Protein AF-A0AAW2BDE5-F1 (afdb_monomer)

pLDDT: mean 73.12, std 15.98, range [21.56, 92.31]

Secondary structure (DSSP, 8-state):
-HHHHHHHHHHHHHHHHHHHHHH--TTS-HHHHHTT--TTS-HHHHHHHHHHHHSHHHHHHHHHHHHHHHT-------TTS-HHHHHHHHHHHHSSPEEHHHHHHHHTB-TTS-BSSHHHHHHHHHHHHHHHTT-----EEETTEEE-TT-HHHHHH-S---SS--SHHHHHHHHHHHHHHHHHHHHHHHHHHHHHHHHHHHHHHHHHHHHHHHHHHHHTS-TTS-HHHHHHHHHHHHHHHHHHTT-----------TT---------------SS-----HHHHHHHSSTTPPEEEEEETTS-GGG-HHHHHHHHH-SS-SSEEEEEE-GGGSPTT---HHHHTTSSS--SSPPEEE-PPPHHHHHTT--HHHHHHHHHHHHHH-TTTGGGGGG-SHHHHHHHHHHHHHHHHHHHHHHHHHHHHHHHHHHHHHHHHH-PPPPSSHHHHHHHHHHHHHHHHHHHHHHHHTT--SS-HHHHHHHHHHHHHH-TGGGG-HHHHHHHHHHHHHHHHHHHHHHHHHHHHHHHHHHH---HHHHHTS-------------SS-HHHHHHHHHHHHHHHHHHHHHHHHHHHHHHHHHHHHHIIIIIIHHHHHHHHHHHHHHT--HHHHHHHT---HHHHHHHHHHHHHHHHHHHHHH-

Solvent-accessible surface area (backbone atoms only — not comparable to full-atom values): 38180 Å² total; per-residue (Å²): 112,68,67,60,55,50,49,52,52,49,52,51,53,52,49,54,51,53,48,45,72,75,44,62,57,99,86,61,57,72,68,65,43,57,74,53,65,53,99,88,58,61,66,68,65,47,47,58,51,50,52,53,61,69,34,69,70,48,44,54,50,51,52,51,52,51,54,57,53,69,68,63,82,77,81,73,64,54,71,98,49,51,72,58,61,53,31,37,51,52,12,66,76,68,75,43,64,35,43,58,47,62,50,47,47,60,32,41,21,45,99,86,66,49,54,76,40,74,74,52,38,58,50,46,53,53,27,51,55,48,55,73,70,65,68,77,85,78,49,58,82,52,75,35,29,42,40,49,84,81,32,52,41,25,73,73,77,42,69,82,77,60,99,70,87,76,60,75,66,42,53,63,48,45,48,53,46,46,50,52,44,49,52,50,50,47,50,50,50,47,52,50,48,49,51,48,51,49,49,58,47,52,53,46,52,52,49,50,52,51,49,51,53,53,48,57,60,57,72,70,58,71,101,80,71,56,70,68,59,55,52,51,52,51,51,53,50,53,53,58,55,58,57,64,77,62,74,66,78,84,79,85,82,87,83,89,62,96,90,64,80,97,73,92,82,85,86,75,85,76,90,75,95,74,82,85,84,91,75,78,65,74,65,70,51,59,63,60,68,38,96,84,55,78,41,77,33,66,45,56,58,76,50,68,67,92,74,35,65,48,54,56,55,45,42,77,69,37,77,82,22,84,49,39,37,41,33,35,30,49,64,86,70,46,60,93,94,61,76,65,58,50,48,46,75,30,73,75,54,77,54,73,42,72,40,33,47,32,60,73,82,48,74,68,39,58,77,68,63,62,52,69,69,60,45,50,52,50,38,50,50,49,31,61,69,33,90,85,45,35,92,46,38,90,65,32,35,66,69,45,51,51,54,54,53,51,57,51,50,52,54,56,49,63,71,41,48,65,60,52,52,51,54,50,52,55,52,43,55,54,47,51,54,50,44,63,72,71,49,81,84,82,56,89,47,55,71,50,42,51,48,52,53,53,51,53,50,51,56,40,51,55,48,39,46,53,52,60,69,67,66,78,67,83,69,65,78,73,38,55,60,52,46,51,54,49,28,51,71,67,31,70,80,52,67,56,20,61,48,40,48,52,50,53,51,50,44,48,50,55,29,43,56,56,22,49,55,53,30,51,54,50,48,50,50,54,53,51,50,60,73,73,48,82,69,65,70,62,70,72,68,54,82,85,76,79,88,77,88,77,85,93,85,83,86,90,73,60,76,64,56,58,53,52,53,52,49,52,53,49,51,52,51,53,51,52,53,49,52,50,54,51,50,55,49,48,56,54,51,46,52,51,48,43,49,45,30,55,49,56,47,21,52,57,47,30,53,55,50,48,53,55,53,58,73,68,53,52,60,69,56,54,49,56,38,58,45,54,56,65,68,57,54,50,50,50,53,53,46,52,53,53,45,53,54,49,52,55,61,72,74,106

Organism: NCBI:txid425828

Structure (mmCIF, N/CA/C/O backbone):
data_AF-A0AAW2BDE5-F1
#
_entry.id   AF-A0AAW2BDE5-F1
#
loop_
_atom_site.group_PDB
_atom_site.id
_atom_site.type_symbol
_atom_site.label_atom_id
_atom_site.label_alt_id
_atom_site.label_comp_id
_atom_site.label_asym_id
_atom_site.label_entity_id
_atom_site.label_seq_id
_atom_site.pdbx_PDB_ins_code
_atom_site.Cartn_x
_atom_site.Cartn_y
_atom_site.Cartn_z
_atom_site.occupancy
_atom_site.B_iso_or_equiv
_atom_site.auth_seq_id
_atom_site.auth_comp_id
_atom_site.auth_asym_id
_atom_site.auth_atom_id
_atom_site.pdbx_PDB_model_num
ATOM 1 N N . MET A 1 1 ? 15.256 19.118 36.899 1.00 51.25 1 MET A N 1
ATOM 2 C CA . MET A 1 1 ? 15.755 17.820 36.378 1.00 51.25 1 MET A CA 1
ATOM 3 C C . MET A 1 1 ? 16.751 17.936 35.217 1.00 51.25 1 MET A C 1
ATOM 5 O O . MET A 1 1 ? 17.675 17.134 35.182 1.00 51.25 1 MET A O 1
ATOM 9 N N . SER A 1 2 ? 16.643 18.925 34.313 1.00 55.34 2 SER A N 1
ATOM 10 C CA . SER A 1 2 ? 17.568 19.084 33.165 1.00 55.34 2 SER A CA 1
ATOM 11 C C . SER A 1 2 ? 19.059 19.159 33.553 1.00 55.34 2 SER A C 1
ATOM 13 O O . SER A 1 2 ? 19.878 18.429 32.999 1.00 55.34 2 SER A O 1
ATOM 15 N N . TRP A 1 3 ? 19.412 19.940 34.582 1.00 79.00 3 TRP A N 1
ATOM 16 C CA . TRP A 1 3 ? 20.798 20.042 35.070 1.00 79.00 3 TRP A CA 1
ATOM 17 C C . TRP A 1 3 ? 21.368 18.703 35.573 1.00 79.00 3 TRP A C 1
ATOM 19 O O . TRP A 1 3 ? 22.510 18.367 35.268 1.00 79.00 3 TRP A O 1
ATOM 29 N N . ALA A 1 4 ? 20.562 17.896 36.272 1.00 72.25 4 ALA A N 1
ATOM 30 C CA . ALA A 1 4 ? 20.986 16.593 36.786 1.00 72.25 4 ALA A CA 1
ATOM 31 C C . ALA A 1 4 ? 21.228 15.579 35.654 1.00 72.25 4 ALA A C 1
ATOM 33 O O . ALA A 1 4 ? 22.229 14.865 35.670 1.00 72.25 4 ALA A O 1
ATOM 34 N N . LEU A 1 5 ? 20.363 15.557 34.632 1.00 70.94 5 LEU A N 1
ATOM 35 C CA . LEU A 1 5 ? 20.549 14.722 33.439 1.00 70.94 5 LEU A CA 1
ATOM 36 C C . LEU A 1 5 ? 21.764 15.166 32.612 1.00 70.94 5 LEU A C 1
ATOM 38 O O . LEU A 1 5 ? 22.515 14.322 32.121 1.00 70.94 5 LEU A O 1
ATOM 42 N N . HIS A 1 6 ? 22.001 16.477 32.504 1.00 76.12 6 HIS A N 1
ATOM 43 C CA . HIS A 1 6 ? 23.189 17.024 31.850 1.00 76.12 6 HIS A CA 1
ATOM 44 C C . HIS A 1 6 ? 24.476 16.607 32.579 1.00 76.12 6 HIS A C 1
ATOM 46 O O . HIS A 1 6 ? 25.401 16.084 31.951 1.00 76.12 6 HIS A O 1
ATOM 52 N N . LEU A 1 7 ? 24.509 16.757 33.908 1.00 76.12 7 LEU A N 1
ATOM 53 C CA . LEU A 1 7 ? 25.636 16.359 34.752 1.00 76.12 7 LEU A CA 1
ATOM 54 C C . LEU A 1 7 ? 25.891 14.846 34.682 1.00 76.12 7 LEU A C 1
ATOM 56 O O . LEU A 1 7 ? 27.031 14.420 34.502 1.00 76.12 7 LEU A O 1
ATOM 60 N N . LEU A 1 8 ? 24.841 14.021 34.741 1.00 76.12 8 LEU A N 1
ATOM 61 C CA . LEU A 1 8 ? 24.943 12.568 34.563 1.00 76.12 8 LEU A CA 1
ATOM 62 C C . LEU A 1 8 ? 25.497 12.199 33.180 1.00 76.12 8 LEU A C 1
ATOM 64 O O . LEU A 1 8 ? 26.363 11.329 33.069 1.00 76.12 8 LEU A O 1
ATOM 68 N N . GLY A 1 9 ? 25.052 12.884 32.124 1.00 76.00 9 GLY A N 1
ATOM 69 C CA . GLY A 1 9 ? 25.576 12.705 30.770 1.00 76.00 9 GLY A CA 1
ATOM 70 C C . GLY A 1 9 ? 27.055 13.085 30.647 1.00 76.00 9 GLY A C 1
ATOM 71 O O . GLY A 1 9 ? 27.829 12.404 29.968 1.00 76.00 9 GLY A O 1
ATOM 72 N N . GLU A 1 10 ? 27.485 14.151 31.317 1.00 76.75 10 GLU A N 1
ATOM 73 C CA . GLU A 1 10 ? 28.882 14.584 31.368 1.00 76.75 10 GLU A CA 1
ATOM 74 C C . GLU A 1 10 ? 29.766 13.603 32.152 1.00 76.75 10 GLU A C 1
ATOM 76 O O . GLU A 1 10 ? 30.785 13.137 31.633 1.00 76.75 10 GLU A O 1
ATOM 81 N N . LEU A 1 11 ? 29.329 13.180 33.341 1.00 78.62 11 LEU A N 1
ATOM 82 C CA . LEU A 1 11 ? 30.002 12.159 34.147 1.00 78.62 11 LEU A CA 1
ATOM 83 C C . LEU A 1 11 ? 30.123 10.831 33.388 1.00 78.62 11 LEU A C 1
ATOM 85 O O . LEU A 1 11 ? 31.198 10.224 33.373 1.00 78.62 11 LEU A O 1
ATOM 89 N N . ARG A 1 12 ? 29.067 10.408 32.678 1.00 79.06 12 ARG A N 1
ATOM 90 C CA . ARG A 1 12 ? 29.077 9.206 31.828 1.00 79.06 12 ARG A CA 1
ATOM 91 C C . ARG A 1 12 ? 30.095 9.319 30.689 1.00 79.06 12 ARG A C 1
ATOM 93 O O . ARG A 1 12 ? 30.864 8.381 30.466 1.00 79.06 12 ARG A O 1
ATOM 100 N N . ARG A 1 13 ? 30.144 10.452 29.976 1.00 77.12 13 ARG A N 1
ATOM 101 C CA . ARG A 1 13 ? 31.123 10.699 28.894 1.00 77.12 13 ARG A CA 1
ATOM 102 C C . ARG A 1 13 ? 32.562 10.711 29.415 1.00 77.12 13 ARG A C 1
ATOM 104 O O . ARG A 1 13 ? 33.436 10.064 28.828 1.00 77.12 13 ARG A O 1
ATOM 111 N N . ASN A 1 14 ? 32.796 11.369 30.547 1.00 80.19 14 ASN A N 1
ATOM 112 C CA . ASN A 1 14 ? 34.102 11.420 31.201 1.00 80.19 14 ASN A CA 1
ATOM 113 C C . ASN A 1 14 ? 34.553 10.027 31.662 1.00 80.19 14 ASN A C 1
ATOM 115 O O . ASN A 1 14 ? 35.704 9.642 31.439 1.00 80.19 14 ASN A O 1
ATOM 119 N N . ARG A 1 15 ? 33.637 9.229 32.226 1.00 79.56 15 ARG A N 1
ATOM 120 C CA . ARG A 1 15 ? 33.886 7.839 32.636 1.00 79.56 15 ARG A CA 1
ATOM 121 C C . ARG A 1 15 ? 34.268 6.953 31.445 1.00 79.56 15 ARG A C 1
ATOM 123 O O . ARG A 1 15 ? 35.306 6.297 31.504 1.00 79.56 15 ARG A O 1
ATOM 130 N N . ARG A 1 16 ? 33.513 6.990 30.337 1.00 79.56 16 ARG A N 1
ATOM 131 C CA . ARG A 1 16 ? 33.830 6.227 29.106 1.00 79.56 16 ARG A CA 1
ATOM 132 C C . ARG A 1 16 ? 35.179 6.627 28.504 1.00 79.56 16 ARG A C 1
ATOM 134 O O . ARG A 1 16 ? 35.931 5.763 28.063 1.00 79.56 16 ARG A O 1
ATOM 141 N N . THR A 1 17 ? 35.515 7.917 28.527 1.00 78.50 17 THR A N 1
ATOM 142 C CA . THR A 1 17 ? 36.806 8.421 28.027 1.00 78.50 17 THR A CA 1
ATOM 143 C C . THR A 1 17 ? 37.977 7.930 28.882 1.00 78.50 17 THR A C 1
ATOM 145 O O . THR A 1 17 ? 38.980 7.469 28.338 1.00 78.50 17 THR A O 1
ATOM 148 N N . LYS A 1 18 ? 37.843 7.958 30.217 1.00 80.56 18 LYS A N 1
ATOM 149 C CA 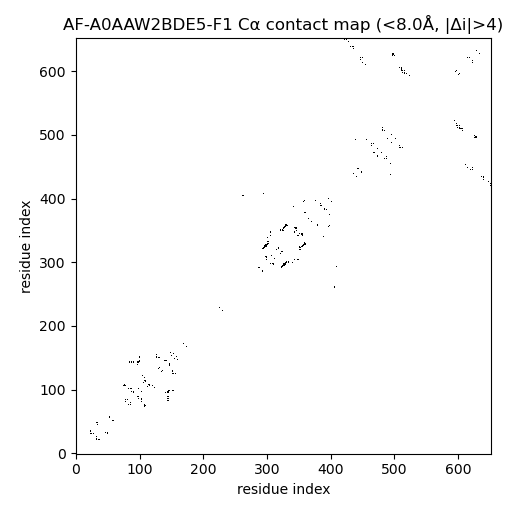. LYS A 1 18 ? 38.850 7.414 31.146 1.00 80.56 18 LYS A CA 1
ATOM 150 C C . LYS A 1 18 ? 39.036 5.903 30.967 1.00 80.56 18 LYS A C 1
ATOM 152 O O . LYS A 1 18 ? 40.175 5.448 30.953 1.00 80.56 18 LYS A O 1
ATOM 157 N N . LEU A 1 19 ? 37.943 5.154 30.791 1.00 82.12 19 LEU A N 1
ATOM 158 C CA . LEU A 1 19 ? 37.975 3.713 30.505 1.00 82.12 19 LEU A CA 1
ATOM 159 C C . LEU A 1 19 ? 38.695 3.422 29.189 1.00 82.12 19 LEU A C 1
ATOM 161 O O . LEU A 1 19 ? 39.639 2.640 29.171 1.00 82.12 19 LEU A O 1
ATOM 165 N N . LYS A 1 20 ? 38.331 4.124 28.110 1.00 80.62 20 LYS A N 1
ATOM 166 C CA . LYS A 1 20 ? 38.997 3.971 26.815 1.00 80.62 20 LYS A CA 1
ATOM 167 C C . LYS A 1 20 ? 40.493 4.273 26.913 1.00 80.62 20 LYS A C 1
ATOM 169 O O . LYS A 1 20 ? 41.294 3.502 26.415 1.00 80.62 20 LYS A O 1
ATOM 174 N N . LYS A 1 21 ? 40.892 5.344 27.605 1.00 82.06 21 LYS A N 1
ATOM 175 C CA . LYS A 1 21 ? 42.313 5.699 27.766 1.00 82.06 21 LYS A CA 1
ATOM 176 C C . LYS A 1 21 ? 43.125 4.634 28.520 1.00 82.06 21 LYS A C 1
ATOM 178 O O . LYS A 1 21 ? 44.309 4.494 28.243 1.00 82.06 21 LYS A O 1
ATOM 183 N N . LYS A 1 22 ? 42.516 3.929 29.480 1.00 81.69 22 LYS A N 1
ATOM 184 C CA . LYS A 1 22 ? 43.199 2.919 30.307 1.00 81.69 22 LYS A CA 1
ATOM 185 C C . LYS A 1 22 ? 43.189 1.519 29.692 1.00 81.69 22 LYS A C 1
ATOM 187 O O . LYS A 1 22 ? 44.168 0.802 29.847 1.00 81.69 22 LYS A O 1
ATOM 192 N N . CYS A 1 23 ? 42.101 1.139 29.025 1.00 81.06 23 CYS A N 1
ATOM 193 C CA . CYS A 1 23 ? 41.873 -0.247 28.613 1.00 81.06 23 CYS A CA 1
ATOM 194 C C . CYS A 1 23 ? 41.979 -0.474 27.094 1.00 81.06 23 CYS A C 1
ATOM 196 O O . CYS A 1 23 ? 42.230 -1.599 26.674 1.00 81.06 23 CYS A O 1
ATOM 198 N N . TYR A 1 24 ? 41.810 0.558 26.255 1.00 80.12 24 TYR A N 1
ATOM 199 C CA . TYR A 1 24 ? 41.867 0.405 24.797 1.00 80.12 24 TYR A CA 1
ATOM 200 C C . TYR A 1 24 ? 43.310 0.406 24.284 1.00 80.12 24 TYR A C 1
ATOM 202 O O . TYR A 1 24 ? 44.039 1.383 24.462 1.00 80.12 24 TYR A O 1
ATOM 210 N N . LEU A 1 25 ? 43.684 -0.652 23.564 1.00 74.88 25 LEU A N 1
ATOM 211 C CA . LEU A 1 25 ? 44.976 -0.790 22.897 1.00 74.88 25 LEU A CA 1
ATOM 212 C C . LEU A 1 25 ? 44.774 -0.830 21.372 1.00 74.88 25 LEU A C 1
ATOM 214 O O . LEU A 1 25 ? 44.002 -1.661 20.900 1.00 74.88 25 LEU A O 1
ATOM 218 N N . PRO A 1 26 ? 45.440 0.042 20.586 1.00 65.81 26 PRO A N 1
ATOM 219 C CA . PRO A 1 26 ? 45.195 0.162 19.144 1.00 65.81 26 PRO A CA 1
ATOM 220 C C . PRO A 1 26 ? 45.421 -1.111 18.314 1.00 65.81 26 PRO A C 1
ATOM 222 O O . PRO A 1 26 ? 44.758 -1.263 17.293 1.00 65.81 26 PRO A O 1
ATOM 225 N N . ASN A 1 27 ? 46.311 -2.006 18.759 1.00 73.94 27 ASN A N 1
ATOM 226 C CA . ASN A 1 27 ? 46.737 -3.202 18.019 1.00 73.94 27 ASN A CA 1
ATOM 227 C C . ASN A 1 27 ? 46.376 -4.522 18.731 1.00 73.94 27 ASN A C 1
ATOM 229 O O . ASN A 1 27 ? 46.898 -5.566 18.362 1.00 73.94 27 ASN A O 1
ATOM 233 N N . ALA A 1 28 ? 45.540 -4.476 19.771 1.00 76.62 28 ALA A N 1
ATOM 234 C CA . ALA A 1 28 ? 45.151 -5.660 20.538 1.00 76.62 28 ALA A CA 1
ATOM 235 C C . ALA A 1 28 ? 43.932 -6.360 19.925 1.00 76.62 28 ALA A C 1
ATOM 237 O O . ALA A 1 28 ? 43.069 -5.714 19.313 1.00 76.62 28 ALA A O 1
ATOM 238 N N . LEU A 1 29 ? 43.833 -7.673 20.141 1.00 80.31 29 LEU A N 1
ATOM 239 C CA . LEU A 1 29 ? 42.626 -8.429 19.813 1.00 80.31 29 LEU A CA 1
ATOM 240 C C . LEU A 1 29 ? 41.484 -8.029 20.756 1.00 80.31 29 LEU A C 1
ATOM 242 O O . LEU A 1 29 ? 41.695 -7.617 21.898 1.00 80.31 29 LEU A O 1
ATOM 246 N N . LYS A 1 30 ? 40.244 -8.138 20.272 1.00 81.56 30 LYS A N 1
ATOM 247 C CA . LYS A 1 30 ? 39.038 -7.759 21.027 1.00 81.56 30 LYS A CA 1
ATOM 248 C C . LYS A 1 30 ? 38.970 -8.473 22.385 1.00 81.56 30 LYS A C 1
ATOM 250 O O . LYS A 1 30 ? 38.663 -7.847 23.396 1.00 81.56 30 LYS A O 1
ATOM 255 N N . GLU A 1 31 ? 39.312 -9.756 22.396 1.00 81.31 31 GLU A N 1
ATOM 256 C CA . GLU A 1 31 ? 39.317 -10.634 23.572 1.00 81.31 31 GLU A CA 1
ATOM 257 C C . GLU A 1 31 ? 40.304 -10.156 24.651 1.00 81.31 31 GLU A C 1
ATOM 259 O O . GLU A 1 31 ? 39.966 -10.117 25.834 1.00 81.31 31 GLU A O 1
ATOM 264 N N . GLU A 1 32 ? 41.479 -9.664 24.251 1.00 80.81 32 GLU A N 1
ATOM 265 C CA . GLU A 1 32 ? 42.484 -9.113 25.171 1.00 80.81 32 GLU A CA 1
ATOM 266 C C . GLU A 1 32 ? 42.013 -7.818 25.848 1.00 80.81 32 GLU A C 1
ATOM 268 O O . GLU A 1 32 ? 42.407 -7.510 26.975 1.00 80.81 32 GLU A O 1
ATOM 273 N N . VAL A 1 33 ? 41.171 -7.035 25.166 1.00 82.25 33 VAL A N 1
ATOM 274 C CA . VAL A 1 33 ? 40.603 -5.793 25.709 1.00 82.25 33 VAL A CA 1
ATOM 275 C C . VAL A 1 33 ? 39.466 -6.093 26.688 1.00 82.25 33 VAL A C 1
ATOM 277 O O . VAL A 1 33 ? 39.346 -5.391 27.696 1.00 82.25 33 VAL A O 1
ATOM 280 N N . ILE A 1 34 ? 38.675 -7.144 26.442 1.00 82.88 34 ILE A N 1
ATOM 281 C CA . ILE A 1 34 ? 37.631 -7.621 27.366 1.00 82.88 34 ILE A CA 1
ATOM 282 C C . ILE A 1 34 ? 38.269 -8.119 28.672 1.00 82.88 34 ILE A C 1
ATOM 284 O O . ILE A 1 34 ? 37.852 -7.704 29.751 1.00 82.88 34 ILE A O 1
ATOM 288 N N . GLY A 1 35 ? 39.361 -8.886 28.584 1.00 80.62 35 GLY A N 1
ATOM 289 C CA . GLY A 1 35 ? 40.092 -9.392 29.755 1.00 80.62 35 GLY A CA 1
ATOM 290 C C . GLY A 1 35 ? 40.745 -8.316 30.641 1.00 80.62 35 GLY A C 1
ATOM 291 O O . GLY A 1 35 ? 41.146 -8.603 31.765 1.00 80.62 35 GLY A O 1
ATOM 292 N N . LYS A 1 36 ? 40.833 -7.060 30.177 1.00 82.31 36 LYS A N 1
ATOM 293 C CA . LYS A 1 36 ? 41.382 -5.912 30.932 1.00 82.31 36 LYS A CA 1
ATOM 294 C C . LYS A 1 36 ? 40.330 -5.114 31.702 1.00 82.31 36 LYS A C 1
ATOM 296 O O . LYS A 1 36 ? 40.554 -3.940 32.028 1.00 82.31 36 LYS A O 1
ATOM 301 N N . ILE A 1 37 ? 39.182 -5.723 31.980 1.00 82.00 37 ILE A N 1
ATOM 302 C CA . ILE A 1 37 ? 38.142 -5.098 32.787 1.00 82.00 37 ILE A CA 1
ATOM 303 C C . ILE A 1 37 ? 38.686 -4.689 34.165 1.00 82.00 37 ILE A C 1
ATOM 305 O O . ILE A 1 37 ? 39.438 -5.407 34.825 1.00 82.00 37 ILE A O 1
ATOM 309 N N . LEU A 1 38 ? 38.340 -3.479 34.600 1.00 78.25 38 LEU A N 1
ATOM 310 C CA . LEU A 1 38 ? 38.710 -2.987 35.925 1.00 78.25 38 LEU A CA 1
ATOM 311 C C . LEU A 1 38 ? 37.725 -3.544 36.958 1.00 78.25 38 LEU A C 1
ATOM 313 O O . LEU A 1 38 ? 36.529 -3.527 36.706 1.00 78.25 38 LEU A O 1
ATOM 317 N N . ARG A 1 39 ? 38.204 -3.931 38.151 1.00 74.19 39 ARG A N 1
ATOM 318 C CA . ARG A 1 39 ? 37.403 -4.573 39.225 1.00 74.19 39 ARG A CA 1
ATOM 319 C C . ARG A 1 39 ? 36.107 -3.851 39.639 1.00 74.19 39 ARG A C 1
ATOM 321 O O . ARG A 1 39 ? 35.269 -4.447 40.294 1.00 74.19 39 ARG A O 1
ATOM 328 N N . TRP A 1 40 ? 35.967 -2.566 39.320 1.00 78.81 40 TRP A N 1
ATOM 329 C CA . TRP A 1 40 ? 34.802 -1.735 39.652 1.00 78.81 40 TRP A CA 1
ATOM 330 C C . TRP A 1 40 ? 33.833 -1.531 38.471 1.00 78.81 40 TRP A C 1
ATOM 332 O O . TRP A 1 40 ? 32.845 -0.809 38.608 1.00 78.81 40 TRP A O 1
ATOM 342 N N . ALA A 1 41 ? 34.143 -2.071 37.289 1.00 76.19 41 ALA A N 1
ATOM 343 C CA . ALA A 1 41 ? 33.311 -1.971 36.097 1.00 76.19 41 ALA A CA 1
ATOM 344 C C . ALA A 1 41 ? 32.434 -3.220 35.953 1.00 76.19 41 ALA A C 1
ATOM 346 O O . ALA A 1 41 ? 32.911 -4.330 36.160 1.00 76.19 41 ALA A O 1
ATOM 347 N N . ASP A 1 42 ? 31.170 -3.010 35.587 1.00 81.69 42 ASP A N 1
ATOM 348 C CA . ASP A 1 42 ? 30.244 -4.090 35.256 1.00 81.69 42 ASP A CA 1
ATOM 349 C C . ASP A 1 42 ? 30.672 -4.793 33.958 1.00 81.69 42 ASP A C 1
ATOM 351 O O . ASP A 1 42 ? 31.094 -4.141 32.995 1.00 81.69 42 ASP A O 1
ATOM 355 N N . GLU A 1 43 ? 30.597 -6.122 33.958 1.00 81.00 43 GLU A N 1
ATOM 356 C CA . GLU A 1 43 ? 31.125 -6.973 32.892 1.00 81.00 43 GLU A CA 1
ATOM 357 C C . GLU A 1 43 ? 30.307 -6.886 31.602 1.00 81.00 43 GLU A C 1
ATOM 359 O O . GLU A 1 43 ? 30.884 -6.792 30.515 1.00 81.00 43 GLU A O 1
ATOM 364 N N . GLN A 1 44 ? 28.978 -6.806 31.712 1.00 80.62 44 GLN A N 1
ATOM 365 C CA . GLN A 1 44 ? 28.082 -6.715 30.560 1.00 80.62 44 GLN A CA 1
ATOM 366 C C . GLN A 1 44 ? 28.188 -5.340 29.893 1.00 80.62 44 GLN A C 1
ATOM 368 O O . GLN A 1 44 ? 28.366 -5.239 28.675 1.00 80.62 44 GLN A O 1
ATOM 373 N N . ASP A 1 45 ? 28.167 -4.273 30.694 1.00 78.62 45 ASP A N 1
ATOM 374 C CA . ASP A 1 45 ? 28.313 -2.903 30.198 1.00 78.62 45 ASP A CA 1
ATOM 375 C C . ASP A 1 45 ? 29.689 -2.665 29.557 1.00 78.62 45 ASP A C 1
ATOM 377 O O . ASP A 1 45 ? 29.812 -1.925 28.570 1.00 78.62 45 ASP A O 1
ATOM 381 N N . TYR A 1 46 ? 30.745 -3.267 30.113 1.00 83.50 46 TYR A N 1
ATOM 382 C CA . TYR A 1 46 ? 32.091 -3.168 29.559 1.00 83.50 46 TYR A CA 1
ATOM 383 C C . TYR A 1 46 ? 32.227 -3.961 28.256 1.00 83.50 46 TYR A C 1
ATOM 385 O O . TYR A 1 46 ? 32.767 -3.420 27.290 1.00 83.50 46 TYR A O 1
ATOM 393 N N . ALA A 1 47 ? 31.681 -5.178 28.178 1.00 82.75 47 ALA A N 1
ATOM 394 C CA . ALA A 1 47 ? 31.669 -5.970 26.949 1.00 82.75 47 ALA A CA 1
ATOM 395 C C . ALA A 1 47 ? 30.953 -5.230 25.804 1.00 82.75 47 ALA A C 1
ATOM 397 O O . ALA A 1 47 ? 31.543 -5.027 24.741 1.00 82.75 47 ALA A O 1
ATOM 398 N N . ALA A 1 48 ? 29.756 -4.688 26.056 1.00 83.12 48 ALA A N 1
ATOM 399 C CA . ALA A 1 48 ? 29.016 -3.887 25.077 1.00 83.12 48 ALA A CA 1
ATOM 400 C C . ALA A 1 48 ? 29.778 -2.613 24.651 1.00 83.12 48 ALA A C 1
ATOM 402 O O . ALA A 1 48 ? 29.703 -2.154 23.504 1.00 83.12 48 ALA A O 1
ATOM 403 N N . LEU A 1 49 ? 30.547 -2.015 25.567 1.00 84.31 49 LEU A N 1
ATOM 404 C CA . LEU A 1 49 ? 31.398 -0.866 25.266 1.00 84.31 49 LEU A CA 1
ATOM 405 C C . LEU A 1 49 ? 32.590 -1.238 24.372 1.00 84.31 49 LEU A C 1
ATOM 407 O O . LEU A 1 49 ? 32.935 -0.458 23.478 1.00 84.31 49 LEU A O 1
ATOM 411 N N . VAL A 1 50 ? 33.211 -2.395 24.610 1.00 85.31 50 VAL A N 1
ATOM 412 C CA . VAL A 1 50 ? 34.305 -2.921 23.786 1.00 85.31 50 VAL A CA 1
ATOM 413 C C . VAL A 1 50 ? 33.783 -3.294 22.398 1.00 85.31 50 VAL A C 1
ATOM 415 O O . VAL A 1 50 ? 34.389 -2.888 21.407 1.00 85.31 50 VAL A O 1
ATOM 418 N N . ASP A 1 51 ? 32.617 -3.934 22.295 1.00 86.19 51 ASP A N 1
ATOM 419 C CA . ASP A 1 51 ? 31.943 -4.212 21.019 1.00 86.19 51 ASP A CA 1
ATOM 420 C C . ASP A 1 51 ? 31.774 -2.945 20.180 1.00 86.19 51 ASP A C 1
ATOM 422 O O . ASP A 1 51 ? 32.167 -2.891 19.011 1.00 86.19 51 ASP A O 1
ATOM 426 N N . TYR A 1 52 ? 31.286 -1.876 20.811 1.00 84.69 52 TYR A N 1
ATOM 427 C CA . TYR A 1 52 ? 31.136 -0.580 20.165 1.00 84.69 52 TYR A CA 1
ATOM 428 C C . TYR A 1 52 ? 32.472 0.001 19.669 1.00 84.69 52 TYR A C 1
ATOM 430 O O . TYR A 1 52 ? 32.508 0.623 18.605 1.00 84.69 52 TYR A O 1
ATOM 438 N N . TRP A 1 53 ? 33.579 -0.179 20.402 1.00 84.88 53 TRP A N 1
ATOM 439 C CA . TRP A 1 53 ? 34.905 0.292 19.973 1.00 84.88 53 TRP A CA 1
ATOM 440 C C . TRP A 1 53 ? 35.461 -0.473 18.771 1.00 84.88 53 TRP A C 1
ATOM 442 O O . TRP A 1 53 ? 36.184 0.125 17.972 1.00 84.88 53 TRP A O 1
ATOM 452 N N . PHE A 1 54 ? 35.146 -1.765 18.653 1.00 83.38 54 PHE A N 1
ATOM 453 C CA . PHE A 1 54 ? 35.648 -2.626 17.581 1.00 83.38 54 PHE A CA 1
ATOM 454 C C . PHE A 1 54 ? 34.758 -2.648 16.332 1.00 83.38 54 PHE A C 1
ATOM 456 O O . PHE A 1 54 ? 35.214 -3.114 15.287 1.00 83.38 54 PHE A O 1
ATOM 463 N N . LEU A 1 55 ? 33.549 -2.086 16.409 1.00 83.50 55 LEU A N 1
ATOM 464 C CA . LEU A 1 55 ? 32.625 -1.953 15.285 1.00 83.50 55 LEU A CA 1
ATOM 465 C C . LEU A 1 55 ? 33.278 -1.198 14.098 1.00 83.50 55 LEU A C 1
ATOM 467 O O . LEU A 1 55 ? 33.851 -0.120 14.310 1.00 83.50 55 LEU A O 1
ATOM 471 N N . PRO A 1 56 ? 33.184 -1.703 12.847 1.00 79.06 56 PRO A N 1
ATOM 472 C CA . PRO A 1 56 ? 33.844 -1.093 11.686 1.00 79.06 56 PRO A CA 1
ATOM 473 C C . PRO A 1 56 ? 33.477 0.381 11.477 1.00 79.06 56 PRO A C 1
ATOM 475 O O . PRO A 1 56 ? 34.354 1.224 11.293 1.00 79.06 56 PRO A O 1
ATOM 478 N N . SER A 1 57 ? 32.191 0.715 11.608 1.00 70.25 57 SER A N 1
ATOM 479 C CA . SER A 1 57 ? 31.675 2.084 11.487 1.00 70.25 57 SER A CA 1
ATOM 480 C C . SER A 1 57 ? 32.280 3.037 12.524 1.00 70.25 57 SER A C 1
ATOM 482 O O . SER A 1 57 ? 32.659 4.165 12.193 1.00 70.25 57 SER A O 1
ATOM 484 N N . THR A 1 58 ? 32.444 2.577 13.768 1.00 76.19 58 THR A N 1
ATOM 485 C CA . THR A 1 58 ? 33.069 3.350 14.847 1.00 76.19 58 THR A CA 1
ATOM 486 C C . THR A 1 58 ? 34.550 3.602 14.571 1.00 76.19 58 THR A C 1
ATOM 488 O O . THR A 1 58 ? 35.020 4.723 14.783 1.00 76.19 58 THR A O 1
ATOM 491 N N . LYS A 1 59 ? 35.293 2.605 14.068 1.00 79.25 59 LYS A N 1
ATOM 492 C CA . LYS A 1 59 ? 36.712 2.765 13.695 1.00 79.25 59 LYS A CA 1
ATOM 493 C C . LYS A 1 59 ? 36.882 3.799 12.585 1.00 79.25 59 LYS A C 1
ATOM 495 O O . LYS A 1 59 ? 37.632 4.759 12.759 1.00 79.25 59 LYS A O 1
ATOM 500 N N . THR A 1 60 ? 36.095 3.687 11.514 1.00 77.31 60 THR A N 1
ATOM 501 C CA . THR A 1 60 ? 36.105 4.661 10.414 1.00 77.31 60 THR A CA 1
ATOM 502 C C . THR A 1 60 ? 35.807 6.080 10.905 1.00 77.31 60 T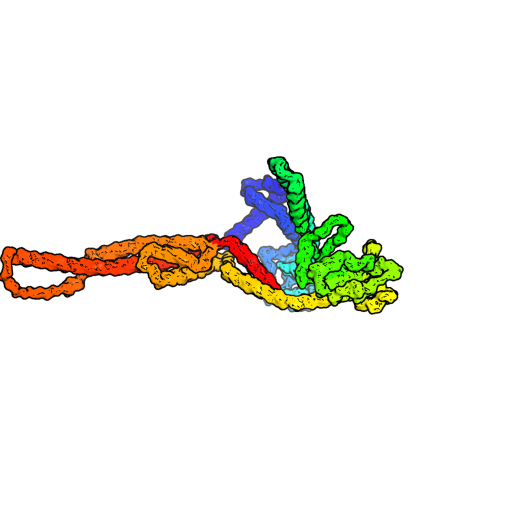HR A C 1
ATOM 504 O O . THR A 1 60 ? 36.460 7.035 10.481 1.00 77.31 60 THR A O 1
ATOM 507 N N . LEU A 1 61 ? 34.847 6.243 11.822 1.00 74.25 61 LEU A N 1
ATOM 508 C CA . LEU A 1 61 ? 34.505 7.547 12.394 1.00 74.25 61 LEU A CA 1
ATOM 509 C C . LEU A 1 61 ? 35.636 8.117 13.265 1.00 74.25 61 LEU A C 1
ATOM 511 O O . LEU A 1 61 ? 35.937 9.309 13.187 1.00 74.25 61 LEU A O 1
ATOM 515 N N . ILE A 1 62 ? 36.285 7.282 14.082 1.00 74.44 62 ILE A N 1
ATOM 516 C CA . ILE A 1 62 ? 37.434 7.686 14.904 1.00 74.44 62 ILE A CA 1
ATOM 517 C C . ILE A 1 62 ? 38.584 8.163 14.018 1.00 74.44 62 ILE A C 1
ATOM 519 O O . ILE A 1 62 ? 39.167 9.207 14.309 1.00 74.44 62 ILE A O 1
ATOM 523 N N . ASP A 1 63 ? 38.891 7.442 12.944 1.00 77.06 63 ASP A N 1
ATOM 524 C CA . ASP A 1 63 ? 39.998 7.787 12.052 1.00 77.06 63 ASP A CA 1
ATOM 525 C C . ASP A 1 63 ? 39.715 9.066 11.266 1.00 77.06 63 ASP A C 1
ATOM 527 O O . ASP A 1 63 ? 40.584 9.936 11.178 1.00 77.06 63 ASP A O 1
ATOM 531 N N . LYS A 1 64 ? 38.475 9.254 10.795 1.00 76.38 64 LYS A N 1
ATOM 532 C CA . LYS A 1 64 ? 38.020 10.528 10.214 1.00 76.38 64 LYS A CA 1
ATOM 533 C C . LYS A 1 64 ? 38.176 11.684 11.205 1.00 76.38 64 LYS A C 1
ATOM 535 O O . LYS A 1 64 ? 38.760 12.709 10.862 1.00 76.38 64 LYS A O 1
ATOM 540 N N . ASN A 1 65 ? 37.732 11.506 12.449 1.00 74.69 65 ASN A N 1
ATOM 541 C CA . ASN A 1 65 ? 37.834 12.533 13.487 1.00 74.69 65 ASN A CA 1
ATOM 542 C C . ASN A 1 65 ? 39.291 12.834 13.876 1.00 74.69 65 ASN A C 1
ATOM 544 O O . ASN A 1 65 ? 39.631 13.993 14.108 1.00 74.69 65 ASN A O 1
ATOM 548 N N . LYS A 1 66 ? 40.165 11.821 13.928 1.00 74.81 66 LYS A N 1
ATOM 549 C CA . LYS A 1 66 ? 41.606 11.998 14.173 1.00 74.81 66 LYS A CA 1
ATOM 550 C C . LYS A 1 66 ? 42.279 12.759 13.035 1.00 74.81 66 LYS A C 1
ATOM 552 O O . LYS A 1 66 ? 43.000 13.712 13.313 1.00 74.81 66 LYS A O 1
ATOM 557 N N . ARG A 1 67 ? 42.004 12.389 11.778 1.00 71.38 67 ARG A N 1
ATOM 558 C CA . ARG A 1 67 ? 42.488 13.123 10.596 1.00 71.38 67 ARG A CA 1
ATOM 559 C C . ARG A 1 67 ? 42.010 14.573 10.633 1.00 71.38 67 ARG A C 1
ATOM 561 O O . ARG A 1 67 ? 42.830 15.474 10.534 1.00 71.38 67 ARG A O 1
ATOM 568 N N . SER A 1 68 ? 40.719 14.801 10.895 1.00 68.56 68 SER A N 1
ATOM 569 C CA . SER A 1 68 ? 40.138 16.145 11.016 1.00 68.56 68 SER A CA 1
ATOM 570 C C . SER A 1 68 ? 40.816 16.988 12.099 1.00 68.56 68 SER A C 1
ATOM 572 O O . SER A 1 68 ? 41.138 18.146 11.852 1.00 68.56 68 SER A O 1
ATOM 574 N N . ARG A 1 69 ? 41.064 16.416 13.286 1.00 66.62 69 ARG A N 1
ATOM 575 C CA . ARG A 1 69 ? 41.775 17.106 14.376 1.00 66.62 69 ARG A CA 1
ATOM 576 C C . ARG A 1 69 ? 43.240 17.380 14.039 1.00 66.62 69 ARG A C 1
ATOM 578 O O . ARG A 1 69 ? 43.761 18.397 14.472 1.00 66.62 69 ARG A O 1
ATOM 585 N N . GLY A 1 70 ? 43.883 16.524 13.245 1.00 68.06 70 GLY A N 1
ATOM 586 C CA . GLY A 1 70 ? 45.249 16.738 12.757 1.00 68.06 70 GLY A CA 1
ATOM 587 C C . GLY A 1 70 ? 45.403 17.952 11.831 1.00 68.06 70 GLY A C 1
ATOM 588 O O . GLY A 1 70 ? 46.493 18.508 11.735 1.00 68.06 70 GLY A O 1
ATOM 589 N N . PHE A 1 71 ? 44.321 18.406 11.186 1.00 67.44 71 PHE A N 1
ATOM 590 C CA . PHE A 1 71 ? 44.325 19.635 10.383 1.00 67.44 71 PHE A CA 1
ATOM 591 C C . PHE A 1 71 ? 44.141 20.913 11.217 1.00 67.44 71 PHE A C 1
ATOM 593 O O . PHE A 1 71 ? 44.422 22.004 10.720 1.00 67.44 71 PHE A O 1
ATOM 600 N N . GLN A 1 72 ? 43.703 20.808 12.477 1.00 64.69 72 GLN A N 1
ATOM 601 C CA . GLN A 1 72 ? 43.562 21.953 13.375 1.00 64.69 72 GLN A CA 1
ATOM 602 C C . GLN A 1 72 ? 44.928 22.312 13.975 1.00 64.69 72 GLN A C 1
ATOM 604 O O . GLN A 1 72 ? 45.321 21.798 15.019 1.00 64.69 72 GLN A O 1
ATOM 609 N N . LYS A 1 73 ? 45.671 23.172 13.272 1.00 63.62 73 LYS A N 1
ATOM 610 C CA . LYS A 1 73 ? 47.051 23.543 13.631 1.00 63.62 73 LYS A CA 1
ATOM 611 C C . LYS A 1 73 ? 47.147 24.697 14.636 1.00 63.62 73 LYS A C 1
ATOM 613 O O . LYS A 1 73 ? 48.120 24.759 15.378 1.00 63.62 73 LYS A O 1
ATOM 618 N N . ASP A 1 74 ? 46.127 25.552 14.701 1.00 69.00 74 ASP A N 1
ATOM 619 C CA . ASP A 1 74 ? 46.107 26.738 15.561 1.00 69.00 74 ASP A CA 1
ATOM 620 C C . ASP A 1 74 ? 44.987 26.612 16.607 1.00 69.00 74 ASP A C 1
ATOM 622 O O . ASP A 1 74 ? 43.822 26.389 16.265 1.00 69.00 74 ASP A O 1
ATOM 626 N N . ILE A 1 75 ? 45.329 26.737 17.894 1.00 69.25 75 ILE A N 1
ATOM 627 C CA . ILE A 1 75 ? 44.377 26.648 19.012 1.00 69.25 75 ILE A CA 1
ATOM 628 C C . ILE A 1 75 ? 44.140 28.050 19.579 1.00 69.25 75 ILE A C 1
ATOM 630 O O . ILE A 1 75 ? 45.067 28.710 20.046 1.00 69.25 75 ILE A O 1
ATOM 634 N N . ALA A 1 76 ? 42.881 28.480 19.559 1.00 72.81 76 ALA A N 1
ATOM 635 C CA . ALA A 1 76 ? 42.415 29.741 20.128 1.00 72.81 76 ALA A CA 1
ATOM 636 C C . ALA A 1 76 ? 42.653 29.837 21.648 1.00 72.81 76 ALA A C 1
ATOM 638 O O . ALA A 1 76 ? 42.500 28.851 22.371 1.00 72.81 76 ALA A O 1
ATOM 639 N N . ARG A 1 77 ? 42.949 31.042 22.155 1.00 72.50 77 ARG A N 1
ATOM 640 C CA . ARG A 1 77 ? 43.168 31.323 23.589 1.00 72.50 77 ARG A CA 1
ATOM 641 C C . ARG A 1 77 ? 42.026 32.135 24.227 1.00 72.50 77 ARG A C 1
ATOM 643 O O . ARG A 1 77 ? 42.260 32.898 25.158 1.00 72.50 77 ARG A O 1
ATOM 650 N N . SER A 1 78 ? 40.777 31.937 23.793 1.00 66.00 78 SER A N 1
ATOM 651 C CA . SER A 1 78 ? 39.599 32.656 24.329 1.00 66.00 78 SER A CA 1
ATOM 652 C C . SER A 1 78 ? 39.147 32.208 25.732 1.00 66.00 78 SER A C 1
ATOM 654 O O . SER A 1 78 ? 38.252 32.812 26.325 1.00 66.00 78 SER A O 1
ATOM 656 N N . GLY A 1 79 ? 39.760 31.162 26.297 1.00 68.38 79 GLY A N 1
ATOM 657 C CA . GLY A 1 79 ? 39.352 30.605 27.589 1.00 68.38 79 GLY A CA 1
ATOM 658 C C . GLY A 1 79 ? 37.952 29.968 27.523 1.00 68.38 79 GLY A C 1
ATOM 659 O O . GLY A 1 79 ? 37.603 29.396 26.492 1.00 68.38 79 GLY A O 1
ATOM 660 N N . PRO A 1 80 ? 37.138 30.032 28.596 1.00 69.31 80 PRO A N 1
ATOM 661 C CA . PRO A 1 80 ? 35.793 29.442 28.625 1.00 69.31 80 PRO A CA 1
ATOM 662 C C . PRO A 1 80 ? 34.752 30.239 27.820 1.00 69.31 80 PRO A C 1
ATOM 664 O O . PRO A 1 80 ? 33.589 29.849 27.771 1.00 69.31 80 PRO A O 1
ATOM 667 N N . ILE A 1 81 ? 35.151 31.361 27.217 1.00 73.94 81 ILE A N 1
ATOM 668 C CA . ILE A 1 81 ? 34.272 32.252 26.466 1.00 73.94 81 ILE A CA 1
ATOM 669 C C . ILE A 1 81 ? 34.365 31.887 24.982 1.00 73.94 81 ILE A C 1
ATOM 671 O O . ILE A 1 81 ? 35.451 31.665 24.435 1.00 73.94 81 ILE A O 1
ATOM 675 N N . SER A 1 82 ? 33.210 31.799 24.326 1.00 74.56 82 SER A N 1
ATOM 676 C CA . SER A 1 82 ? 33.125 31.482 22.898 1.00 74.56 82 SER A CA 1
ATOM 677 C C . SER A 1 82 ? 33.583 32.648 22.010 1.00 74.56 82 SER A C 1
ATOM 679 O O . SER A 1 82 ? 33.607 33.809 22.429 1.00 74.56 82 SER A O 1
ATOM 681 N N . PHE A 1 83 ? 33.906 32.349 20.746 1.00 73.75 83 PHE A N 1
ATOM 682 C CA . PHE A 1 83 ? 34.221 33.368 19.735 1.00 73.75 83 PHE A CA 1
ATOM 683 C C . PHE A 1 83 ? 33.089 34.392 19.574 1.00 73.75 83 PHE A C 1
ATOM 685 O O . PHE A 1 83 ? 33.356 35.589 19.563 1.00 73.75 83 PHE A O 1
ATOM 692 N N . ALA A 1 84 ? 31.836 33.929 19.529 1.00 76.06 84 ALA A N 1
ATOM 693 C CA . ALA A 1 84 ? 30.662 34.792 19.402 1.00 76.06 84 ALA A CA 1
ATOM 694 C C . ALA A 1 84 ? 30.507 35.740 20.603 1.00 76.06 84 ALA A C 1
ATOM 696 O O . ALA A 1 84 ? 30.313 36.937 20.432 1.00 76.06 84 ALA A O 1
ATOM 697 N N . GLN A 1 85 ? 30.687 35.234 21.828 1.00 79.81 85 GLN A N 1
ATOM 698 C CA . GLN A 1 85 ? 30.638 36.069 23.036 1.00 79.81 85 GLN A CA 1
ATOM 699 C C . GLN A 1 85 ? 31.781 37.089 23.095 1.00 79.81 85 GLN A C 1
ATOM 701 O O . GLN A 1 85 ? 31.604 38.195 23.601 1.00 79.81 85 GLN A O 1
ATOM 706 N N . THR A 1 86 ? 32.959 36.723 22.584 1.00 80.56 86 THR A N 1
ATOM 707 C CA . THR A 1 86 ? 34.110 37.633 22.513 1.00 80.56 86 THR A CA 1
ATOM 708 C C . THR A 1 86 ? 33.844 38.767 21.522 1.00 80.56 86 THR A C 1
ATOM 710 O O . THR A 1 86 ? 34.126 39.924 21.830 1.00 80.56 86 THR A O 1
ATOM 713 N N . ALA A 1 87 ? 33.248 38.452 20.371 1.00 82.12 87 ALA A N 1
ATOM 714 C CA . ALA A 1 87 ? 32.855 39.438 19.371 1.00 82.12 87 ALA A CA 1
ATOM 715 C C . ALA A 1 87 ? 31.774 40.395 19.876 1.00 82.12 87 ALA A C 1
ATOM 717 O O . ALA A 1 87 ? 31.927 41.604 19.746 1.00 82.12 87 ALA A O 1
ATOM 718 N N . ASP A 1 88 ? 30.724 39.869 20.511 1.00 82.06 88 ASP A N 1
ATOM 719 C CA . ASP A 1 88 ? 29.640 40.674 21.080 1.00 82.06 88 ASP A CA 1
ATOM 720 C C . ASP A 1 88 ? 30.160 41.653 22.147 1.00 82.06 88 ASP A C 1
ATOM 722 O O . ASP A 1 88 ? 29.774 42.822 22.175 1.00 82.06 88 ASP A O 1
ATOM 726 N N . LYS A 1 89 ? 31.117 41.220 22.980 1.00 83.69 89 LYS A N 1
ATOM 727 C CA . LYS A 1 89 ? 31.778 42.106 23.947 1.00 83.69 89 LYS A CA 1
ATOM 728 C C . LYS A 1 89 ? 32.554 43.237 23.257 1.00 83.69 89 LYS A C 1
ATOM 730 O O . LYS A 1 89 ? 32.380 44.395 23.623 1.00 83.69 89 LYS A O 1
ATOM 735 N N . MET A 1 90 ? 33.356 42.918 22.241 1.00 81.50 90 MET A N 1
ATOM 736 C CA . MET A 1 90 ? 34.114 43.919 21.476 1.00 81.50 90 MET A CA 1
ATOM 737 C C . MET A 1 90 ? 33.197 44.887 20.705 1.00 81.50 90 MET A C 1
ATOM 739 O O . MET A 1 90 ? 33.497 46.078 20.602 1.00 81.50 90 MET A O 1
ATOM 743 N N . ALA A 1 91 ? 32.061 44.405 20.197 1.00 83.44 91 ALA A N 1
ATOM 744 C CA . ALA A 1 91 ? 31.079 45.229 19.497 1.00 83.44 91 ALA A CA 1
ATOM 745 C C . ALA A 1 91 ? 30.363 46.202 20.447 1.00 83.44 91 ALA A C 1
ATOM 747 O O . ALA A 1 91 ? 30.112 47.352 20.092 1.00 83.44 91 ALA A O 1
ATOM 748 N N . LYS A 1 92 ? 30.075 45.768 21.680 1.00 84.50 92 LYS A N 1
ATOM 749 C CA . LYS A 1 92 ? 29.516 46.629 22.735 1.00 84.50 92 LYS A CA 1
ATOM 750 C C . LYS A 1 92 ? 30.497 47.706 23.194 1.00 84.50 92 LYS A C 1
ATOM 752 O O . LYS A 1 92 ? 30.073 48.827 23.443 1.00 84.50 92 LYS A O 1
ATOM 757 N N . GLU A 1 93 ? 31.786 47.379 23.289 1.00 82.94 93 GLU A N 1
ATOM 758 C CA . GLU A 1 93 ? 32.839 48.323 23.697 1.00 82.94 93 GLU A CA 1
ATOM 759 C C . GLU A 1 93 ? 33.132 49.387 22.624 1.00 82.94 93 GLU A C 1
ATOM 761 O O . GLU A 1 93 ? 33.387 50.539 22.959 1.00 82.94 93 GLU A O 1
ATOM 766 N N . SER A 1 94 ? 33.076 49.020 21.340 1.00 76.62 94 SER A N 1
ATOM 767 C CA . SER A 1 94 ? 33.363 49.925 20.212 1.00 76.62 94 SER A CA 1
ATOM 768 C C . SER A 1 94 ? 32.130 50.630 19.632 1.00 76.62 94 SER A C 1
ATOM 770 O O . SER A 1 94 ? 32.270 51.586 18.872 1.00 76.62 94 SER A O 1
ATOM 772 N N . GLY A 1 95 ? 30.918 50.160 19.947 1.00 74.44 95 GLY A N 1
ATOM 773 C CA . GLY A 1 95 ? 29.664 50.663 19.373 1.00 74.44 95 GLY A CA 1
ATOM 774 C C . GLY A 1 95 ? 29.440 50.281 17.901 1.00 74.44 95 GLY A C 1
ATOM 775 O O . GLY A 1 95 ? 28.422 50.662 17.320 1.00 74.44 95 GLY A O 1
ATOM 776 N N . GLN A 1 96 ? 30.350 49.514 17.292 1.00 75.94 96 GLN A N 1
ATOM 777 C CA . GLN A 1 96 ? 30.308 49.086 15.891 1.00 75.94 96 GLN A CA 1
ATOM 778 C C . GLN A 1 96 ? 30.474 47.564 15.775 1.00 75.94 96 GLN A C 1
ATOM 780 O O . GLN A 1 96 ? 30.937 46.897 16.696 1.00 75.94 96 GLN A O 1
ATOM 785 N N . ALA A 1 97 ? 30.039 46.981 14.654 1.00 74.75 97 ALA A N 1
ATOM 786 C CA . ALA A 1 97 ? 30.239 45.553 14.409 1.00 74.75 97 ALA A CA 1
ATOM 787 C C . ALA A 1 97 ? 31.728 45.260 14.173 1.00 74.75 97 ALA A C 1
ATOM 789 O O . ALA A 1 97 ? 32.409 46.006 13.474 1.00 74.75 97 ALA A O 1
ATOM 790 N N . VAL A 1 98 ? 32.225 44.170 14.753 1.00 79.69 98 VAL A N 1
ATOM 791 C CA . VAL A 1 98 ? 33.651 43.832 14.746 1.00 79.69 98 VAL A CA 1
ATOM 792 C C . VAL A 1 98 ? 33.967 42.955 13.546 1.00 79.69 98 VAL A C 1
ATOM 794 O O . VAL A 1 98 ? 33.279 41.971 13.274 1.00 79.69 98 VAL A O 1
ATOM 797 N N . GLU A 1 99 ? 35.039 43.277 12.836 1.00 80.44 99 GLU A N 1
ATOM 798 C CA . GLU A 1 99 ? 35.512 42.456 11.728 1.00 80.44 99 GLU A CA 1
ATOM 799 C C . GLU A 1 99 ? 36.114 41.131 12.196 1.00 80.44 99 GLU A C 1
ATOM 801 O O . GLU A 1 99 ? 36.784 41.040 13.231 1.00 80.44 99 GLU A O 1
ATOM 806 N N . ARG A 1 100 ? 35.952 40.093 11.372 1.00 82.81 100 ARG A N 1
ATOM 807 C CA . ARG A 1 100 ? 36.475 38.749 11.656 1.00 82.81 100 ARG A CA 1
ATOM 808 C C . ARG A 1 100 ? 37.996 38.714 11.785 1.00 82.81 100 ARG A C 1
ATOM 810 O O . ARG A 1 100 ? 38.504 37.994 12.641 1.00 82.81 100 ARG A O 1
ATOM 817 N N . ALA A 1 101 ? 38.716 39.508 10.994 1.00 82.81 101 ALA A N 1
ATOM 818 C CA . ALA A 1 101 ? 40.170 39.634 11.087 1.00 82.81 101 ALA A CA 1
ATOM 819 C C . ALA A 1 101 ? 40.609 40.222 12.444 1.00 82.81 101 ALA A C 1
ATOM 821 O O . ALA A 1 101 ? 41.484 39.667 13.111 1.00 82.81 101 ALA A O 1
ATOM 822 N N . THR A 1 102 ? 39.930 41.273 12.907 1.00 84.50 102 THR A N 1
ATOM 823 C CA . THR A 1 102 ? 40.179 41.914 14.207 1.00 84.50 102 THR A CA 1
ATOM 824 C C . THR A 1 102 ? 39.847 40.984 15.376 1.00 84.50 102 THR A C 1
ATOM 826 O O . THR A 1 102 ? 40.617 40.869 16.333 1.00 84.50 102 THR A O 1
ATOM 829 N N . LEU A 1 103 ? 38.738 40.243 15.279 1.00 85.75 103 LEU A N 1
ATOM 830 C CA . LEU A 1 103 ? 38.374 39.211 16.251 1.00 85.75 103 LEU A CA 1
ATOM 831 C C . LEU A 1 103 ? 39.408 38.072 16.290 1.00 85.75 103 LEU A C 1
ATOM 833 O O . LEU A 1 103 ? 39.783 37.610 17.369 1.00 85.75 103 LEU A O 1
ATOM 837 N N . PHE A 1 104 ? 39.895 37.628 15.127 1.00 85.62 104 PHE A N 1
ATOM 838 C CA . PHE A 1 104 ? 40.920 36.590 15.023 1.00 85.62 104 PHE A CA 1
ATOM 839 C C . PHE A 1 104 ? 42.226 37.030 15.685 1.00 85.62 104 PHE A C 1
ATOM 841 O O . PHE A 1 104 ? 42.759 36.296 16.518 1.00 85.62 104 PHE A O 1
ATOM 848 N N . ALA A 1 105 ? 42.697 38.247 15.401 1.00 84.94 105 ALA A N 1
ATOM 849 C CA . ALA A 1 105 ? 43.877 38.798 16.056 1.00 84.94 105 ALA A CA 1
ATOM 850 C C . ALA A 1 105 ? 43.708 38.810 17.586 1.00 84.94 105 ALA A C 1
ATOM 852 O O . ALA A 1 105 ? 44.599 38.357 18.303 1.00 84.94 105 ALA A O 1
ATOM 853 N N . LYS A 1 106 ? 42.536 39.209 18.104 1.00 85.31 106 LYS A N 1
ATOM 854 C CA . LYS A 1 106 ? 42.272 39.230 19.552 1.00 85.31 106 LYS A CA 1
ATOM 855 C C . LYS A 1 106 ? 42.308 37.842 20.198 1.00 85.31 106 LYS A C 1
ATOM 857 O O . LYS A 1 106 ? 42.867 37.689 21.281 1.00 85.31 106 LYS A O 1
ATOM 862 N N . VAL A 1 107 ? 41.703 36.839 19.562 1.00 83.94 107 VAL A N 1
ATOM 863 C CA . VAL A 1 107 ? 41.559 35.490 20.140 1.00 83.94 107 VAL A CA 1
ATOM 864 C C . VAL A 1 107 ? 42.837 34.652 20.018 1.00 83.94 107 VAL A C 1
ATOM 866 O O . VAL A 1 107 ? 43.080 33.756 20.835 1.00 83.94 107 VAL A O 1
ATOM 869 N N . TYR A 1 108 ? 43.665 34.945 19.018 1.00 84.31 108 TYR A N 1
ATOM 870 C CA . TYR A 1 108 ? 44.940 34.268 18.784 1.00 84.31 108 TYR A CA 1
ATOM 871 C C . TYR A 1 108 ? 46.158 35.091 19.233 1.00 84.31 108 TYR A C 1
ATOM 873 O O . TYR A 1 108 ? 47.286 34.790 18.835 1.00 84.31 108 TYR A O 1
ATOM 881 N N . SER A 1 109 ? 45.941 36.070 20.114 1.00 83.88 109 SER A N 1
ATOM 882 C CA . SER A 1 109 ? 47.000 36.797 20.819 1.00 83.88 109 SER A CA 1
ATOM 883 C C . SER A 1 109 ? 46.970 36.518 22.323 1.00 83.88 109 SER A C 1
ATOM 885 O O . SER A 1 109 ? 45.954 36.115 22.892 1.00 83.88 109 SER A O 1
ATOM 887 N N . THR A 1 110 ? 48.109 36.698 22.985 1.00 79.06 110 THR A N 1
ATOM 888 C CA . THR A 1 110 ? 48.234 36.658 24.442 1.00 79.06 110 THR A CA 1
ATOM 889 C C . THR A 1 110 ? 47.568 37.886 25.068 1.00 79.06 110 THR A C 1
ATOM 891 O O . THR A 1 110 ? 47.179 38.828 24.377 1.00 79.06 110 THR A O 1
ATOM 894 N N . LYS A 1 111 ? 47.433 37.899 26.402 1.00 75.00 111 LYS A N 1
ATOM 895 C CA . LYS A 1 111 ? 46.894 39.064 27.127 1.00 75.00 111 LYS A CA 1
ATOM 896 C C . LYS A 1 111 ? 47.716 40.337 26.879 1.00 75.00 111 LYS A C 1
ATOM 898 O O . LYS A 1 111 ? 47.139 41.416 26.873 1.00 75.00 111 LYS A O 1
ATOM 903 N N . ASP A 1 112 ? 49.006 40.173 26.597 1.00 72.94 112 ASP A N 1
ATOM 904 C CA . ASP A 1 112 ? 49.959 41.246 26.296 1.00 72.94 112 ASP A CA 1
ATOM 905 C C . ASP A 1 112 ? 49.950 41.659 24.809 1.00 72.94 112 ASP A C 1
ATOM 907 O O . ASP A 1 112 ? 50.734 42.505 24.394 1.00 72.94 112 ASP A O 1
ATOM 911 N N . GLY A 1 113 ? 49.077 41.057 23.989 1.00 70.69 113 GLY A N 1
ATOM 912 C CA . GLY A 1 113 ? 48.911 41.393 22.571 1.00 70.69 113 GLY A CA 1
ATOM 913 C C . GLY A 1 113 ? 49.882 40.697 21.613 1.00 70.69 113 GLY A C 1
ATOM 914 O O . GLY A 1 113 ? 49.833 40.960 20.415 1.00 70.69 113 GLY A O 1
ATOM 915 N N . ALA A 1 114 ? 50.735 39.786 22.093 1.00 81.06 114 ALA A N 1
ATOM 916 C CA . ALA A 1 114 ? 51.650 39.035 21.234 1.00 81.06 114 ALA A CA 1
ATOM 917 C C . ALA A 1 114 ? 50.949 37.815 20.594 1.00 81.06 114 ALA A C 1
ATOM 919 O O . ALA A 1 114 ? 50.226 37.098 21.287 1.00 81.06 114 ALA A O 1
ATOM 920 N N . PRO A 1 115 ? 51.162 37.516 19.302 1.00 82.88 115 PRO A N 1
ATOM 921 C CA . PRO A 1 115 ? 50.534 36.374 18.637 1.00 82.88 115 PRO A CA 1
ATOM 922 C C . PRO A 1 115 ? 51.013 35.032 19.210 1.00 82.88 115 PRO A C 1
ATOM 924 O O . PRO A 1 115 ? 52.175 34.867 19.573 1.00 82.88 115 PRO A O 1
ATOM 927 N N . VAL A 1 116 ? 50.115 34.043 19.259 1.00 81.00 116 VAL A N 1
ATOM 928 C CA . VAL A 1 116 ? 50.351 32.737 19.915 1.00 81.00 116 VAL A CA 1
ATOM 929 C C . VAL A 1 116 ? 51.418 31.874 19.219 1.00 81.00 116 VAL A C 1
ATOM 931 O O . VAL A 1 116 ? 52.033 31.024 19.859 1.00 81.00 116 VAL A O 1
ATOM 934 N N . SER A 1 117 ? 51.641 32.064 17.918 1.00 81.81 117 SER A N 1
ATOM 935 C CA . SER A 1 117 ? 52.618 31.318 17.112 1.00 81.81 117 SER A CA 1
ATOM 936 C C . SER A 1 117 ? 53.142 32.191 15.970 1.00 81.81 117 SER A C 1
ATOM 938 O O . SER A 1 117 ? 52.444 33.099 15.515 1.00 81.81 117 SER A O 1
ATOM 940 N N . THR A 1 118 ? 54.342 31.896 15.466 1.00 81.25 118 THR A N 1
ATOM 941 C CA . THR A 1 118 ? 54.929 32.551 14.284 1.00 81.25 118 THR A CA 1
ATOM 942 C C . THR A 1 118 ? 54.028 32.430 13.053 1.00 81.25 118 THR A C 1
ATOM 944 O O . THR A 1 118 ? 53.823 33.410 12.346 1.00 81.25 118 THR A O 1
ATOM 947 N N . ALA A 1 119 ? 53.377 31.280 12.861 1.00 80.12 119 ALA A N 1
ATOM 948 C CA . ALA A 1 119 ? 52.428 31.075 11.764 1.00 80.12 119 ALA A CA 1
ATOM 949 C C . ALA A 1 119 ? 51.142 31.909 11.919 1.00 80.12 119 ALA A C 1
ATOM 951 O O . ALA A 1 119 ? 50.536 32.323 10.933 1.00 80.12 119 ALA A O 1
ATOM 952 N N . VAL A 1 120 ? 50.711 32.160 13.159 1.00 81.88 120 VAL A N 1
ATOM 953 C CA . VAL A 1 120 ? 49.562 33.031 13.448 1.00 81.88 120 VAL A CA 1
ATOM 954 C C . VAL A 1 120 ? 49.948 34.490 13.218 1.00 81.88 120 VAL A C 1
ATOM 956 O O . VAL A 1 120 ? 49.158 35.233 12.644 1.00 81.88 120 VAL A O 1
ATOM 959 N N . LYS A 1 121 ? 51.170 34.880 13.602 1.00 85.00 121 LYS A N 1
ATOM 960 C CA . LYS A 1 121 ? 51.716 36.216 13.349 1.00 85.00 121 LYS A CA 1
ATOM 961 C C . LYS A 1 121 ? 51.676 36.556 11.860 1.00 85.00 121 LYS A C 1
ATOM 963 O O . LYS A 1 121 ? 51.049 37.536 11.489 1.00 85.00 121 LYS A O 1
ATOM 968 N N . GLU A 1 122 ? 52.209 35.682 11.007 1.00 86.12 122 GLU A N 1
ATOM 969 C CA . GLU A 1 122 ? 52.178 35.874 9.549 1.00 86.12 122 GLU A CA 1
ATOM 970 C C . GLU A 1 122 ? 50.755 36.025 8.988 1.00 86.12 122 GLU A C 1
ATOM 972 O O . GLU A 1 122 ? 50.529 36.779 8.043 1.00 86.12 122 GLU A O 1
ATOM 977 N N . LYS A 1 123 ? 49.776 35.307 9.555 1.00 87.00 123 LYS A N 1
ATOM 978 C CA . LYS A 1 123 ? 48.366 35.418 9.151 1.00 87.00 123 LYS A CA 1
ATOM 979 C C . LYS A 1 123 ? 47.760 36.751 9.584 1.00 87.00 123 LYS A C 1
ATOM 981 O O . LYS A 1 123 ? 47.072 37.374 8.782 1.00 87.00 123 LYS A O 1
ATOM 986 N N . ILE A 1 124 ? 48.024 37.188 10.815 1.00 85.81 124 ILE A N 1
ATOM 987 C CA . ILE A 1 124 ? 47.562 38.483 11.335 1.00 85.81 124 ILE A CA 1
ATOM 988 C C . ILE A 1 124 ? 48.176 39.627 10.519 1.00 85.81 124 ILE A C 1
ATOM 990 O O . ILE A 1 124 ? 47.453 40.539 10.124 1.00 85.81 124 ILE A O 1
ATOM 994 N N . ASP A 1 125 ? 49.466 39.545 10.192 1.00 87.31 125 ASP A N 1
ATOM 995 C CA . ASP A 1 125 ? 50.166 40.556 9.394 1.00 87.31 125 ASP A CA 1
ATOM 996 C C . ASP A 1 125 ? 49.559 40.664 7.982 1.00 87.31 125 ASP A C 1
ATOM 998 O O . ASP A 1 125 ? 49.257 41.762 7.513 1.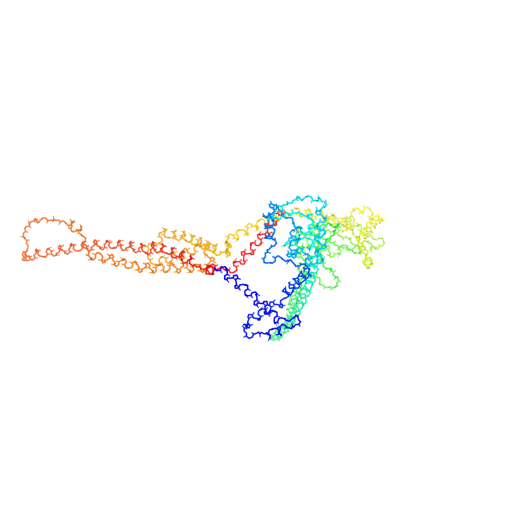00 87.31 125 ASP A O 1
ATOM 1002 N N . LYS A 1 126 ? 49.274 39.524 7.331 1.00 86.62 126 LYS A N 1
ATOM 1003 C CA . LYS A 1 126 ? 48.587 39.482 6.026 1.00 86.62 126 LYS A CA 1
ATOM 1004 C C . LYS A 1 126 ? 47.176 40.065 6.085 1.00 86.62 126 LYS A C 1
ATOM 1006 O O . LYS A 1 126 ? 46.802 40.829 5.201 1.00 86.62 126 LYS A O 1
ATOM 1011 N N . MET A 1 127 ? 46.400 39.731 7.118 1.00 86.19 127 MET A N 1
ATOM 1012 C CA . MET A 1 127 ? 45.054 40.286 7.304 1.00 86.19 127 MET A CA 1
ATOM 1013 C C . MET A 1 127 ? 45.104 41.803 7.506 1.00 86.19 127 MET A C 1
ATOM 1015 O O . MET A 1 127 ? 44.345 42.529 6.875 1.00 86.19 127 MET A O 1
ATOM 1019 N N . THR A 1 128 ? 46.036 42.285 8.330 1.00 84.31 128 THR A N 1
ATOM 1020 C CA . THR A 1 128 ? 46.204 43.717 8.624 1.00 84.31 128 THR A CA 1
ATOM 1021 C C . THR A 1 128 ? 46.634 44.496 7.378 1.00 84.31 128 THR A C 1
ATOM 1023 O O . THR A 1 128 ? 46.128 45.587 7.130 1.00 84.31 128 THR A O 1
ATOM 1026 N N . ALA A 1 129 ? 47.504 43.919 6.543 1.00 85.06 129 ALA A N 1
ATOM 1027 C CA . ALA A 1 129 ? 47.898 44.518 5.268 1.00 85.06 129 ALA A CA 1
ATOM 1028 C C . ALA A 1 129 ? 46.713 44.676 4.296 1.00 85.06 129 ALA A C 1
ATOM 1030 O O . ALA A 1 129 ? 46.602 45.701 3.630 1.00 85.06 129 ALA A O 1
ATOM 1031 N N . ILE A 1 130 ? 45.804 43.695 4.240 1.00 82.00 130 ILE A N 1
ATOM 1032 C CA . ILE A 1 130 ? 44.600 43.764 3.394 1.00 82.00 130 ILE A CA 1
ATOM 1033 C C . ILE A 1 130 ? 43.635 44.845 3.899 1.00 82.00 130 ILE A C 1
ATOM 1035 O O . ILE A 1 130 ? 43.080 45.589 3.092 1.00 82.00 130 ILE A O 1
ATOM 1039 N N . LEU A 1 131 ? 43.472 44.974 5.219 1.00 77.50 131 LEU A N 1
ATOM 1040 C CA . LEU A 1 131 ? 42.621 46.007 5.818 1.00 77.50 131 LEU A CA 1
ATOM 1041 C C . LEU A 1 131 ? 43.156 47.423 5.568 1.00 77.50 131 LEU A C 1
ATOM 1043 O O . LEU A 1 131 ? 42.391 48.318 5.213 1.00 77.50 131 LEU A O 1
ATOM 1047 N N . ASN A 1 132 ? 44.473 47.617 5.664 1.00 79.38 132 ASN A N 1
ATOM 1048 C CA . ASN A 1 132 ? 45.105 48.916 5.416 1.00 79.38 132 ASN A CA 1
ATOM 1049 C C . ASN A 1 132 ? 45.022 49.370 3.946 1.00 79.38 132 ASN A C 1
ATOM 1051 O O . ASN A 1 132 ? 45.110 50.564 3.676 1.00 79.38 132 ASN A O 1
ATOM 1055 N N . ASN A 1 133 ? 44.802 48.449 3.000 1.00 75.69 133 ASN A N 1
ATOM 1056 C CA . ASN A 1 133 ? 44.670 48.749 1.568 1.00 75.69 133 ASN A CA 1
ATOM 1057 C C . ASN A 1 133 ? 43.271 49.262 1.156 1.00 75.69 133 ASN A C 1
ATOM 1059 O O . ASN A 1 133 ? 42.980 49.358 -0.035 1.00 75.69 133 ASN A O 1
ATOM 1063 N N . GLY A 1 134 ? 42.398 49.612 2.108 1.00 60.25 134 GLY A N 1
ATOM 1064 C CA . GLY A 1 134 ? 41.172 50.370 1.828 1.00 60.25 134 GLY A CA 1
ATOM 1065 C C . GLY A 1 134 ? 39.988 49.559 1.291 1.00 60.25 134 GLY A C 1
ATOM 1066 O O . GLY A 1 134 ? 39.046 50.141 0.752 1.00 60.25 134 GLY A O 1
ATOM 1067 N N . CYS A 1 135 ? 39.977 48.233 1.463 1.00 53.59 135 CYS A N 1
ATOM 1068 C CA . CYS A 1 135 ? 38.763 47.439 1.258 1.00 53.59 135 CYS A CA 1
ATOM 1069 C C . CYS A 1 135 ? 37.738 47.792 2.351 1.00 53.59 135 CYS A C 1
ATOM 1071 O O . CYS A 1 135 ? 37.709 47.172 3.408 1.00 53.59 135 CYS A O 1
ATOM 1073 N N . THR A 1 136 ? 36.924 48.823 2.118 1.00 50.66 136 THR A N 1
ATOM 1074 C CA . THR A 1 136 ? 35.857 49.237 3.042 1.00 50.66 136 THR A CA 1
ATOM 1075 C C . THR A 1 136 ? 34.718 48.218 2.973 1.00 50.66 136 THR A C 1
ATOM 1077 O O . THR A 1 136 ? 34.245 47.871 1.891 1.00 50.66 136 THR A O 1
ATOM 1080 N N . LEU A 1 137 ? 34.314 47.685 4.126 1.00 54.38 137 LEU A N 1
ATOM 1081 C CA . LEU A 1 137 ? 33.556 46.438 4.223 1.00 54.38 137 LEU A CA 1
ATOM 1082 C C . LEU A 1 137 ? 32.040 46.655 4.201 1.00 54.38 137 LEU A C 1
ATOM 1084 O O . LEU A 1 137 ? 31.456 47.178 5.149 1.00 54.38 137 LEU A O 1
ATOM 1088 N N . HIS A 1 138 ? 31.383 46.152 3.157 1.00 54.78 138 HIS A N 1
ATOM 1089 C CA . HIS A 1 138 ? 29.945 45.894 3.173 1.00 54.78 138 HIS A CA 1
ATOM 1090 C C . HIS A 1 138 ? 29.700 44.412 3.454 1.00 54.78 138 HIS A C 1
ATOM 1092 O O . HIS A 1 138 ? 30.109 43.542 2.687 1.00 54.78 138 HIS A O 1
ATOM 1098 N N . GLY A 1 139 ? 29.034 44.130 4.572 1.00 59.19 139 GLY A N 1
ATOM 1099 C CA . GLY A 1 139 ? 28.741 42.776 5.020 1.00 59.19 139 GLY A CA 1
ATOM 1100 C C . GLY A 1 139 ? 27.456 42.699 5.839 1.00 59.19 139 GLY A C 1
ATOM 1101 O O . GLY A 1 139 ? 27.015 43.696 6.412 1.00 59.19 139 GLY A O 1
ATOM 1102 N N . GLU A 1 140 ? 26.848 41.514 5.901 1.00 59.34 140 GLU A N 1
ATOM 1103 C CA . GLU A 1 140 ? 25.687 41.262 6.761 1.00 59.34 140 GLU A CA 1
ATOM 1104 C C . GLU A 1 140 ? 26.114 41.301 8.236 1.00 59.34 140 GLU A C 1
ATOM 1106 O O . GLU A 1 140 ? 27.112 40.689 8.628 1.00 59.34 140 GLU A O 1
ATOM 1111 N N . ARG A 1 141 ? 25.339 41.997 9.076 1.00 61.19 141 ARG A N 1
ATOM 1112 C CA . ARG A 1 141 ? 25.555 42.020 10.527 1.00 61.19 141 ARG A CA 1
ATOM 1113 C C . ARG A 1 141 ? 24.944 40.764 11.148 1.00 61.19 141 ARG A C 1
ATOM 1115 O O . ARG A 1 141 ? 23.724 40.611 11.133 1.00 61.19 141 ARG A O 1
ATOM 1122 N N . ARG A 1 142 ? 25.767 39.894 11.741 1.00 60.12 142 ARG A N 1
ATOM 1123 C CA . ARG A 1 142 ? 25.305 38.743 12.542 1.00 60.12 142 ARG A CA 1
ATOM 1124 C C . ARG A 1 142 ? 26.045 38.695 13.872 1.00 60.12 142 ARG A C 1
ATOM 1126 O O . ARG A 1 142 ? 27.269 38.694 13.885 1.00 60.12 142 ARG A O 1
ATOM 1133 N N . ASP A 1 143 ? 25.304 38.685 14.981 1.00 61.72 143 ASP A N 1
ATOM 1134 C CA . ASP A 1 143 ? 25.830 38.503 16.347 1.00 61.72 143 ASP A CA 1
ATOM 1135 C C . ASP A 1 143 ? 27.039 39.396 16.707 1.00 61.72 143 ASP A C 1
ATOM 1137 O O . ASP A 1 143 ? 28.007 38.956 17.323 1.00 61.72 143 ASP A O 1
ATOM 1141 N N . GLY A 1 144 ? 27.010 40.664 16.281 1.00 64.06 144 GLY A N 1
ATOM 1142 C CA . GLY A 1 144 ? 28.089 41.627 16.546 1.00 64.06 144 GLY A CA 1
ATOM 1143 C C . GLY A 1 144 ? 29.315 41.507 15.629 1.00 64.06 144 GLY A C 1
ATOM 1144 O O . GLY A 1 144 ? 30.232 42.315 15.760 1.00 64.06 144 GLY A O 1
ATOM 1145 N N . ILE A 1 145 ? 29.316 40.567 14.677 1.00 73.69 145 ILE A N 1
ATOM 1146 C CA . ILE A 1 145 ? 30.380 40.356 13.688 1.00 73.69 145 ILE A CA 1
ATOM 1147 C C . ILE A 1 145 ? 29.956 40.919 12.326 1.00 73.69 145 ILE A C 1
ATOM 1149 O O . ILE A 1 145 ? 28.819 40.725 11.882 1.00 73.69 145 ILE A O 1
ATOM 1153 N N . LEU A 1 146 ? 30.884 41.604 11.655 1.00 75.31 146 LEU A N 1
ATOM 1154 C CA . LEU A 1 146 ? 30.736 42.033 10.266 1.00 75.31 146 LEU A CA 1
ATOM 1155 C C . LEU A 1 146 ? 31.209 40.907 9.331 1.00 75.31 146 LEU A C 1
ATOM 1157 O O . LEU A 1 146 ? 32.365 40.484 9.417 1.00 75.31 146 LEU A O 1
ATOM 1161 N N . TRP A 1 147 ? 30.321 40.402 8.468 1.00 73.44 147 TRP A N 1
ATOM 1162 C CA . TRP A 1 147 ? 30.598 39.231 7.628 1.00 73.44 147 TRP A CA 1
ATOM 1163 C C . TRP A 1 147 ? 30.463 39.522 6.131 1.00 73.44 147 TRP A C 1
ATOM 1165 O O . TRP A 1 147 ? 29.422 40.006 5.686 1.00 73.44 147 TRP A O 1
ATOM 1175 N N . ALA A 1 148 ? 31.472 39.143 5.342 1.00 72.06 148 ALA A N 1
ATOM 1176 C CA . ALA A 1 148 ? 31.422 39.139 3.880 1.00 72.06 148 ALA A CA 1
ATOM 1177 C C . ALA A 1 148 ? 32.136 37.899 3.312 1.00 72.06 148 ALA A C 1
ATOM 1179 O O . ALA A 1 148 ? 33.051 37.362 3.935 1.00 72.06 148 ALA A O 1
ATOM 1180 N N . LYS A 1 149 ? 31.727 37.448 2.116 1.00 68.12 149 LYS A N 1
ATOM 1181 C CA . LYS A 1 149 ? 32.299 36.252 1.463 1.00 68.12 149 LYS A CA 1
ATOM 1182 C C . LYS A 1 149 ? 33.795 36.389 1.155 1.00 68.12 149 LYS A C 1
ATOM 1184 O O . LYS A 1 149 ? 34.513 35.403 1.289 1.00 68.12 149 LYS A O 1
ATOM 1189 N N . ASP A 1 150 ? 34.232 37.599 0.812 1.00 71.50 150 ASP A N 1
ATOM 1190 C CA . ASP A 1 150 ? 35.607 37.918 0.408 1.00 71.50 150 ASP A CA 1
ATOM 1191 C C . ASP A 1 150 ? 36.308 38.844 1.420 1.00 71.50 150 ASP A C 1
ATOM 1193 O O . ASP A 1 150 ? 37.144 39.670 1.050 1.00 71.50 150 ASP A O 1
ATOM 1197 N N . ASP A 1 151 ? 35.958 38.735 2.708 1.00 77.75 151 ASP A N 1
ATOM 1198 C CA . ASP A 1 151 ? 36.602 39.519 3.765 1.00 77.75 151 ASP A CA 1
ATOM 1199 C C . ASP A 1 151 ? 38.103 39.189 3.917 1.00 77.75 151 ASP A C 1
ATOM 1201 O O . ASP A 1 151 ? 38.592 38.138 3.490 1.00 77.75 151 ASP A O 1
ATOM 1205 N N . ALA A 1 152 ? 38.864 40.092 4.551 1.00 79.56 152 ALA A N 1
ATOM 1206 C CA . ALA A 1 152 ? 40.306 39.914 4.768 1.00 79.56 152 ALA A CA 1
ATOM 1207 C C . ALA A 1 152 ? 40.637 38.586 5.478 1.00 79.56 152 ALA A C 1
ATOM 1209 O O . ALA A 1 152 ? 41.690 37.986 5.258 1.00 79.56 152 ALA A O 1
ATOM 1210 N N . PHE A 1 153 ? 39.711 38.091 6.304 1.00 81.50 153 PHE A N 1
ATOM 1211 C CA . PHE A 1 153 ? 39.826 36.790 6.946 1.00 81.50 153 PHE A CA 1
ATOM 1212 C C . PHE A 1 153 ? 39.705 35.631 5.939 1.00 81.50 153 PHE A C 1
ATOM 1214 O O . PHE A 1 153 ? 40.557 34.742 5.934 1.00 81.50 153 PHE A O 1
ATOM 1221 N N . ALA A 1 154 ? 38.690 35.636 5.073 1.00 78.88 154 ALA A N 1
ATOM 1222 C CA . ALA A 1 154 ? 38.443 34.614 4.059 1.00 78.88 154 ALA A CA 1
ATOM 1223 C C . ALA A 1 154 ? 39.536 34.578 2.984 1.00 78.88 154 ALA A C 1
ATOM 1225 O O . ALA A 1 154 ? 39.873 33.497 2.506 1.00 78.88 154 ALA A O 1
ATOM 1226 N N . GLN A 1 155 ? 40.150 35.715 2.654 1.00 79.81 155 GLN A N 1
ATOM 1227 C CA . GLN A 1 155 ? 41.281 35.756 1.719 1.00 79.81 155 GLN A CA 1
ATOM 1228 C C . GLN A 1 155 ? 42.547 35.090 2.289 1.00 79.81 155 GLN A C 1
ATOM 1230 O O . GLN A 1 155 ? 43.305 34.466 1.549 1.00 79.81 155 GLN A O 1
ATOM 1235 N N . VAL A 1 156 ? 42.773 35.179 3.607 1.00 81.69 156 VAL A N 1
ATOM 1236 C CA . VAL A 1 156 ? 43.988 34.647 4.258 1.00 81.69 156 VAL A CA 1
ATOM 1237 C C . VAL A 1 156 ? 43.807 33.219 4.782 1.00 81.69 156 VAL A C 1
ATOM 1239 O O . VAL A 1 156 ? 44.734 32.411 4.709 1.00 81.69 156 VAL A O 1
ATOM 1242 N N . ILE A 1 157 ? 42.636 32.888 5.330 1.00 76.31 157 ILE A N 1
ATOM 1243 C CA . ILE A 1 157 ? 42.337 31.571 5.926 1.00 76.31 157 ILE A CA 1
ATOM 1244 C C . ILE A 1 157 ? 41.590 30.657 4.944 1.00 76.31 157 ILE A C 1
ATOM 1246 O O . ILE A 1 157 ? 41.635 29.433 5.085 1.00 76.31 157 ILE A O 1
ATOM 1250 N N . GLY A 1 158 ? 40.948 31.234 3.928 1.00 73.50 158 GLY A N 1
ATOM 1251 C CA . GLY A 1 158 ? 40.044 30.558 3.004 1.00 73.50 158 GLY A CA 1
ATOM 1252 C C . GLY A 1 158 ? 38.572 30.785 3.360 1.00 73.50 158 GLY A C 1
ATOM 1253 O O . GLY A 1 158 ? 38.231 31.154 4.487 1.00 73.50 158 GLY A O 1
ATOM 1254 N N . ALA A 1 159 ? 37.688 30.532 2.391 1.00 65.38 159 ALA A N 1
ATOM 1255 C CA . ALA A 1 159 ? 36.245 30.655 2.572 1.00 65.38 159 ALA A CA 1
ATOM 1256 C C . ALA A 1 159 ? 35.754 29.845 3.785 1.00 65.38 159 ALA A C 1
ATOM 1258 O O . ALA A 1 159 ? 36.135 28.684 3.985 1.00 65.38 159 ALA A O 1
ATOM 1259 N N . GLU A 1 160 ? 34.887 30.463 4.587 1.00 57.50 160 GLU A N 1
ATOM 1260 C CA . GLU A 1 160 ? 34.321 29.841 5.776 1.00 57.50 160 GLU A CA 1
ATOM 1261 C C . GLU A 1 160 ? 33.511 28.605 5.391 1.00 57.50 160 GLU A C 1
ATOM 1263 O O . GLU A 1 160 ? 32.502 28.670 4.689 1.00 57.50 160 GLU A O 1
ATOM 1268 N N . ARG A 1 161 ? 33.965 27.446 5.863 1.00 56.56 161 ARG A N 1
ATOM 1269 C CA . ARG A 1 161 ? 33.227 26.200 5.706 1.00 56.56 161 ARG A CA 1
ATOM 1270 C C . ARG A 1 161 ? 32.215 26.159 6.839 1.00 56.56 161 ARG A C 1
ATOM 1272 O O . ARG A 1 161 ? 32.552 25.747 7.948 1.00 56.56 161 ARG A O 1
ATOM 1279 N N . SER A 1 162 ? 30.993 26.627 6.577 1.00 43.88 162 SER A N 1
ATOM 1280 C CA . SER A 1 162 ? 29.879 26.396 7.495 1.00 43.88 162 SER A CA 1
ATOM 1281 C C . SER A 1 162 ? 29.829 24.900 7.810 1.00 43.88 162 SER A C 1
ATOM 1283 O O . SER A 1 162 ? 30.122 24.062 6.952 1.00 43.88 162 SER A O 1
ATOM 1285 N N . GLY A 1 163 ? 29.556 24.556 9.068 1.00 40.75 163 GLY A N 1
ATOM 1286 C CA . GLY A 1 163 ? 29.533 23.185 9.582 1.00 40.75 163 GLY A CA 1
ATOM 1287 C C . GLY A 1 163 ? 28.388 22.343 9.011 1.00 40.75 163 GLY A C 1
ATOM 1288 O O . GLY A 1 163 ? 27.569 21.826 9.760 1.00 40.75 163 GLY A O 1
ATOM 1289 N N . ARG A 1 164 ? 28.319 22.238 7.684 1.00 40.56 164 ARG A N 1
ATOM 1290 C CA . ARG A 1 164 ? 27.543 21.312 6.866 1.00 40.56 164 ARG A CA 1
ATOM 1291 C C . ARG A 1 164 ? 28.158 21.360 5.463 1.00 40.56 164 ARG A C 1
ATOM 1293 O O . ARG A 1 164 ? 27.702 22.067 4.576 1.00 40.56 164 ARG A O 1
ATOM 1300 N N . SER A 1 165 ? 29.290 20.682 5.297 1.00 32.03 165 SER A N 1
ATOM 1301 C CA . SER A 1 165 ? 30.049 20.672 4.047 1.00 32.03 165 SER A CA 1
ATOM 1302 C C . SER A 1 165 ? 29.310 19.886 2.958 1.00 32.03 165 SER A C 1
ATOM 1304 O O . SER A 1 165 ? 29.540 18.690 2.779 1.00 32.03 165 SER A O 1
ATOM 1306 N N . GLU A 1 166 ? 28.440 20.561 2.217 1.00 44.41 166 GLU A N 1
ATOM 1307 C CA . GLU A 1 166 ? 27.947 20.130 0.914 1.00 44.41 166 GLU A CA 1
ATOM 1308 C C . GLU A 1 166 ? 28.515 21.093 -0.134 1.00 44.41 166 GLU A C 1
ATOM 1310 O O . GLU A 1 166 ? 28.254 22.287 -0.075 1.00 44.41 166 GLU A O 1
ATOM 1315 N N . GLN A 1 167 ? 29.428 20.611 -0.983 1.00 38.06 167 GLN A N 1
ATOM 1316 C CA . GLN A 1 167 ? 29.265 20.599 -2.448 1.00 38.06 167 GLN A CA 1
ATOM 1317 C C . GLN A 1 167 ? 30.597 20.268 -3.140 1.00 38.06 167 GLN A C 1
ATOM 1319 O O . GLN A 1 167 ? 30.638 19.335 -3.922 1.00 38.06 167 GLN A O 1
ATOM 1324 N N . ARG A 1 168 ? 31.729 20.893 -2.784 1.00 37.41 168 ARG A N 1
ATOM 1325 C CA . ARG A 1 168 ? 33.011 20.597 -3.474 1.00 37.41 168 ARG A CA 1
ATOM 1326 C C . ARG A 1 168 ? 33.774 19.387 -2.943 1.00 37.41 168 ARG A C 1
ATOM 1328 O O . ARG A 1 168 ? 34.322 18.617 -3.713 1.00 37.41 168 ARG A O 1
ATOM 1335 N N . HIS A 1 169 ? 33.740 19.151 -1.632 1.00 44.16 169 HIS A N 1
ATOM 1336 C CA . HIS A 1 169 ? 34.229 17.883 -1.077 1.00 44.16 169 HIS A CA 1
ATOM 1337 C C . HIS A 1 169 ? 33.268 16.727 -1.363 1.00 44.16 169 HIS A C 1
ATOM 1339 O O . HIS A 1 169 ? 33.666 15.582 -1.220 1.00 44.16 169 HIS A O 1
ATOM 1345 N N . LYS A 1 170 ? 32.019 17.003 -1.770 1.00 39.91 170 LYS A N 1
ATOM 1346 C CA . LYS A 1 170 ? 31.099 15.947 -2.183 1.00 39.91 170 LYS A CA 1
ATOM 1347 C C . LYS A 1 170 ? 31.525 15.322 -3.496 1.00 39.91 170 LYS A C 1
ATOM 1349 O O . LYS A 1 170 ? 31.294 14.147 -3.606 1.00 39.91 170 LYS A O 1
ATOM 1354 N N . GLU A 1 171 ? 32.141 16.010 -4.447 1.00 40.25 171 GLU A N 1
ATOM 1355 C CA . GLU A 1 171 ? 32.489 15.363 -5.723 1.00 40.25 171 GLU A CA 1
ATOM 1356 C C . GLU A 1 171 ? 33.688 14.429 -5.560 1.00 40.25 171 GLU A C 1
ATOM 1358 O O . GLU A 1 171 ? 33.555 13.243 -5.816 1.00 40.25 171 GLU A O 1
ATOM 1363 N N . GLU A 1 172 ? 34.792 14.891 -4.968 1.00 43.72 172 GLU A N 1
ATOM 1364 C CA . GLU A 1 172 ? 35.969 14.036 -4.732 1.00 43.72 172 GLU A CA 1
ATOM 1365 C C . GLU A 1 172 ? 35.718 12.953 -3.667 1.00 43.72 172 GLU A C 1
ATOM 1367 O O . GLU A 1 172 ? 36.185 11.823 -3.800 1.00 43.72 172 GLU A O 1
ATOM 1372 N N . ILE A 1 173 ? 34.960 13.259 -2.601 1.00 47.25 173 ILE A N 1
ATOM 1373 C CA . ILE A 1 173 ? 34.608 12.258 -1.580 1.00 47.25 173 ILE A CA 1
ATOM 1374 C C . ILE A 1 173 ? 33.441 11.388 -2.041 1.00 47.25 173 ILE A C 1
ATOM 1376 O O . ILE A 1 173 ? 33.417 10.238 -1.632 1.00 47.25 173 ILE A O 1
ATOM 1380 N N . ALA A 1 174 ? 32.495 11.852 -2.867 1.00 47.25 174 ALA A N 1
ATOM 1381 C CA . ALA A 1 174 ? 31.492 10.966 -3.471 1.00 47.25 174 ALA A CA 1
ATOM 1382 C C . ALA A 1 174 ? 32.105 10.118 -4.566 1.00 47.25 174 ALA A C 1
ATOM 1384 O O . ALA A 1 174 ? 31.643 9.005 -4.720 1.00 47.25 174 ALA A O 1
ATOM 1385 N N . GLU A 1 175 ? 33.140 10.565 -5.269 1.00 53.19 175 GLU A N 1
ATOM 1386 C CA . GLU A 1 175 ? 33.872 9.733 -6.216 1.00 53.19 175 GLU A CA 1
ATOM 1387 C C . GLU A 1 175 ? 34.711 8.699 -5.465 1.00 53.19 175 GLU A C 1
ATOM 1389 O O . GLU A 1 175 ? 34.587 7.513 -5.736 1.00 53.19 175 GLU A O 1
ATOM 1394 N N . ALA A 1 176 ? 35.424 9.086 -4.402 1.00 54.66 176 ALA A N 1
ATOM 1395 C CA . ALA A 1 176 ? 36.134 8.137 -3.542 1.00 54.66 176 ALA A CA 1
ATOM 1396 C C . ALA A 1 176 ? 35.192 7.211 -2.739 1.00 54.66 176 ALA A C 1
ATOM 1398 O O . ALA A 1 176 ? 35.514 6.044 -2.528 1.00 54.66 176 ALA A O 1
ATOM 1399 N N . LEU A 1 177 ? 34.023 7.690 -2.290 1.00 51.50 177 LEU A N 1
ATOM 1400 C CA . LEU A 1 177 ? 32.975 6.868 -1.662 1.00 51.50 177 LEU A CA 1
ATOM 1401 C C . LEU A 1 177 ? 32.246 6.021 -2.691 1.00 51.50 177 LEU A C 1
ATOM 1403 O O . LEU A 1 177 ? 31.851 4.924 -2.335 1.00 51.50 177 LEU A O 1
ATOM 1407 N N . ALA A 1 178 ? 32.042 6.490 -3.920 1.00 56.78 178 ALA A N 1
ATOM 1408 C CA . ALA A 1 178 ? 31.456 5.704 -4.997 1.00 56.78 178 ALA A CA 1
ATOM 1409 C C . ALA A 1 178 ? 32.432 4.622 -5.431 1.00 56.78 178 ALA A C 1
ATOM 1411 O O . ALA A 1 178 ? 31.993 3.509 -5.659 1.00 56.78 178 ALA A O 1
ATOM 1412 N N . GLU A 1 179 ? 33.732 4.895 -5.461 1.00 62.75 179 GLU A N 1
ATOM 1413 C CA . GLU A 1 179 ? 34.765 3.911 -5.766 1.00 62.75 179 GLU A CA 1
ATOM 1414 C C . GLU A 1 179 ? 34.903 2.893 -4.627 1.00 62.75 179 GLU A C 1
ATOM 1416 O O . GLU A 1 179 ? 34.842 1.690 -4.860 1.00 62.75 179 GLU A O 1
ATOM 1421 N N . ALA A 1 180 ? 34.946 3.347 -3.370 1.00 60.66 180 ALA A N 1
ATOM 1422 C CA . ALA A 1 180 ? 34.945 2.460 -2.207 1.00 60.66 180 ALA A CA 1
ATOM 1423 C C . ALA A 1 180 ? 33.633 1.666 -2.075 1.00 60.66 180 ALA A C 1
ATOM 1425 O O . ALA A 1 180 ? 33.649 0.501 -1.686 1.00 60.66 180 ALA A O 1
ATOM 1426 N N . LYS A 1 181 ? 32.490 2.268 -2.425 1.00 58.56 181 LYS A N 1
ATOM 1427 C CA . LYS A 1 181 ? 31.187 1.599 -2.465 1.00 58.56 181 LYS A CA 1
ATOM 1428 C C . LYS A 1 181 ? 31.094 0.645 -3.648 1.00 58.56 181 LYS A C 1
ATOM 1430 O O . LYS A 1 181 ? 30.584 -0.440 -3.458 1.00 58.56 181 LYS A O 1
ATOM 1435 N N . ARG A 1 182 ? 31.655 0.960 -4.819 1.00 61.62 182 ARG A N 1
ATOM 1436 C CA . ARG A 1 182 ? 31.782 0.028 -5.953 1.00 61.62 182 ARG A CA 1
ATOM 1437 C C . ARG A 1 182 ? 32.646 -1.165 -5.576 1.00 61.62 182 ARG A C 1
ATOM 1439 O O . ARG A 1 182 ? 32.261 -2.283 -5.883 1.00 61.62 182 ARG A O 1
ATOM 1446 N N . GLN A 1 183 ? 33.760 -0.950 -4.879 1.00 65.12 183 GLN A N 1
ATOM 1447 C CA . GLN A 1 183 ? 34.629 -2.022 -4.390 1.00 65.12 183 GLN A CA 1
ATOM 1448 C C . GLN A 1 183 ? 33.936 -2.864 -3.310 1.00 65.12 183 GLN A C 1
ATOM 1450 O O . GLN A 1 183 ? 33.973 -4.088 -3.382 1.00 65.12 183 GLN A O 1
ATOM 1455 N N . SER A 1 184 ? 33.238 -2.232 -2.362 1.00 66.38 184 SER A N 1
ATOM 1456 C CA . SER A 1 184 ? 32.459 -2.925 -1.327 1.00 66.38 184 SER A CA 1
ATOM 1457 C C . SER A 1 184 ? 31.245 -3.659 -1.899 1.00 66.38 184 SER A C 1
ATOM 1459 O O . SER A 1 184 ? 30.954 -4.765 -1.465 1.00 66.38 184 SER A O 1
ATOM 1461 N N . ASP A 1 185 ? 30.537 -3.078 -2.867 1.00 61.66 185 ASP A N 1
ATOM 1462 C CA . ASP A 1 185 ? 29.379 -3.674 -3.537 1.00 61.66 185 ASP A CA 1
ATOM 1463 C C . ASP A 1 185 ? 29.829 -4.778 -4.501 1.00 61.66 185 ASP A C 1
ATOM 1465 O O . ASP A 1 185 ? 29.108 -5.758 -4.671 1.00 61.66 185 ASP A O 1
ATOM 1469 N N . ALA A 1 186 ? 31.016 -4.662 -5.109 1.00 67.38 186 ALA A N 1
ATOM 1470 C CA . ALA A 1 186 ? 31.644 -5.725 -5.889 1.00 67.38 186 ALA A CA 1
ATOM 1471 C C . ALA A 1 186 ? 32.059 -6.888 -4.984 1.00 67.38 186 ALA A C 1
ATOM 1473 O O . ALA A 1 186 ? 31.674 -8.015 -5.267 1.00 67.38 186 ALA A O 1
ATOM 1474 N N . GLN A 1 187 ? 32.725 -6.616 -3.855 1.00 69.06 187 GLN A N 1
ATOM 1475 C CA . GLN A 1 187 ? 33.058 -7.635 -2.854 1.00 69.06 187 GLN A CA 1
ATOM 1476 C C . GLN A 1 187 ? 31.806 -8.278 -2.256 1.00 69.06 187 GLN A C 1
ATOM 1478 O O . GLN A 1 187 ? 31.755 -9.494 -2.126 1.00 69.06 187 GLN A O 1
ATOM 1483 N N . HIS A 1 188 ? 30.767 -7.501 -1.945 1.00 69.25 188 HIS A N 1
ATOM 1484 C CA . HIS A 1 188 ? 29.507 -8.029 -1.428 1.00 69.25 188 HIS A CA 1
ATOM 1485 C C . HIS A 1 188 ? 28.737 -8.808 -2.504 1.00 69.25 188 HIS A C 1
ATOM 1487 O O . HIS A 1 188 ? 28.135 -9.829 -2.197 1.00 69.25 188 HIS A O 1
ATOM 1493 N N . LYS A 1 189 ? 28.761 -8.387 -3.779 1.00 64.94 189 LYS A N 1
ATOM 1494 C CA . LYS A 1 189 ? 28.199 -9.167 -4.898 1.00 64.94 189 LYS A CA 1
ATOM 1495 C C . LYS A 1 189 ? 28.973 -10.450 -5.144 1.00 64.94 189 LYS A C 1
ATOM 1497 O O . LYS A 1 189 ? 28.350 -11.451 -5.475 1.00 64.94 189 LYS A O 1
ATOM 1502 N N . GLU A 1 190 ? 30.290 -10.424 -5.002 1.00 74.94 190 GLU A N 1
ATOM 1503 C CA . GLU A 1 190 ? 31.148 -11.592 -5.156 1.00 74.94 190 GLU A CA 1
ATOM 1504 C C . GLU A 1 190 ? 30.939 -12.563 -3.996 1.00 74.94 190 GLU A C 1
ATOM 1506 O O . GLU A 1 190 ? 30.662 -13.726 -4.248 1.00 74.94 190 GLU A O 1
ATOM 1511 N N . GLN A 1 191 ? 30.879 -12.080 -2.752 1.00 68.81 191 GLN A N 1
ATOM 1512 C CA . GLN A 1 191 ? 30.494 -12.873 -1.580 1.00 68.81 191 GLN A CA 1
ATOM 1513 C C . GLN A 1 191 ? 29.069 -13.421 -1.686 1.00 68.81 191 GLN A C 1
ATOM 1515 O O . GLN A 1 191 ? 28.837 -14.573 -1.343 1.00 68.81 191 GLN A O 1
ATOM 1520 N N . LEU A 1 192 ? 28.110 -12.644 -2.197 1.00 62.12 192 LEU A N 1
ATOM 1521 C CA . LEU A 1 192 ? 26.744 -13.114 -2.428 1.00 62.12 192 LEU A CA 1
ATOM 1522 C C . LEU A 1 192 ? 26.691 -14.131 -3.577 1.00 62.12 192 LEU A C 1
ATOM 1524 O O . LEU A 1 192 ? 25.904 -15.068 -3.524 1.00 62.12 192 LEU A O 1
ATOM 1528 N N . ALA A 1 193 ? 27.526 -13.978 -4.608 1.00 66.19 193 ALA A N 1
ATOM 1529 C CA . ALA A 1 193 ? 27.654 -14.939 -5.699 1.00 66.19 193 ALA A CA 1
ATOM 1530 C C . ALA A 1 193 ? 28.351 -16.227 -5.243 1.00 66.19 193 ALA A C 1
ATOM 1532 O O . ALA A 1 193 ? 27.943 -17.304 -5.660 1.00 66.19 193 ALA A O 1
ATOM 1533 N N . GLU A 1 194 ? 29.352 -16.131 -4.372 1.00 71.69 194 GLU A N 1
ATOM 1534 C CA . GLU A 1 194 ? 30.041 -17.248 -3.724 1.00 71.69 194 GLU A CA 1
ATOM 1535 C C . GLU A 1 194 ? 29.084 -17.988 -2.784 1.00 71.69 194 GLU A C 1
ATOM 1537 O O . GLU A 1 194 ? 28.909 -19.194 -2.919 1.00 71.69 194 GLU A O 1
ATOM 1542 N N . ALA A 1 195 ? 28.369 -17.264 -1.919 1.00 64.38 195 ALA A N 1
ATOM 1543 C CA . ALA A 1 195 ? 27.345 -17.812 -1.035 1.00 64.38 195 ALA A CA 1
ATOM 1544 C C . ALA A 1 195 ? 26.201 -18.446 -1.832 1.00 64.38 195 ALA A C 1
ATOM 1546 O O . ALA A 1 195 ? 25.727 -19.519 -1.478 1.00 64.38 195 ALA A O 1
ATOM 1547 N N . LYS A 1 196 ? 25.795 -17.839 -2.954 1.00 59.53 196 LYS A N 1
ATOM 1548 C CA . LYS A 1 196 ? 24.804 -18.424 -3.860 1.00 59.53 196 LYS A CA 1
ATOM 1549 C C . LYS A 1 196 ? 25.343 -19.666 -4.570 1.00 59.53 196 LYS A C 1
ATOM 1551 O O . LYS A 1 196 ? 24.619 -20.641 -4.672 1.00 59.53 196 LYS A O 1
ATOM 1556 N N . ARG A 1 197 ? 26.610 -19.686 -5.001 1.00 69.38 197 ARG A N 1
ATOM 1557 C CA . ARG A 1 197 ? 27.260 -20.886 -5.564 1.00 69.38 197 ARG A CA 1
ATOM 1558 C C . ARG A 1 197 ? 27.357 -22.008 -4.536 1.00 69.38 197 ARG A C 1
ATOM 1560 O O . ARG A 1 197 ? 27.127 -23.157 -4.894 1.00 69.38 197 ARG A O 1
ATOM 1567 N N . GLN A 1 198 ? 27.677 -21.682 -3.286 1.00 66.44 198 GLN A N 1
ATOM 1568 C CA . GLN A 1 198 ? 27.738 -22.630 -2.175 1.00 66.44 198 GLN A CA 1
ATOM 1569 C C . GLN A 1 198 ? 26.346 -23.147 -1.812 1.00 66.44 198 GLN A C 1
ATOM 1571 O O . GLN A 1 198 ? 26.180 -24.352 -1.664 1.00 66.44 198 GLN A O 1
ATOM 1576 N N . PHE A 1 199 ? 25.341 -22.272 -1.767 1.00 59.66 199 PHE A N 1
ATOM 1577 C CA . PHE A 1 199 ? 23.942 -22.646 -1.587 1.00 59.66 199 PHE A CA 1
ATOM 1578 C C . PHE A 1 199 ? 23.466 -23.549 -2.733 1.00 59.66 199 PHE A C 1
ATOM 1580 O O . PHE A 1 199 ? 22.979 -24.640 -2.480 1.00 59.66 199 PHE A O 1
ATOM 1587 N N . ASP A 1 200 ? 23.709 -23.177 -3.994 1.00 53.72 200 ASP A N 1
ATOM 1588 C CA . ASP A 1 200 ? 23.367 -23.970 -5.184 1.00 53.72 200 ASP A CA 1
ATOM 1589 C C . ASP A 1 200 ? 24.146 -25.302 -5.258 1.00 53.72 200 ASP A C 1
ATOM 1591 O O . ASP A 1 200 ? 23.705 -26.248 -5.918 1.00 53.72 200 ASP A O 1
ATOM 1595 N N . ALA A 1 201 ? 25.324 -25.391 -4.631 1.00 67.25 201 ALA A N 1
ATOM 1596 C CA . ALA A 1 201 ? 26.104 -26.622 -4.507 1.00 67.25 201 ALA A CA 1
ATOM 1597 C C . ALA A 1 201 ? 25.559 -27.517 -3.385 1.00 67.25 201 ALA A C 1
ATOM 1599 O O . ALA A 1 201 ? 25.330 -28.698 -3.621 1.00 67.25 201 ALA A O 1
ATOM 1600 N N . GLN A 1 202 ? 25.263 -26.956 -2.208 1.00 62.38 202 GLN A N 1
ATOM 1601 C CA . GLN A 1 202 ? 24.625 -27.669 -1.097 1.00 62.38 202 GLN A CA 1
ATOM 1602 C C . GLN A 1 202 ? 23.242 -28.191 -1.488 1.00 62.38 202 GLN A C 1
ATOM 1604 O O . GLN A 1 202 ? 22.935 -29.352 -1.244 1.00 62.38 202 GLN A O 1
ATOM 1609 N N . HIS A 1 203 ? 22.442 -27.376 -2.175 1.00 59.81 203 HIS A N 1
ATOM 1610 C CA . HIS A 1 203 ? 21.121 -27.764 -2.665 1.00 59.81 203 HIS A CA 1
ATOM 1611 C C . HIS A 1 203 ? 21.207 -28.845 -3.756 1.00 59.81 203 HIS A C 1
ATOM 1613 O O . HIS A 1 203 ? 20.313 -29.682 -3.864 1.00 59.81 203 HIS A O 1
ATOM 1619 N N . ARG A 1 204 ? 22.294 -28.867 -4.547 1.00 52.31 204 ARG A N 1
ATOM 1620 C CA . ARG A 1 204 ? 22.589 -29.954 -5.496 1.00 52.31 204 ARG A CA 1
ATOM 1621 C C . ARG A 1 204 ? 22.929 -31.257 -4.785 1.00 52.31 204 ARG A C 1
ATOM 1623 O O . ARG A 1 204 ? 22.353 -32.276 -5.143 1.00 52.31 204 ARG A O 1
ATOM 1630 N N . VAL A 1 205 ? 23.794 -31.209 -3.773 1.00 68.44 205 VAL A N 1
ATOM 1631 C CA . VAL A 1 205 ? 24.163 -32.381 -2.963 1.00 68.44 205 VAL A CA 1
ATOM 1632 C C . VAL A 1 205 ? 22.938 -32.926 -2.221 1.00 68.44 205 VAL A C 1
ATOM 1634 O O . VAL A 1 205 ? 22.651 -34.113 -2.320 1.00 68.44 205 VAL A O 1
ATOM 1637 N N . GLN A 1 206 ? 22.132 -32.062 -1.594 1.00 57.62 206 GLN A N 1
ATOM 1638 C CA . GLN A 1 206 ? 20.866 -32.459 -0.962 1.00 57.62 206 GLN A CA 1
ATOM 1639 C C . GLN A 1 206 ? 19.870 -33.059 -1.961 1.00 57.62 206 GLN A C 1
ATOM 1641 O O . GLN A 1 206 ? 19.199 -34.039 -1.648 1.00 57.62 206 GLN A O 1
ATOM 1646 N N . MET A 1 207 ? 19.759 -32.503 -3.174 1.00 51.28 207 MET A N 1
ATOM 1647 C CA . MET A 1 207 ? 18.921 -33.100 -4.218 1.00 51.28 207 MET A CA 1
ATOM 1648 C C . MET A 1 207 ? 19.470 -34.449 -4.693 1.00 51.28 207 MET A C 1
ATOM 1650 O O . MET A 1 207 ? 18.668 -35.335 -4.967 1.00 51.28 207 MET A O 1
ATOM 1654 N N . GLU A 1 208 ? 20.788 -34.640 -4.774 1.00 60.62 208 GLU A N 1
ATOM 1655 C CA . GLU A 1 208 ? 21.407 -35.931 -5.111 1.00 60.62 208 GLU A CA 1
ATOM 1656 C C . GLU A 1 208 ? 21.173 -36.984 -4.017 1.00 60.62 208 GLU A C 1
ATOM 1658 O O . GLU A 1 208 ? 20.801 -38.116 -4.329 1.00 60.62 208 GLU A O 1
ATOM 1663 N N . GLU A 1 209 ? 21.281 -36.607 -2.741 1.00 65.25 209 GLU A N 1
ATOM 1664 C CA . GLU A 1 209 ? 20.953 -37.469 -1.598 1.00 65.25 209 GLU A CA 1
ATOM 1665 C C . GLU A 1 209 ? 19.464 -37.839 -1.574 1.00 65.25 209 GLU A C 1
ATOM 1667 O O . GLU A 1 209 ? 19.107 -39.010 -1.416 1.00 65.25 209 GLU A O 1
ATOM 1672 N N . MET A 1 210 ? 18.581 -36.867 -1.820 1.00 54.72 210 MET A N 1
ATOM 1673 C CA . MET A 1 210 ? 17.136 -37.088 -1.899 1.00 54.72 210 MET A CA 1
ATOM 1674 C C . MET A 1 210 ? 16.761 -37.963 -3.108 1.00 54.72 210 MET A C 1
ATOM 1676 O O . MET A 1 210 ? 15.894 -38.828 -2.996 1.00 54.72 210 MET A O 1
ATOM 1680 N N . MET A 1 211 ? 17.452 -37.811 -4.243 1.00 49.88 211 MET A N 1
ATOM 1681 C CA . MET A 1 211 ? 17.310 -38.677 -5.420 1.00 49.88 211 MET A CA 1
ATOM 1682 C C . MET A 1 211 ? 17.802 -40.104 -5.154 1.00 49.88 211 MET A C 1
ATOM 1684 O O . MET A 1 211 ? 17.173 -41.053 -5.618 1.00 49.88 211 MET A O 1
ATOM 1688 N N . SER A 1 212 ? 18.889 -40.268 -4.396 1.00 64.62 212 SER A N 1
ATOM 1689 C CA . SER A 1 212 ? 19.417 -41.578 -3.994 1.00 64.62 212 SER A CA 1
ATOM 1690 C C . SER A 1 212 ? 18.450 -42.306 -3.053 1.00 64.62 212 SER A C 1
ATOM 1692 O O . SER A 1 212 ? 18.109 -43.466 -3.282 1.00 64.62 212 SER A O 1
ATOM 1694 N N . SER A 1 213 ? 17.902 -41.587 -2.069 1.00 59.12 213 SER A N 1
ATOM 1695 C CA . SER A 1 213 ? 16.873 -42.090 -1.150 1.00 59.12 213 SER A CA 1
ATOM 1696 C C . SER A 1 213 ? 15.572 -42.462 -1.876 1.00 59.12 213 SER A C 1
ATOM 1698 O O . SER A 1 213 ? 15.008 -43.534 -1.658 1.00 59.12 213 SER A O 1
ATOM 1700 N N . MET A 1 214 ? 15.126 -41.633 -2.826 1.00 52.09 214 MET A N 1
ATOM 1701 C CA . MET A 1 214 ? 13.909 -41.893 -3.601 1.00 52.09 214 MET A CA 1
ATOM 1702 C C . MET A 1 214 ? 14.081 -43.049 -4.599 1.00 52.09 214 MET A C 1
ATOM 1704 O O . MET A 1 214 ? 13.125 -43.777 -4.863 1.00 52.09 214 MET A O 1
ATOM 1708 N N . LYS A 1 215 ? 15.299 -43.265 -5.115 1.00 53.94 215 LYS A N 1
ATOM 1709 C CA . LYS A 1 215 ? 15.649 -44.430 -5.941 1.00 53.94 215 LYS A CA 1
ATOM 1710 C C . LYS A 1 215 ? 15.657 -45.720 -5.114 1.00 53.94 215 LYS A C 1
ATOM 1712 O O . LYS A 1 215 ? 15.043 -46.694 -5.534 1.00 53.94 215 LYS A O 1
ATOM 1717 N N . ALA A 1 216 ? 16.231 -45.684 -3.909 1.00 63.47 216 ALA A N 1
ATOM 1718 C CA . ALA A 1 216 ? 16.189 -46.802 -2.966 1.00 63.47 216 ALA A CA 1
ATOM 1719 C C . ALA A 1 216 ? 14.749 -47.162 -2.549 1.00 63.47 216 ALA A C 1
ATOM 1721 O O . ALA A 1 216 ? 14.396 -48.336 -2.478 1.00 63.47 216 ALA A O 1
ATOM 1722 N N . ALA A 1 217 ? 13.881 -46.164 -2.349 1.00 54.22 217 ALA A N 1
ATOM 1723 C CA . ALA A 1 217 ? 12.463 -46.384 -2.057 1.00 54.22 217 ALA A CA 1
ATOM 1724 C C . ALA A 1 217 ? 11.690 -47.002 -3.240 1.00 54.22 217 ALA A C 1
ATOM 1726 O O . ALA A 1 217 ? 10.763 -47.785 -3.028 1.00 54.22 217 ALA A O 1
ATOM 1727 N N . LEU A 1 218 ? 12.074 -46.685 -4.484 1.00 49.59 218 LEU A N 1
ATOM 1728 C CA . LEU A 1 218 ? 11.461 -47.251 -5.690 1.00 49.59 218 LEU A CA 1
ATOM 1729 C C . LEU A 1 218 ? 11.861 -48.719 -5.927 1.00 49.59 218 LEU A C 1
ATOM 1731 O O . LEU A 1 218 ? 11.061 -49.484 -6.464 1.00 49.59 218 LEU A O 1
ATOM 1735 N N . ASP A 1 219 ? 13.067 -49.116 -5.509 1.00 53.91 219 ASP A N 1
ATOM 1736 C CA . ASP A 1 219 ? 13.575 -50.492 -5.628 1.00 53.91 219 ASP A CA 1
ATOM 1737 C C . ASP A 1 219 ? 12.905 -51.470 -4.637 1.00 53.91 219 ASP A C 1
ATOM 1739 O O . ASP A 1 219 ? 12.906 -52.680 -4.865 1.00 53.91 219 ASP A O 1
ATOM 1743 N N . HIS A 1 220 ? 12.248 -50.962 -3.586 1.00 55.75 220 HIS A N 1
ATOM 1744 C CA . HIS A 1 220 ? 11.477 -51.761 -2.621 1.00 55.75 220 HIS A CA 1
ATOM 1745 C C . HIS A 1 220 ? 9.999 -51.986 -3.002 1.00 55.75 220 HIS A C 1
ATOM 1747 O O . HIS A 1 220 ? 9.282 -52.701 -2.297 1.00 55.75 220 HIS A O 1
ATOM 1753 N N . LEU A 1 221 ? 9.525 -51.438 -4.127 1.00 46.28 221 LEU A N 1
ATOM 1754 C CA . LEU A 1 221 ? 8.195 -51.741 -4.665 1.00 46.28 221 LEU A CA 1
ATOM 1755 C C . LEU A 1 221 ? 8.236 -53.036 -5.504 1.00 46.28 221 LEU A C 1
ATOM 1757 O O . LEU A 1 221 ? 8.847 -53.089 -6.567 1.00 46.28 221 LEU A O 1
ATOM 1761 N N . SER A 1 222 ? 7.570 -54.068 -4.972 1.00 40.38 222 SER A N 1
ATOM 1762 C CA . SER A 1 222 ? 7.278 -55.420 -5.499 1.00 40.38 222 SER A CA 1
ATOM 1763 C C . SER A 1 222 ? 7.364 -55.634 -7.038 1.00 40.38 222 SER A C 1
ATOM 1765 O O . SER A 1 222 ? 6.946 -54.764 -7.809 1.00 40.38 222 SER A O 1
ATOM 1767 N N . PRO A 1 223 ? 7.819 -56.817 -7.523 1.00 52.69 223 PRO A N 1
ATOM 1768 C CA . PRO A 1 223 ? 8.197 -57.103 -8.923 1.00 52.69 223 PRO A CA 1
ATOM 1769 C C . PRO A 1 223 ? 7.038 -57.226 -9.946 1.00 52.69 223 PRO A C 1
ATOM 1771 O O . PRO A 1 223 ? 7.093 -58.048 -10.856 1.00 52.69 223 PRO A O 1
ATOM 1774 N N . GLY A 1 224 ? 5.995 -56.397 -9.843 1.00 50.62 224 GLY A N 1
ATOM 1775 C CA . GLY A 1 224 ? 4.834 -56.395 -10.750 1.00 50.62 224 GLY A CA 1
ATOM 1776 C C . GLY A 1 224 ? 4.771 -55.241 -11.761 1.00 50.62 224 GLY A C 1
A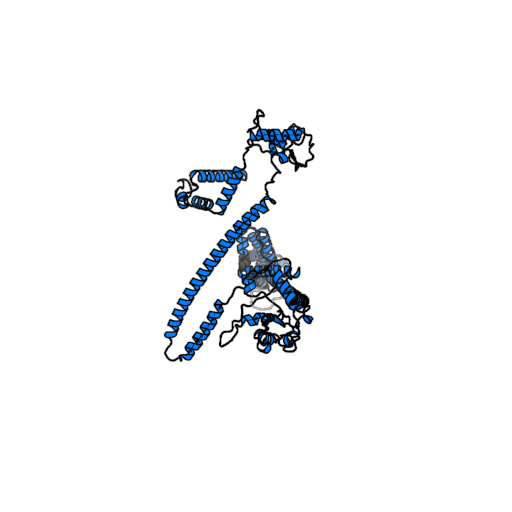TOM 1777 O O . GLY A 1 224 ? 3.892 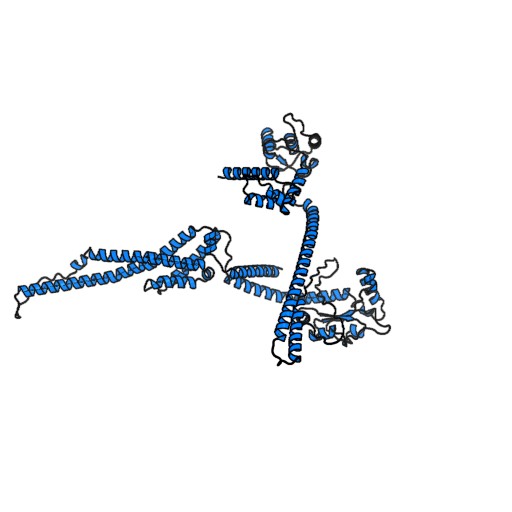-55.231 -12.619 1.00 50.62 224 GLY A O 1
ATOM 1778 N N . VAL A 1 225 ? 5.672 -54.254 -11.691 1.00 48.75 225 VAL A N 1
ATOM 1779 C CA . VAL A 1 225 ? 5.639 -53.071 -12.572 1.00 48.75 225 VAL A CA 1
ATOM 1780 C C . VAL A 1 225 ? 6.699 -53.197 -13.668 1.00 48.75 225 VAL A C 1
ATOM 1782 O O . VAL A 1 225 ? 7.900 -53.259 -13.374 1.00 48.75 225 VAL A O 1
ATOM 1785 N N . SER A 1 226 ? 6.257 -53.235 -14.933 1.00 57.59 226 SER A N 1
ATOM 1786 C CA . SER A 1 226 ? 7.137 -53.416 -16.097 1.00 57.59 226 SER A CA 1
ATOM 1787 C C . SER A 1 226 ? 8.242 -52.352 -16.141 1.00 57.59 226 SER A C 1
ATOM 1789 O O . SER A 1 226 ? 8.013 -51.183 -15.815 1.00 57.59 226 SER A O 1
ATOM 1791 N N . GLN A 1 227 ? 9.446 -52.760 -16.557 1.00 54.44 227 GLN A N 1
ATOM 1792 C CA . GLN A 1 227 ? 10.636 -51.903 -16.699 1.00 54.44 227 GLN A CA 1
ATOM 1793 C C . GLN A 1 227 ? 10.312 -50.585 -17.437 1.00 54.44 227 GLN A C 1
ATOM 1795 O O . GLN A 1 227 ? 10.743 -49.505 -17.044 1.00 54.44 227 GLN A O 1
ATOM 1800 N N . LEU A 1 228 ? 9.430 -50.672 -18.438 1.00 50.91 228 LEU A N 1
ATOM 1801 C CA . LEU A 1 228 ? 8.980 -49.567 -19.281 1.00 50.91 228 LEU A CA 1
ATOM 1802 C C . LEU A 1 228 ? 8.203 -48.479 -18.516 1.00 50.91 228 LEU A C 1
ATOM 1804 O O . LEU A 1 228 ? 8.273 -47.299 -18.865 1.00 50.91 228 LEU A O 1
ATOM 1808 N N . CYS A 1 229 ? 7.448 -48.856 -17.480 1.00 49.84 229 CYS A N 1
ATOM 1809 C CA . CYS A 1 229 ? 6.691 -47.904 -16.669 1.00 49.84 229 CYS A CA 1
ATOM 1810 C C . CYS A 1 229 ? 7.608 -47.167 -15.680 1.00 49.84 229 CYS A C 1
ATOM 1812 O O . CYS A 1 229 ? 7.445 -45.962 -15.481 1.00 49.84 229 CYS A O 1
ATOM 1814 N N . ARG A 1 230 ? 8.622 -47.858 -15.137 1.00 52.16 230 ARG A N 1
ATOM 1815 C CA . ARG A 1 230 ? 9.678 -47.244 -14.316 1.00 52.16 230 ARG A CA 1
ATOM 1816 C C . ARG A 1 230 ? 10.491 -46.231 -15.125 1.00 52.16 230 ARG A C 1
ATOM 1818 O O . ARG A 1 230 ? 10.625 -45.094 -14.681 1.00 52.16 230 ARG A O 1
ATOM 1825 N N . ASP A 1 231 ? 10.900 -46.575 -16.346 1.00 53.31 231 ASP A N 1
ATOM 1826 C CA . ASP A 1 231 ? 11.679 -45.677 -17.214 1.00 53.31 231 ASP A CA 1
ATOM 1827 C C . ASP A 1 231 ? 10.890 -44.442 -17.675 1.00 53.31 231 ASP A C 1
ATOM 1829 O O . ASP A 1 231 ? 11.438 -43.338 -17.724 1.00 53.31 231 ASP A O 1
ATOM 1833 N N . LYS A 1 232 ? 9.583 -44.575 -17.948 1.00 52.25 232 LYS A N 1
ATOM 1834 C CA . LYS A 1 232 ? 8.720 -43.426 -18.286 1.00 52.25 232 LYS A CA 1
ATOM 1835 C C . LYS A 1 232 ? 8.504 -42.483 -17.103 1.00 52.25 232 LYS A C 1
ATOM 1837 O O . LYS A 1 232 ? 8.536 -41.267 -17.289 1.00 52.25 232 LYS A O 1
ATOM 1842 N N . VAL A 1 233 ? 8.309 -43.016 -15.897 1.00 51.00 233 VAL A N 1
ATOM 1843 C CA . VAL A 1 233 ? 8.146 -42.201 -14.682 1.00 51.00 233 VAL A CA 1
ATOM 1844 C C . VAL A 1 233 ? 9.459 -41.494 -14.331 1.00 51.00 233 VAL A C 1
ATOM 1846 O O . VAL A 1 233 ? 9.448 -40.285 -14.091 1.00 51.00 233 VAL A O 1
ATOM 1849 N N . LEU A 1 234 ? 10.596 -42.194 -14.417 1.00 49.75 234 LEU A N 1
ATOM 1850 C CA . LEU A 1 234 ? 11.929 -41.621 -14.201 1.00 49.75 234 LEU A CA 1
ATOM 1851 C C . LEU A 1 234 ? 12.259 -40.541 -15.246 1.00 49.75 234 LEU A C 1
ATOM 1853 O O . LEU A 1 234 ? 12.726 -39.459 -14.898 1.00 49.75 234 LEU A O 1
ATOM 1857 N N . SER A 1 235 ? 11.942 -40.792 -16.521 1.00 50.81 235 SER A N 1
ATOM 1858 C CA . SER A 1 235 ? 12.065 -39.828 -17.623 1.00 50.81 235 SER A CA 1
ATOM 1859 C C . SER A 1 235 ? 11.221 -38.574 -17.387 1.00 50.81 235 SER A C 1
ATOM 1861 O O . SER A 1 235 ? 11.693 -37.455 -17.604 1.00 50.81 235 SER A O 1
ATOM 1863 N N . SER A 1 236 ? 9.982 -38.742 -16.922 1.00 46.94 236 SER A N 1
ATOM 1864 C CA . SER A 1 236 ? 9.059 -37.631 -16.710 1.00 46.94 236 SER A CA 1
ATOM 1865 C C . SER A 1 236 ? 9.418 -36.798 -15.472 1.00 46.94 236 SER A C 1
ATOM 1867 O O . SER A 1 236 ? 9.229 -35.579 -15.485 1.00 46.94 236 SER A O 1
ATOM 1869 N N . LEU A 1 237 ? 9.978 -37.422 -14.429 1.00 44.91 237 LEU A N 1
ATOM 1870 C CA . LEU A 1 237 ? 10.505 -36.748 -13.237 1.00 44.91 237 LEU A CA 1
ATOM 1871 C C . LEU A 1 237 ? 11.830 -36.027 -13.528 1.00 44.91 237 LEU A C 1
ATOM 1873 O O . LEU A 1 237 ? 11.966 -34.856 -13.178 1.00 44.91 237 LEU A O 1
ATOM 1877 N N . LEU A 1 238 ? 12.753 -36.648 -14.273 1.00 49.41 238 LEU A N 1
ATOM 1878 C CA . LEU A 1 238 ? 13.990 -36.005 -14.746 1.00 49.41 238 LEU A CA 1
ATOM 1879 C C . LEU A 1 238 ? 13.706 -34.820 -15.685 1.00 49.41 238 LEU A C 1
ATOM 1881 O O . LEU A 1 238 ? 14.394 -33.800 -15.608 1.00 49.41 238 LEU A O 1
ATOM 1885 N N . LYS A 1 239 ? 12.666 -34.908 -16.532 1.00 48.19 239 LYS A N 1
ATOM 1886 C CA . LYS A 1 239 ? 12.185 -33.782 -17.355 1.00 48.19 239 LYS A CA 1
ATOM 1887 C C . LYS A 1 239 ? 11.632 -32.640 -16.495 1.00 48.19 239 LYS A C 1
ATOM 1889 O O . LYS A 1 239 ? 11.995 -31.490 -16.731 1.00 48.19 239 LYS A O 1
ATOM 1894 N N . LYS A 1 240 ? 10.807 -32.932 -15.480 1.00 42.12 240 LYS A N 1
ATOM 1895 C CA . LYS A 1 240 ? 10.267 -31.912 -14.557 1.00 42.12 240 LYS A CA 1
ATOM 1896 C C . LYS A 1 240 ? 11.351 -31.265 -13.683 1.00 42.12 240 LYS A C 1
ATOM 1898 O O . LYS A 1 240 ? 11.281 -30.067 -13.434 1.00 42.12 240 LYS A O 1
ATOM 1903 N N . MET A 1 241 ? 12.379 -32.013 -13.280 1.00 41.34 241 MET A N 1
ATOM 1904 C CA . MET A 1 241 ? 13.483 -31.500 -12.457 1.00 41.34 241 MET A CA 1
ATOM 1905 C C . MET A 1 241 ? 14.511 -30.674 -13.249 1.00 41.34 241 MET A C 1
ATOM 1907 O O . MET A 1 241 ? 14.985 -29.664 -12.736 1.00 41.34 241 MET A O 1
ATOM 1911 N N . LYS A 1 242 ? 14.799 -31.008 -14.520 1.00 42.06 242 LYS A N 1
ATOM 1912 C CA . LYS A 1 242 ? 15.615 -30.148 -15.410 1.00 42.06 242 LYS A CA 1
ATOM 1913 C C . LYS A 1 242 ? 14.949 -28.804 -15.731 1.00 42.06 242 LYS A C 1
ATOM 1915 O O . LYS A 1 242 ? 15.641 -27.839 -16.032 1.00 42.06 242 LYS A O 1
ATOM 1920 N N . LEU A 1 243 ? 13.620 -28.724 -15.655 1.00 42.59 243 LEU A N 1
ATOM 1921 C CA . LEU A 1 243 ? 12.859 -27.486 -15.864 1.00 42.59 243 LEU A CA 1
ATOM 1922 C C . LEU A 1 243 ? 13.008 -26.483 -14.706 1.00 42.59 243 LEU A C 1
ATOM 1924 O O . LEU A 1 243 ? 12.904 -25.281 -14.937 1.00 42.59 243 LEU A O 1
ATOM 1928 N N . LEU A 1 244 ? 13.301 -26.951 -13.488 1.00 34.47 244 LEU A N 1
ATOM 1929 C CA . LEU A 1 244 ? 13.472 -26.099 -12.304 1.00 34.47 244 LEU A CA 1
ATOM 1930 C C . LEU A 1 244 ? 14.857 -25.433 -12.224 1.00 34.47 244 LEU A C 1
ATOM 1932 O O . LEU A 1 244 ? 14.967 -24.348 -11.661 1.00 34.47 244 LEU A O 1
ATOM 1936 N N . SER A 1 245 ? 15.896 -26.002 -12.848 1.00 33.44 245 SER A N 1
ATOM 1937 C CA . SER A 1 245 ? 17.228 -25.373 -12.917 1.00 33.44 245 SER A CA 1
ATOM 1938 C C . SER A 1 245 ? 17.355 -24.294 -14.005 1.00 33.44 245 SER A C 1
ATOM 1940 O O . SER A 1 245 ? 18.321 -23.534 -14.002 1.00 33.44 245 SER A O 1
ATOM 1942 N N . ILE A 1 246 ? 16.369 -24.181 -14.906 1.00 37.56 246 ILE A N 1
ATOM 1943 C CA . ILE A 1 246 ? 16.311 -23.190 -16.000 1.00 37.56 246 ILE A CA 1
ATOM 1944 C C . ILE A 1 246 ? 15.342 -22.045 -15.645 1.00 37.56 246 ILE A C 1
ATOM 1946 O O . ILE A 1 246 ? 14.793 -21.373 -16.516 1.00 37.56 246 ILE A O 1
ATOM 1950 N N . LEU A 1 247 ? 15.157 -21.735 -14.357 1.00 31.31 247 LEU A N 1
ATOM 1951 C CA . LEU A 1 247 ? 14.653 -20.416 -13.958 1.00 31.31 247 LEU A CA 1
ATOM 1952 C C . LEU A 1 247 ? 15.785 -19.385 -14.164 1.00 31.31 247 LEU A C 1
ATOM 1954 O O . LEU A 1 247 ? 16.416 -18.885 -13.235 1.00 31.31 247 LEU A O 1
ATOM 1958 N N . CYS A 1 248 ? 16.129 -19.170 -15.434 1.00 31.17 248 CYS A N 1
ATOM 1959 C CA . CYS A 1 248 ? 17.264 -18.379 -15.864 1.00 31.17 248 CYS A CA 1
ATOM 1960 C C . CYS A 1 248 ? 16.957 -16.893 -15.658 1.00 31.17 248 CYS A C 1
ATOM 1962 O O . CYS A 1 248 ? 15.989 -16.349 -16.184 1.00 31.17 248 CYS A O 1
ATOM 1964 N N . VAL A 1 249 ? 17.824 -16.252 -14.879 1.00 31.64 249 VAL A N 1
ATOM 1965 C CA . VAL A 1 249 ? 17.927 -14.810 -14.654 1.00 31.64 249 VAL A CA 1
ATOM 1966 C C . VAL A 1 249 ? 17.799 -14.051 -15.984 1.00 31.64 249 VAL A C 1
ATOM 1968 O O . VAL A 1 249 ? 18.694 -14.145 -16.825 1.00 31.64 249 VAL A O 1
ATOM 1971 N N . MET A 1 250 ? 16.733 -13.259 -16.168 1.00 32.78 250 MET A N 1
ATOM 1972 C CA . MET A 1 250 ? 16.737 -12.185 -17.168 1.00 32.78 250 MET A CA 1
ATOM 1973 C C . MET A 1 250 ? 17.840 -11.202 -16.771 1.00 32.78 250 MET A C 1
ATOM 1975 O O . MET A 1 250 ? 17.697 -10.449 -15.807 1.00 32.78 250 MET A O 1
ATOM 1979 N N . LYS A 1 251 ? 18.968 -11.215 -17.483 1.00 35.56 251 LYS A N 1
ATOM 1980 C CA . LYS A 1 251 ? 19.989 -10.178 -17.322 1.00 35.56 251 LYS A CA 1
ATOM 1981 C C . LYS A 1 251 ? 19.545 -8.949 -18.109 1.00 35.56 251 LYS A C 1
ATOM 1983 O O . LYS A 1 251 ? 19.527 -8.971 -19.335 1.00 35.56 251 LYS A O 1
ATOM 1988 N N . ARG A 1 252 ? 19.166 -7.887 -17.397 1.00 33.22 252 ARG A N 1
ATOM 1989 C CA . ARG A 1 252 ? 18.931 -6.566 -17.988 1.00 33.22 252 ARG A CA 1
ATOM 1990 C C . ARG A 1 252 ? 20.289 -5.924 -18.275 1.00 33.22 252 ARG A C 1
ATOM 1992 O O . ARG A 1 252 ? 21.072 -5.728 -17.350 1.00 33.22 252 ARG A O 1
ATOM 1999 N N . TYR A 1 253 ? 20.549 -5.617 -19.541 1.00 40.00 253 TYR A N 1
ATOM 2000 C CA . TYR A 1 253 ? 21.697 -4.822 -19.968 1.00 40.00 253 TYR A CA 1
ATOM 2001 C C . TYR A 1 253 ? 21.187 -3.443 -20.389 1.00 40.00 253 TYR A C 1
ATOM 2003 O O . TYR A 1 253 ? 20.361 -3.345 -21.293 1.00 40.00 253 TYR A O 1
ATOM 2011 N N . GLU A 1 254 ? 21.651 -2.391 -19.718 1.00 35.56 254 GLU A N 1
ATOM 2012 C CA . GLU A 1 254 ? 21.416 -1.001 -20.115 1.00 35.56 254 GLU A CA 1
ATOM 2013 C C . GLU A 1 254 ? 22.705 -0.487 -20.764 1.00 35.56 254 GLU A C 1
ATOM 2015 O O . GLU A 1 254 ? 23.746 -0.416 -20.112 1.00 35.56 254 GLU A O 1
ATOM 2020 N N . MET A 1 255 ? 22.659 -0.194 -22.066 1.00 38.44 255 MET A N 1
ATOM 2021 C CA . MET A 1 255 ? 23.778 0.401 -22.799 1.00 38.44 255 MET A CA 1
ATOM 2022 C C . MET A 1 255 ? 23.408 1.832 -23.189 1.00 38.44 255 MET A C 1
ATOM 2024 O O . MET A 1 255 ? 22.606 2.039 -24.093 1.00 38.44 255 MET A O 1
ATOM 2028 N N . GLY A 1 256 ? 23.977 2.817 -22.492 1.00 30.72 256 GLY A N 1
ATOM 2029 C CA . GLY A 1 256 ? 23.833 4.234 -22.826 1.00 30.72 256 GLY A CA 1
ATOM 2030 C C . GLY A 1 256 ? 24.971 4.685 -23.737 1.00 30.72 256 GLY A C 1
ATOM 2031 O O . GLY A 1 256 ? 26.128 4.674 -23.327 1.00 30.72 256 GLY A O 1
ATOM 2032 N N . SER A 1 257 ? 24.661 5.073 -24.973 1.00 35.47 257 SER A N 1
ATOM 2033 C CA . SER A 1 257 ? 25.630 5.697 -25.882 1.00 35.47 257 SER A CA 1
ATOM 2034 C C . SER A 1 257 ? 24.932 6.708 -26.792 1.00 35.47 257 SER A C 1
ATOM 2036 O O . SER A 1 257 ? 23.846 6.441 -27.306 1.00 35.47 257 SER A O 1
ATOM 2038 N N . PHE A 1 258 ? 25.539 7.887 -26.964 1.00 29.94 258 PHE A N 1
ATOM 2039 C CA . PHE A 1 258 ? 25.038 8.933 -27.860 1.00 29.94 258 PHE A CA 1
ATOM 2040 C C . PHE A 1 258 ? 25.037 8.405 -29.305 1.00 29.94 258 PHE A C 1
ATOM 2042 O O . PHE A 1 258 ? 26.097 8.092 -29.841 1.00 29.94 258 PHE A O 1
ATOM 2049 N N . GLY A 1 259 ? 23.856 8.287 -29.924 1.00 36.47 259 GLY A N 1
ATOM 2050 C CA . GLY A 1 259 ? 23.706 7.909 -31.340 1.00 36.47 259 GLY A CA 1
ATOM 2051 C C . GLY A 1 259 ? 22.943 6.610 -31.639 1.00 36.47 259 GLY A C 1
ATOM 2052 O O . GLY A 1 259 ? 22.833 6.245 -32.809 1.00 36.47 259 GLY A O 1
ATOM 2053 N N . TYR A 1 260 ? 22.398 5.913 -30.637 1.00 45.09 260 TYR A N 1
ATOM 2054 C CA . TYR A 1 260 ? 21.468 4.792 -30.844 1.00 45.09 260 TYR A CA 1
ATOM 2055 C C . TYR A 1 260 ? 20.031 5.232 -30.537 1.00 45.09 260 TYR A C 1
ATOM 2057 O O . TYR A 1 260 ? 19.803 5.940 -29.560 1.00 45.09 260 TYR A O 1
ATOM 2065 N N . GLY A 1 261 ? 19.062 4.819 -31.362 1.00 43.03 261 GLY A N 1
ATOM 2066 C CA . GLY A 1 261 ? 17.641 4.993 -31.045 1.00 43.03 261 GLY A CA 1
ATOM 2067 C C . GLY A 1 261 ? 17.256 4.170 -29.812 1.00 43.03 261 GLY A C 1
ATOM 2068 O O . GLY A 1 261 ? 17.767 3.063 -29.627 1.00 43.03 261 GLY A O 1
ATOM 2069 N N . GLU A 1 262 ? 16.375 4.698 -28.961 1.00 48.19 262 GLU A N 1
ATOM 2070 C CA . GLU A 1 262 ? 15.903 3.989 -27.768 1.00 48.19 262 GLU A CA 1
ATOM 2071 C C . GLU A 1 262 ? 15.110 2.737 -28.172 1.00 48.19 262 GLU A C 1
ATOM 2073 O O . GLU A 1 262 ? 13.976 2.816 -28.642 1.00 48.19 262 GLU A O 1
ATOM 2078 N N . MET A 1 263 ? 15.706 1.553 -28.001 1.00 51.84 263 MET A N 1
ATOM 2079 C CA . MET A 1 263 ? 15.054 0.286 -28.325 1.00 51.84 263 MET A CA 1
ATOM 2080 C C . MET A 1 263 ? 15.363 -0.781 -27.276 1.00 51.84 263 MET A C 1
ATOM 2082 O O . MET A 1 263 ? 16.518 -1.018 -26.921 1.00 51.84 263 MET A O 1
ATOM 2086 N N . ARG A 1 264 ? 14.321 -1.465 -26.787 1.00 46.88 264 ARG A N 1
ATOM 2087 C CA . ARG A 1 264 ? 14.469 -2.638 -25.916 1.00 46.88 264 ARG A CA 1
ATOM 2088 C C . ARG A 1 264 ? 14.403 -3.909 -26.751 1.00 46.88 264 ARG A C 1
ATOM 2090 O O . ARG A 1 264 ? 13.334 -4.277 -27.228 1.00 46.88 264 ARG A O 1
ATOM 2097 N N . LEU A 1 265 ? 15.544 -4.579 -26.892 1.00 55.25 265 LEU A N 1
ATOM 2098 C CA . LEU A 1 265 ? 15.653 -5.872 -27.563 1.00 55.25 265 LEU A CA 1
ATOM 2099 C C . LEU A 1 265 ? 15.719 -7.001 -26.527 1.00 55.25 265 LEU A C 1
ATOM 2101 O O . LEU A 1 265 ? 16.440 -6.897 -25.535 1.00 55.25 265 LEU A O 1
ATOM 2105 N N . ILE A 1 266 ? 14.988 -8.088 -26.768 1.00 53.81 266 ILE A N 1
ATOM 2106 C CA . ILE A 1 266 ? 15.120 -9.333 -26.006 1.00 53.81 266 ILE A CA 1
ATOM 2107 C C . ILE A 1 266 ? 15.826 -10.330 -26.922 1.00 53.81 266 ILE A C 1
ATOM 2109 O O . ILE A 1 266 ? 15.227 -10.814 -27.879 1.00 53.81 266 ILE A O 1
ATOM 2113 N N . ASP A 1 267 ? 17.103 -10.599 -26.648 1.00 53.56 267 ASP A N 1
ATOM 2114 C CA . ASP A 1 267 ? 17.880 -11.597 -27.384 1.00 53.56 267 ASP A CA 1
ATOM 2115 C C . ASP A 1 267 ? 17.668 -12.990 -26.775 1.00 53.56 267 ASP A C 1
ATOM 2117 O O . ASP A 1 267 ? 17.790 -13.189 -25.561 1.00 53.56 267 ASP A O 1
ATOM 2121 N N . PHE A 1 268 ? 17.348 -13.959 -27.628 1.00 53.47 268 PHE A N 1
ATOM 2122 C CA . PHE A 1 268 ? 17.199 -15.358 -27.258 1.00 53.47 268 PHE A CA 1
ATOM 2123 C C . PHE A 1 268 ? 18.440 -16.110 -27.749 1.00 53.47 268 PHE A C 1
ATOM 2125 O O . PHE A 1 268 ? 18.693 -16.205 -28.947 1.00 53.47 268 PHE A O 1
ATOM 2132 N N . SER A 1 269 ? 19.224 -16.666 -26.821 1.00 39.88 269 SER A N 1
ATOM 2133 C CA . SER A 1 269 ? 20.477 -17.359 -27.139 1.00 39.88 269 SER A CA 1
ATOM 2134 C C . SER A 1 269 ? 20.285 -18.461 -28.198 1.00 39.88 269 SER A C 1
ATOM 2136 O O . SER A 1 269 ? 19.451 -19.346 -28.015 1.00 39.88 269 SER A O 1
ATOM 2138 N N . LYS A 1 270 ? 21.095 -18.384 -29.266 1.00 41.44 270 LYS A N 1
ATOM 2139 C CA . LYS A 1 270 ? 21.228 -19.267 -30.446 1.00 41.44 270 LYS A CA 1
ATOM 2140 C C . LYS A 1 270 ? 20.528 -20.639 -30.386 1.00 41.44 270 LYS A C 1
ATOM 2142 O O . LYS A 1 270 ? 20.915 -21.517 -29.616 1.00 41.44 270 LYS A O 1
ATOM 2147 N N . PHE A 1 271 ? 19.636 -20.871 -31.351 1.00 37.09 271 PHE A N 1
ATOM 2148 C CA . PHE A 1 271 ? 19.271 -22.207 -31.833 1.00 37.09 271 PHE A CA 1
ATOM 2149 C C . PHE A 1 271 ? 20.519 -22.884 -32.423 1.00 37.09 271 PHE A C 1
ATOM 2151 O O . PHE A 1 271 ? 21.049 -22.439 -33.439 1.00 37.09 271 PHE A O 1
ATOM 2158 N N . CYS A 1 272 ? 21.026 -23.933 -31.773 1.00 25.78 272 CYS A N 1
ATOM 2159 C CA . CYS A 1 272 ? 22.135 -24.730 -32.290 1.00 25.78 272 CYS A CA 1
ATOM 2160 C C . CYS A 1 272 ? 21.586 -26.060 -32.815 1.00 25.78 272 CYS A C 1
ATOM 2162 O O . CYS A 1 272 ? 21.162 -26.915 -32.038 1.00 25.78 272 CYS A O 1
ATOM 2164 N N . CYS A 1 273 ? 21.587 -26.222 -34.137 1.00 28.06 273 CYS A N 1
ATOM 2165 C CA . CYS A 1 273 ? 21.262 -27.472 -34.809 1.00 28.06 273 CYS A CA 1
ATOM 2166 C C . CYS A 1 273 ? 22.270 -28.564 -34.422 1.00 28.06 273 CYS A C 1
ATOM 2168 O O . CYS A 1 273 ? 23.409 -28.553 -34.888 1.00 28.06 273 CYS A O 1
ATOM 2170 N N . LYS A 1 274 ? 21.843 -29.539 -33.615 1.00 21.56 274 LYS A N 1
ATOM 2171 C CA . LYS A 1 274 ? 22.414 -30.893 -33.599 1.00 21.56 274 LYS A CA 1
ATOM 2172 C C . LYS A 1 274 ? 21.327 -31.903 -33.214 1.00 21.56 274 LYS A C 1
ATOM 2174 O O . LYS A 1 274 ? 20.996 -32.048 -32.049 1.00 21.56 274 LYS A O 1
ATOM 2179 N N . VAL A 1 275 ? 20.807 -32.556 -34.255 1.00 23.70 275 VAL A N 1
ATOM 2180 C CA . VAL A 1 275 ? 20.204 -33.900 -34.311 1.00 23.70 275 VAL A CA 1
ATOM 2181 C C . VAL A 1 275 ? 19.116 -34.240 -33.277 1.00 23.70 275 VAL A C 1
ATOM 2183 O O . VAL A 1 275 ? 19.407 -34.568 -32.135 1.00 23.70 275 VAL A O 1
ATOM 2186 N N . GLY A 1 276 ? 17.877 -34.338 -33.777 1.00 28.36 276 GLY A N 1
ATOM 2187 C CA . GLY A 1 276 ? 16.867 -35.289 -33.297 1.00 28.36 276 GLY A CA 1
ATOM 2188 C C . GLY A 1 276 ? 16.030 -34.844 -32.096 1.00 28.36 276 GLY A C 1
ATOM 2189 O O . GLY A 1 276 ? 16.472 -34.930 -30.959 1.00 28.36 276 GLY A O 1
ATOM 2190 N N . ILE A 1 277 ? 14.760 -34.519 -32.370 1.00 24.95 277 ILE A N 1
ATOM 2191 C CA . ILE A 1 277 ? 13.677 -34.177 -31.424 1.00 24.95 277 ILE A CA 1
ATOM 2192 C C . ILE A 1 277 ? 13.733 -32.719 -30.928 1.00 24.95 277 ILE A C 1
ATOM 2194 O O . ILE A 1 277 ? 14.113 -32.412 -29.801 1.00 24.95 277 ILE A O 1
ATOM 2198 N N . CYS A 1 278 ? 13.284 -31.804 -31.790 1.00 25.19 278 CYS A N 1
ATOM 2199 C CA . CYS A 1 278 ? 13.014 -30.411 -31.438 1.00 25.19 278 CYS A CA 1
ATOM 2200 C C . CYS A 1 278 ? 11.632 -30.282 -30.773 1.00 25.19 278 CYS A C 1
ATOM 2202 O O . CYS A 1 278 ? 10.659 -29.924 -31.429 1.00 25.19 278 CYS A O 1
ATOM 2204 N N . GLU A 1 279 ? 11.536 -30.537 -29.468 1.00 30.22 279 GLU A N 1
ATOM 2205 C CA . GLU A 1 279 ? 10.468 -29.950 -28.647 1.00 30.22 279 GLU A CA 1
ATOM 2206 C C . GLU A 1 279 ? 11.045 -28.738 -27.909 1.00 30.22 279 GLU A C 1
ATOM 2208 O O . GLU A 1 279 ? 11.844 -28.868 -26.981 1.00 30.22 279 GLU A O 1
ATOM 2213 N N . LEU A 1 280 ? 10.674 -27.537 -28.356 1.00 33.19 280 LEU A N 1
ATOM 2214 C CA . LEU A 1 280 ? 11.057 -26.295 -27.690 1.00 33.19 280 LEU A CA 1
ATOM 2215 C C . LEU A 1 280 ? 10.428 -26.201 -26.291 1.00 33.19 280 LEU A C 1
ATOM 2217 O O . LEU A 1 280 ? 9.267 -26.579 -26.112 1.00 33.19 280 LEU A O 1
ATOM 2221 N N . PRO A 1 281 ? 11.129 -25.627 -25.295 1.00 37.81 281 PRO A N 1
ATOM 2222 C CA . PRO A 1 281 ? 10.525 -25.344 -24.004 1.00 37.81 281 PRO A CA 1
ATOM 2223 C C . PRO A 1 281 ? 9.397 -24.309 -24.144 1.00 37.81 281 PRO A C 1
ATOM 2225 O O . PRO A 1 281 ? 9.530 -23.277 -24.803 1.00 37.81 281 PRO A O 1
ATOM 2228 N N . PHE A 1 282 ? 8.296 -24.570 -23.438 1.00 35.00 282 PHE A N 1
ATOM 2229 C CA . PHE A 1 282 ? 7.058 -23.777 -23.359 1.00 35.00 282 PHE A CA 1
ATOM 2230 C C . PHE A 1 282 ? 7.268 -22.270 -23.052 1.00 35.00 282 PHE A C 1
ATOM 2232 O O . PHE A 1 282 ? 6.392 -21.448 -23.315 1.00 35.00 282 PHE A O 1
ATOM 2239 N N . HIS A 1 283 ? 8.435 -21.879 -22.522 1.00 39.16 283 HIS A N 1
ATOM 2240 C CA . HIS A 1 283 ? 8.752 -20.498 -22.138 1.00 39.16 283 HIS A CA 1
ATOM 2241 C C . HIS A 1 283 ? 9.111 -19.571 -23.311 1.00 39.16 283 HIS A C 1
ATOM 2243 O O . HIS A 1 283 ? 8.666 -18.424 -23.302 1.00 39.16 283 HIS A O 1
ATOM 2249 N N . SER A 1 284 ? 9.839 -20.046 -24.336 1.00 39.53 284 SER A N 1
ATOM 2250 C CA . SER A 1 284 ? 10.127 -19.227 -25.530 1.00 39.53 284 SER A CA 1
ATOM 2251 C C . SER A 1 284 ? 8.835 -18.863 -26.250 1.00 39.53 284 SER A C 1
ATOM 2253 O O . SER A 1 284 ? 8.647 -17.724 -26.655 1.00 39.53 284 SER A O 1
ATOM 2255 N N . ARG A 1 285 ? 7.879 -19.799 -26.286 1.00 44.16 285 ARG A N 1
ATOM 2256 C CA . ARG A 1 285 ? 6.535 -19.554 -26.808 1.00 44.16 285 ARG A CA 1
ATOM 2257 C C . ARG A 1 285 ? 5.855 -18.394 -26.072 1.00 44.16 285 ARG A C 1
ATOM 2259 O O . ARG A 1 285 ? 5.356 -17.483 -26.722 1.00 44.16 285 ARG A O 1
ATOM 2266 N N . ARG A 1 286 ? 5.863 -18.368 -24.732 1.00 43.88 286 ARG A N 1
ATOM 2267 C CA . ARG A 1 286 ? 5.077 -17.419 -23.909 1.00 43.88 286 ARG A CA 1
ATOM 2268 C C . ARG A 1 286 ? 5.320 -15.937 -24.228 1.00 43.88 286 ARG A C 1
ATOM 2270 O O . ARG A 1 286 ? 4.377 -15.157 -24.190 1.00 43.88 286 ARG A O 1
ATOM 2277 N N . SER A 1 287 ? 6.553 -15.553 -24.572 1.00 43.84 287 SER A N 1
ATOM 2278 C CA . SER A 1 287 ? 6.862 -14.166 -24.950 1.00 43.84 287 SER A CA 1
ATOM 2279 C C . SER A 1 287 ? 6.396 -13.819 -26.368 1.00 43.84 287 SER A C 1
ATOM 2281 O O . SER A 1 287 ? 6.057 -12.665 -26.610 1.00 43.84 287 SER A O 1
ATOM 2283 N N . TRP A 1 288 ? 6.381 -14.792 -27.283 1.00 43.78 288 TRP A N 1
ATOM 2284 C CA . TRP A 1 288 ? 5.989 -14.608 -28.686 1.00 43.78 288 TRP A CA 1
ATOM 2285 C C . TRP A 1 288 ? 4.454 -14.564 -28.816 1.00 43.78 288 TRP A C 1
ATOM 2287 O O . TRP A 1 288 ? 3.903 -13.860 -29.663 1.00 43.78 288 TRP A O 1
ATOM 2297 N N . TRP A 1 289 ? 3.745 -15.257 -27.914 1.00 47.91 289 TRP A N 1
ATOM 2298 C CA . TRP A 1 289 ? 2.282 -15.208 -27.799 1.00 47.91 289 TRP A CA 1
ATOM 2299 C C . TRP A 1 289 ? 1.739 -13.835 -27.404 1.00 47.91 289 TRP A C 1
ATOM 2301 O O . TRP A 1 289 ? 0.567 -13.572 -27.653 1.00 47.91 289 TRP A O 1
ATOM 2311 N N . ASN A 1 290 ? 2.548 -12.952 -26.809 1.00 58.97 290 ASN A N 1
ATOM 2312 C CA . ASN A 1 290 ? 2.077 -11.604 -26.518 1.00 58.97 290 ASN A CA 1
ATOM 2313 C C . ASN A 1 290 ? 1.795 -10.885 -27.843 1.00 58.97 290 ASN A C 1
ATOM 2315 O O . ASN A 1 290 ? 2.747 -10.654 -28.586 1.00 58.97 290 ASN A O 1
ATOM 2319 N N . PRO A 1 291 ? 0.563 -10.417 -28.116 1.00 62.25 291 PRO A N 1
ATOM 2320 C CA . PRO A 1 291 ? 0.227 -9.663 -29.333 1.00 62.25 291 PRO A CA 1
ATOM 2321 C C . PRO A 1 291 ? 0.900 -8.275 -29.383 1.00 62.25 291 PRO A C 1
ATOM 2323 O O . PRO A 1 291 ? 0.570 -7.415 -30.197 1.00 62.25 291 PRO A O 1
ATOM 2326 N N . ASN A 1 292 ? 1.843 -8.035 -28.469 1.00 65.44 292 ASN A N 1
ATOM 2327 C CA . ASN A 1 292 ? 2.505 -6.773 -28.210 1.00 65.44 292 ASN A CA 1
ATOM 2328 C C . ASN A 1 292 ? 3.996 -6.807 -28.561 1.00 65.44 292 ASN A C 1
ATOM 2330 O O . ASN A 1 292 ? 4.673 -5.803 -28.366 1.00 65.44 292 ASN A O 1
ATOM 2334 N N . CYS A 1 293 ? 4.518 -7.942 -29.038 1.00 72.12 293 CYS A N 1
ATOM 2335 C CA . CYS A 1 293 ? 5.911 -8.070 -29.450 1.00 72.12 293 CYS A CA 1
ATOM 2336 C C . CYS A 1 293 ? 6.063 -7.981 -30.973 1.00 72.12 293 CYS A C 1
ATOM 2338 O O . CYS A 1 293 ? 5.276 -8.570 -31.715 1.00 72.12 293 CYS A O 1
ATOM 2340 N N . ILE A 1 294 ? 7.121 -7.300 -31.413 1.00 80.75 294 ILE A N 1
ATOM 2341 C CA . ILE A 1 294 ? 7.604 -7.340 -32.796 1.00 80.75 294 ILE A CA 1
ATOM 2342 C C . ILE A 1 294 ? 8.512 -8.566 -32.935 1.00 80.75 294 ILE A C 1
ATOM 2344 O O . ILE A 1 294 ? 9.375 -8.795 -32.085 1.00 80.75 294 ILE A O 1
ATOM 2348 N N . ILE A 1 295 ? 8.317 -9.353 -33.990 1.00 84.06 295 ILE A N 1
ATOM 2349 C CA . ILE A 1 295 ? 9.118 -10.541 -34.288 1.00 84.06 295 ILE A CA 1
ATOM 2350 C C . ILE A 1 295 ? 10.143 -10.166 -35.356 1.00 84.06 295 ILE A C 1
ATOM 2352 O O . ILE A 1 295 ? 9.780 -9.735 -36.447 1.00 84.06 295 ILE A O 1
ATOM 2356 N N . LEU A 1 296 ? 11.428 -10.348 -35.054 1.00 84.75 296 LEU A N 1
ATOM 2357 C CA . LEU A 1 296 ? 12.514 -10.163 -36.014 1.00 84.75 296 LEU A CA 1
ATOM 2358 C C . LEU A 1 296 ? 13.033 -11.533 -36.459 1.00 84.75 296 LEU A C 1
ATOM 2360 O O . LEU A 1 296 ? 13.755 -12.204 -35.721 1.00 84.75 296 LEU A O 1
ATOM 2364 N N . ALA A 1 297 ? 12.649 -11.963 -37.657 1.00 87.00 297 ALA A N 1
ATOM 2365 C CA . ALA A 1 297 ? 13.058 -13.239 -38.223 1.00 87.00 297 ALA A CA 1
ATOM 2366 C C . ALA A 1 297 ? 14.360 -13.068 -39.017 1.00 87.00 297 ALA A C 1
ATOM 2368 O O . ALA A 1 297 ? 14.355 -12.677 -40.185 1.00 87.00 297 ALA A O 1
ATOM 2369 N N . ILE A 1 298 ? 15.488 -13.359 -38.369 1.00 87.38 298 ILE A N 1
ATOM 2370 C CA . ILE A 1 298 ? 16.820 -13.245 -38.973 1.00 87.38 298 ILE A CA 1
ATOM 2371 C C . ILE A 1 298 ? 17.182 -14.566 -39.652 1.00 87.38 298 ILE A C 1
ATOM 2373 O O . ILE A 1 298 ? 17.195 -15.612 -39.006 1.00 87.38 298 ILE A O 1
ATOM 2377 N N . SER A 1 299 ? 17.516 -14.517 -40.939 1.00 88.00 299 SER A N 1
ATOM 2378 C CA . SER A 1 299 ? 17.982 -15.675 -41.709 1.00 88.00 299 SER A CA 1
ATOM 2379 C C . SER A 1 299 ? 19.256 -15.331 -42.485 1.00 88.00 299 SER A C 1
ATOM 2381 O O . SER A 1 299 ? 19.391 -14.209 -42.975 1.00 88.00 299 SER A O 1
ATOM 2383 N N . PRO A 1 300 ? 20.230 -16.247 -42.586 1.00 87.44 300 PRO A N 1
ATOM 2384 C CA . PRO A 1 300 ? 21.399 -16.019 -43.420 1.00 87.44 300 PRO A CA 1
ATOM 2385 C C . PRO A 1 300 ? 21.040 -16.200 -44.904 1.00 87.44 300 PRO A C 1
ATOM 2387 O O . PRO A 1 300 ? 20.265 -17.084 -45.252 1.00 87.44 300 PRO A O 1
ATOM 2390 N N . ALA A 1 301 ? 21.620 -15.382 -45.780 1.00 86.25 301 ALA A N 1
ATOM 2391 C CA . ALA A 1 301 ? 21.327 -15.372 -47.214 1.00 86.25 301 ALA A CA 1
ATOM 2392 C C . ALA A 1 301 ? 21.884 -16.589 -47.976 1.00 86.25 301 ALA A C 1
ATOM 2394 O O . ALA A 1 301 ? 21.501 -16.836 -49.113 1.00 86.25 301 ALA A O 1
ATOM 2395 N N . ASN A 1 302 ? 22.772 -17.365 -47.349 1.00 83.00 302 ASN A N 1
ATOM 2396 C CA . ASN A 1 302 ? 23.347 -18.581 -47.924 1.00 83.00 302 ASN A CA 1
ATOM 2397 C C . ASN A 1 302 ? 22.425 -19.812 -47.832 1.00 83.00 302 ASN A C 1
ATOM 2399 O O . ASN A 1 302 ? 22.765 -20.864 -48.366 1.00 83.00 302 ASN A O 1
ATOM 2403 N N . GLN A 1 303 ? 21.303 -19.715 -47.116 1.00 79.62 303 GLN A N 1
ATOM 2404 C CA . GLN A 1 303 ? 20.342 -20.799 -46.942 1.00 79.62 303 GLN A CA 1
ATOM 2405 C C . GLN A 1 303 ? 19.010 -20.427 -47.595 1.00 79.62 303 GLN A C 1
ATOM 2407 O O . GLN A 1 303 ? 18.584 -19.275 -47.540 1.00 79.62 303 GLN A O 1
ATOM 2412 N N . ASP A 1 304 ? 18.315 -21.421 -48.153 1.00 80.44 304 ASP A N 1
ATOM 2413 C CA . ASP A 1 304 ? 16.956 -21.230 -48.654 1.00 80.44 304 ASP A CA 1
ATOM 2414 C C . ASP A 1 304 ? 15.999 -20.807 -47.526 1.00 80.44 304 ASP A C 1
ATOM 2416 O O . ASP A 1 304 ? 15.821 -21.508 -46.519 1.00 80.44 304 ASP A O 1
ATOM 2420 N N . ILE A 1 305 ? 15.349 -19.662 -47.728 1.00 80.19 305 ILE A N 1
ATOM 2421 C CA . ILE A 1 305 ? 14.472 -19.021 -46.755 1.00 80.19 305 ILE A CA 1
ATOM 2422 C C . ILE A 1 305 ? 13.254 -19.877 -46.404 1.00 80.19 305 ILE A C 1
ATOM 2424 O O . ILE A 1 305 ? 12.810 -19.863 -45.254 1.00 80.19 305 ILE A O 1
ATOM 2428 N N . ALA A 1 306 ? 12.758 -20.685 -47.347 1.00 74.81 306 ALA A N 1
ATOM 2429 C CA . ALA A 1 306 ? 11.620 -21.575 -47.122 1.00 74.81 306 ALA A CA 1
ATOM 2430 C C . ALA A 1 306 ? 11.925 -22.658 -46.070 1.00 74.81 306 ALA A C 1
ATOM 2432 O O . ALA A 1 306 ? 11.025 -23.179 -45.403 1.00 74.81 306 ALA A O 1
ATOM 2433 N N . THR A 1 307 ? 13.209 -22.973 -45.874 1.00 79.06 307 THR A N 1
ATOM 2434 C CA . THR A 1 307 ? 13.661 -23.950 -44.878 1.00 79.06 307 THR A CA 1
ATOM 2435 C C . THR A 1 307 ? 13.994 -23.333 -43.521 1.00 79.06 307 THR A C 1
ATOM 2437 O O . THR A 1 307 ? 14.154 -24.091 -42.561 1.00 79.06 307 THR A O 1
ATOM 2440 N N . SER A 1 308 ? 14.034 -22.000 -43.411 1.00 81.44 308 SER A N 1
ATOM 2441 C CA . SER A 1 308 ? 14.453 -21.286 -42.201 1.00 81.44 308 SER A CA 1
ATOM 2442 C C . SER A 1 308 ? 13.527 -21.543 -41.009 1.00 81.44 308 SER A C 1
ATOM 2444 O O . SER A 1 308 ? 12.316 -21.310 -41.065 1.00 81.44 308 SER A O 1
ATOM 2446 N N . ASP A 1 309 ? 14.114 -21.974 -39.890 1.00 79.50 309 ASP A N 1
ATOM 2447 C CA . ASP A 1 309 ? 13.388 -22.218 -38.639 1.00 79.50 309 ASP A CA 1
ATOM 2448 C C . ASP A 1 309 ? 12.814 -20.925 -38.047 1.00 79.50 309 ASP A C 1
ATOM 2450 O O . ASP A 1 309 ? 11.724 -20.939 -37.479 1.00 79.50 309 ASP A O 1
ATOM 2454 N N . ALA A 1 310 ? 13.494 -19.789 -38.239 1.00 79.62 310 ALA A N 1
ATOM 2455 C CA . ALA A 1 310 ? 13.025 -18.491 -37.757 1.00 79.62 310 ALA A CA 1
ATOM 2456 C C . ALA A 1 310 ? 11.682 -18.099 -38.398 1.00 79.62 310 ALA A C 1
ATOM 2458 O O . ALA A 1 310 ? 10.782 -17.623 -37.709 1.00 79.62 310 ALA A O 1
ATOM 2459 N N . ILE A 1 311 ? 11.524 -18.354 -39.700 1.00 83.44 311 ILE A N 1
ATOM 2460 C CA . ILE A 1 311 ? 10.295 -18.049 -40.445 1.00 83.44 311 ILE A CA 1
ATOM 2461 C C . ILE A 1 311 ? 9.190 -19.062 -40.143 1.00 83.44 311 ILE A C 1
ATOM 2463 O O . ILE A 1 311 ? 8.035 -18.673 -39.970 1.00 83.44 311 ILE A O 1
ATOM 2467 N N . LYS A 1 312 ? 9.530 -20.349 -40.001 1.00 83.50 312 LYS A N 1
ATOM 2468 C CA . LYS A 1 312 ? 8.567 -21.381 -39.582 1.00 83.50 312 LYS A CA 1
ATOM 2469 C C . LYS A 1 312 ? 7.965 -21.063 -38.213 1.00 83.50 312 LYS A C 1
ATOM 2471 O O . LYS A 1 312 ? 6.746 -21.096 -38.069 1.00 83.50 312 LYS A O 1
ATOM 2476 N N . LEU A 1 313 ? 8.805 -20.694 -37.245 1.00 81.19 313 LEU A N 1
ATOM 2477 C CA . LEU A 1 313 ? 8.369 -20.313 -35.900 1.00 81.19 313 LEU A CA 1
ATOM 2478 C C . LEU A 1 313 ? 7.590 -18.996 -35.893 1.00 81.19 313 LEU A C 1
ATOM 2480 O O . LEU A 1 313 ? 6.593 -18.889 -35.183 1.00 81.19 313 LEU A O 1
ATOM 2484 N N . ALA A 1 314 ? 8.002 -18.009 -36.694 1.00 82.06 314 ALA A N 1
ATOM 2485 C CA . ALA A 1 314 ? 7.242 -16.772 -36.839 1.00 82.06 314 ALA A CA 1
ATOM 2486 C C . ALA A 1 314 ? 5.830 -17.054 -37.372 1.00 82.06 314 ALA A C 1
ATOM 2488 O O . ALA A 1 314 ? 4.867 -16.565 -36.799 1.00 82.06 314 ALA A O 1
ATOM 2489 N N . ARG A 1 315 ? 5.683 -17.929 -38.376 1.00 82.62 315 ARG A N 1
ATOM 2490 C CA . ARG A 1 315 ? 4.379 -18.303 -38.948 1.00 82.62 315 ARG A CA 1
ATOM 2491 C C . ARG A 1 315 ? 3.471 -19.063 -37.977 1.00 82.62 315 ARG A C 1
ATOM 2493 O O . ARG A 1 315 ? 2.258 -18.909 -38.052 1.00 82.62 315 ARG A O 1
ATOM 2500 N N . GLU A 1 316 ? 4.028 -19.872 -37.073 1.00 82.06 316 GLU A N 1
ATOM 2501 C CA . GLU A 1 316 ? 3.237 -20.526 -36.015 1.00 82.06 316 GLU A CA 1
ATOM 2502 C C . GLU A 1 316 ? 2.561 -19.507 -35.086 1.00 82.06 316 GLU A C 1
ATOM 2504 O O . GLU A 1 316 ? 1.484 -19.772 -34.557 1.00 82.06 316 GLU A O 1
ATOM 2509 N N . VAL A 1 317 ? 3.200 -18.354 -34.872 1.00 79.56 317 VAL A N 1
ATOM 2510 C CA . VAL A 1 317 ? 2.786 -17.351 -33.881 1.00 79.56 317 VAL A CA 1
ATOM 2511 C C . VAL A 1 317 ? 2.133 -16.117 -34.523 1.00 79.56 317 VAL A C 1
ATOM 2513 O O . VAL A 1 317 ? 1.357 -15.410 -33.877 1.00 79.56 317 VAL A O 1
ATOM 2516 N N . ASP A 1 318 ? 2.426 -15.855 -35.791 1.00 82.81 318 ASP A N 1
ATOM 2517 C CA . ASP A 1 318 ? 1.908 -14.758 -36.606 1.00 82.81 318 ASP A CA 1
ATOM 2518 C C . ASP A 1 318 ? 1.632 -15.249 -38.044 1.00 82.81 318 ASP A C 1
ATOM 2520 O O . ASP A 1 318 ? 2.455 -15.055 -38.943 1.00 82.81 318 ASP A O 1
ATOM 2524 N N . PRO A 1 319 ? 0.486 -15.918 -38.285 1.00 84.62 319 PRO A N 1
ATOM 2525 C CA . PRO A 1 319 ? 0.133 -16.412 -39.615 1.00 84.62 319 PRO A CA 1
ATOM 2526 C C . PRO A 1 319 ? -0.145 -15.302 -40.637 1.00 84.62 319 PRO A C 1
ATOM 2528 O O . PRO A 1 319 ? 0.048 -15.529 -41.831 1.00 84.62 319 PRO A O 1
ATOM 2531 N N . SER A 1 320 ? -0.608 -14.124 -40.196 1.00 83.25 320 SER A N 1
ATOM 2532 C CA . SER A 1 320 ? -0.887 -12.982 -41.081 1.00 83.25 320 SER A CA 1
ATOM 2533 C C . SER A 1 320 ? 0.366 -12.168 -41.421 1.00 83.25 320 SER A C 1
ATOM 2535 O O . SER A 1 320 ? 0.372 -11.450 -42.424 1.00 83.25 320 SER A O 1
ATOM 2537 N N . GLY A 1 321 ? 1.440 -12.318 -40.637 1.00 82.75 321 GLY A N 1
ATOM 2538 C CA . GLY A 1 321 ? 2.729 -11.664 -40.865 1.00 82.75 321 GLY A CA 1
ATOM 2539 C C . GLY A 1 321 ? 2.720 -10.170 -40.537 1.00 82.75 321 GLY A C 1
ATOM 2540 O O . GLY A 1 321 ? 3.576 -9.438 -41.030 1.00 82.75 321 GLY A O 1
ATOM 2541 N N . GLU A 1 322 ? 1.750 -9.702 -39.748 1.00 83.00 322 GLU A N 1
ATOM 2542 C CA . GLU A 1 322 ? 1.531 -8.282 -39.434 1.00 83.00 322 GLU A CA 1
ATOM 2543 C C . GLU A 1 322 ? 2.596 -7.692 -38.506 1.00 83.00 322 GLU A C 1
ATOM 2545 O O . GLU A 1 322 ? 2.848 -6.486 -38.531 1.00 83.00 322 GLU A O 1
ATOM 2550 N N . ARG A 1 323 ? 3.234 -8.532 -37.687 1.00 83.56 323 ARG A N 1
ATOM 2551 C CA . ARG A 1 323 ? 4.227 -8.129 -36.677 1.00 83.56 323 ARG A CA 1
ATOM 2552 C C . ARG A 1 323 ? 5.595 -8.770 -36.902 1.00 83.56 323 ARG A C 1
ATOM 2554 O O . ARG A 1 323 ? 6.464 -8.673 -36.034 1.00 83.56 323 ARG A O 1
ATOM 2561 N N . THR A 1 324 ? 5.782 -9.422 -38.048 1.00 86.62 324 THR A N 1
ATOM 2562 C CA . THR A 1 324 ? 7.003 -10.144 -38.410 1.00 86.62 324 THR A CA 1
ATOM 2563 C C . THR A 1 324 ? 7.816 -9.364 -39.441 1.00 86.62 324 THR A C 1
ATOM 2565 O O . THR A 1 324 ? 7.341 -9.081 -40.538 1.00 86.62 324 THR A O 1
ATOM 2568 N N . PHE A 1 325 ? 9.069 -9.064 -39.102 1.00 87.19 325 PHE A N 1
ATOM 2569 C CA . PHE A 1 325 ? 10.052 -8.432 -39.980 1.00 87.19 325 PHE A CA 1
ATOM 2570 C C . PHE A 1 325 ? 11.101 -9.456 -40.406 1.00 87.19 325 PHE A C 1
ATOM 2572 O O . PHE A 1 325 ? 11.721 -10.104 -39.560 1.00 87.19 325 PHE A O 1
ATOM 2579 N N . GLY A 1 326 ? 11.311 -9.588 -41.713 1.00 88.31 326 GLY A N 1
ATOM 2580 C CA . GLY A 1 326 ? 12.340 -10.455 -42.277 1.00 88.31 326 GLY A CA 1
ATOM 2581 C C . GLY A 1 326 ? 13.674 -9.724 -42.401 1.00 88.31 326 GLY A C 1
ATOM 2582 O O . GLY A 1 326 ? 13.749 -8.667 -43.027 1.00 88.31 326 GLY A O 1
ATOM 2583 N N . VAL A 1 327 ? 14.738 -10.293 -41.833 1.00 90.00 327 VAL A N 1
ATOM 2584 C CA . VAL A 1 327 ? 16.100 -9.759 -41.963 1.00 90.00 327 VAL A CA 1
ATOM 2585 C C . VAL A 1 327 ? 17.005 -10.802 -42.591 1.00 90.00 327 VAL A C 1
ATOM 2587 O O . VAL A 1 327 ? 17.138 -11.913 -42.075 1.00 90.00 327 VAL A O 1
ATOM 2590 N N . LEU A 1 328 ? 17.665 -10.421 -43.679 1.00 89.88 328 LEU A N 1
ATOM 2591 C CA . LEU A 1 328 ? 18.683 -11.236 -44.326 1.00 89.88 328 LEU A CA 1
ATOM 2592 C C . LEU A 1 328 ? 20.067 -10.765 -43.917 1.00 89.88 328 LEU A C 1
ATOM 2594 O O . LEU A 1 328 ? 20.396 -9.591 -44.035 1.00 89.88 328 LEU A O 1
ATOM 2598 N N . THR A 1 329 ? 20.892 -11.690 -43.444 1.00 89.12 329 THR A N 1
ATOM 2599 C CA . THR A 1 329 ? 22.284 -11.417 -43.074 1.00 89.12 329 THR A CA 1
ATOM 2600 C C . THR A 1 329 ? 23.249 -12.233 -43.927 1.00 89.12 329 THR A C 1
ATOM 2602 O O . THR A 1 329 ? 22.836 -13.185 -44.581 1.00 89.12 329 THR A O 1
ATOM 2605 N N . LYS A 1 330 ? 24.546 -11.914 -43.885 1.00 86.25 330 LYS A N 1
ATOM 2606 C CA . LYS A 1 330 ? 25.605 -12.627 -44.623 1.00 86.25 330 LYS A CA 1
ATOM 2607 C C . LYS A 1 330 ? 25.439 -12.587 -46.151 1.00 86.25 330 LYS A C 1
ATOM 2609 O O . LYS A 1 330 ? 25.721 -13.575 -46.824 1.00 86.25 330 LYS A O 1
ATOM 2614 N N . LEU A 1 331 ? 24.965 -11.462 -46.689 1.00 85.75 331 LEU A N 1
ATOM 2615 C CA . LEU A 1 331 ? 24.862 -11.236 -48.141 1.00 85.75 331 LEU A CA 1
ATOM 2616 C C . LEU A 1 331 ? 26.243 -11.201 -48.821 1.00 85.75 331 LEU A C 1
ATOM 2618 O O . LEU A 1 331 ? 26.382 -11.548 -49.987 1.00 85.75 331 LEU A O 1
ATOM 2622 N N . ASP A 1 332 ? 27.277 -10.853 -48.059 1.00 83.69 332 ASP A N 1
ATOM 2623 C CA . ASP A 1 332 ? 28.683 -10.830 -48.460 1.00 83.69 332 ASP A CA 1
ATOM 2624 C C . ASP A 1 332 ? 29.297 -12.226 -48.673 1.00 83.69 332 ASP A C 1
ATOM 2626 O O . ASP A 1 332 ? 30.298 -12.353 -49.375 1.00 83.69 332 ASP A O 1
ATOM 2630 N N . LEU A 1 333 ? 28.706 -13.272 -48.086 1.00 84.19 333 LEU A N 1
ATOM 2631 C CA . LEU A 1 333 ? 29.197 -14.655 -48.148 1.00 84.19 333 LEU A CA 1
ATOM 2632 C C . LEU A 1 333 ? 28.445 -15.518 -49.174 1.00 84.19 333 LEU A C 1
ATOM 2634 O O . LEU A 1 333 ? 28.487 -16.745 -49.083 1.00 84.19 333 LEU A O 1
ATOM 2638 N N . MET A 1 334 ? 27.726 -14.898 -50.109 1.00 82.56 334 MET A N 1
ATOM 2639 C CA . MET A 1 334 ? 27.032 -15.612 -51.179 1.00 82.56 334 MET A CA 1
ATOM 2640 C C . MET A 1 334 ? 27.986 -16.029 -52.304 1.00 82.56 334 MET A C 1
ATOM 2642 O O . MET A 1 334 ? 28.962 -15.340 -52.610 1.00 82.56 334 MET A O 1
ATOM 2646 N N . ASP A 1 335 ? 27.683 -17.165 -52.933 1.00 81.75 335 ASP A N 1
ATOM 2647 C CA . ASP A 1 335 ? 28.436 -17.655 -54.083 1.00 81.75 335 ASP A CA 1
ATOM 2648 C C . ASP A 1 335 ? 28.233 -16.742 -55.298 1.00 81.75 335 ASP A C 1
ATOM 2650 O O . ASP A 1 335 ? 27.125 -16.289 -55.597 1.00 81.75 335 ASP A O 1
ATOM 2654 N N . LYS A 1 336 ? 29.319 -16.487 -56.033 1.00 71.81 336 LYS A N 1
ATOM 2655 C CA . LYS A 1 336 ? 29.309 -15.604 -57.206 1.00 71.81 336 LYS A CA 1
ATOM 2656 C C . LYS A 1 336 ? 28.360 -16.159 -58.275 1.00 71.81 336 LYS A C 1
ATOM 2658 O O . LYS A 1 336 ? 28.612 -17.233 -58.815 1.00 71.81 336 LYS A O 1
ATOM 2663 N N . GLY A 1 337 ? 27.304 -15.407 -58.589 1.00 70.19 337 GLY A N 1
ATOM 2664 C CA . GLY A 1 337 ? 26.265 -15.784 -59.555 1.00 70.19 337 GLY A CA 1
ATOM 2665 C C . GLY A 1 337 ? 24.924 -16.195 -58.935 1.00 70.19 337 GLY A C 1
ATOM 2666 O O . GLY A 1 337 ? 23.997 -16.491 -59.684 1.00 70.19 337 GLY A O 1
ATOM 2667 N N . THR A 1 338 ? 24.804 -16.210 -57.601 1.00 78.00 338 THR A N 1
ATOM 2668 C CA . THR A 1 338 ? 23.526 -16.392 -56.892 1.00 78.00 338 THR A CA 1
ATOM 2669 C C . THR A 1 338 ? 23.164 -15.122 -56.132 1.00 78.00 338 THR A C 1
ATOM 2671 O O . THR A 1 338 ? 23.980 -14.610 -55.368 1.00 78.00 338 THR A O 1
ATOM 2674 N N . ASN A 1 339 ? 21.923 -14.649 -56.288 1.00 81.69 339 ASN A N 1
ATOM 2675 C CA . ASN A 1 339 ? 21.492 -13.351 -55.763 1.00 81.69 339 ASN A CA 1
ATOM 2676 C C . ASN A 1 339 ? 20.284 -13.535 -54.838 1.00 81.69 339 ASN A C 1
ATOM 2678 O O . ASN A 1 339 ? 19.379 -14.313 -55.132 1.00 81.69 339 ASN A O 1
ATOM 2682 N N . ALA A 1 340 ? 20.223 -12.781 -53.740 1.00 83.50 340 ALA A N 1
ATOM 2683 C CA . ALA A 1 340 ? 19.108 -12.824 -52.788 1.00 83.50 340 ALA A CA 1
ATOM 2684 C C . ALA A 1 340 ? 17.953 -11.867 -53.151 1.00 83.50 340 ALA A C 1
ATOM 2686 O O . ALA A 1 340 ? 17.052 -11.649 -52.338 1.00 83.50 340 ALA A O 1
ATOM 2687 N N . LEU A 1 341 ? 17.964 -11.289 -54.360 1.00 85.31 341 LEU A N 1
ATOM 2688 C CA . LEU A 1 341 ? 16.979 -10.297 -54.810 1.00 85.31 341 LEU A CA 1
ATOM 2689 C C . LEU A 1 341 ? 15.542 -10.818 -54.733 1.00 85.31 341 LEU A C 1
ATOM 2691 O O . LEU A 1 341 ? 14.665 -10.107 -54.252 1.00 85.31 341 LEU A O 1
ATOM 2695 N N . ASP A 1 342 ? 15.311 -12.075 -55.108 1.00 85.06 342 ASP A N 1
ATOM 2696 C CA . ASP A 1 342 ? 13.970 -12.666 -55.083 1.00 85.06 342 ASP A CA 1
ATOM 2697 C C . ASP A 1 342 ? 13.392 -12.747 -53.661 1.00 85.06 342 ASP A C 1
ATOM 2699 O O . ASP A 1 342 ? 12.186 -12.586 -53.460 1.00 85.06 342 ASP A O 1
ATOM 2703 N N . VAL A 1 343 ? 14.244 -12.933 -52.649 1.00 85.69 343 VAL A N 1
ATOM 2704 C CA . VAL A 1 343 ? 13.817 -12.924 -51.244 1.00 85.69 343 VAL A CA 1
ATOM 2705 C C . VAL A 1 343 ? 13.602 -11.491 -50.764 1.00 85.69 343 VAL A C 1
ATOM 2707 O O . VAL A 1 343 ? 12.583 -11.206 -50.142 1.00 85.69 343 VAL A O 1
ATOM 2710 N N . ILE A 1 344 ? 14.520 -10.579 -51.095 1.00 86.88 344 ILE A N 1
ATOM 2711 C CA . ILE A 1 344 ? 14.476 -9.175 -50.665 1.00 86.88 344 ILE A CA 1
ATOM 2712 C C . ILE A 1 344 ? 13.250 -8.438 -51.228 1.00 86.88 344 ILE A C 1
ATOM 2714 O O . ILE A 1 344 ? 12.581 -7.689 -50.517 1.00 86.88 344 ILE A O 1
ATOM 2718 N N . GLU A 1 345 ? 12.908 -8.681 -52.490 1.00 84.81 345 GLU A N 1
ATOM 2719 C CA . GLU A 1 345 ? 11.714 -8.121 -53.132 1.00 84.81 345 GLU A CA 1
ATOM 2720 C C . GLU A 1 345 ? 10.418 -8.828 -52.699 1.00 84.81 345 GLU A C 1
ATOM 2722 O O . GLU A 1 345 ? 9.324 -8.434 -53.103 1.00 84.81 345 GLU A O 1
ATOM 2727 N N . GLY A 1 346 ? 10.523 -9.875 -51.872 1.00 81.62 346 GLY A N 1
ATOM 2728 C CA . GLY A 1 346 ? 9.385 -10.639 -51.367 1.00 81.62 346 GLY A CA 1
ATOM 2729 C C . GLY A 1 346 ? 8.736 -11.558 -52.406 1.00 81.62 346 GLY A C 1
ATOM 2730 O O . GLY A 1 346 ? 7.598 -11.982 -52.198 1.00 81.62 346 GLY A O 1
ATOM 2731 N N . ARG A 1 347 ? 9.434 -11.876 -53.508 1.00 83.50 347 ARG A N 1
ATOM 2732 C CA . ARG A 1 347 ? 8.978 -12.823 -54.542 1.00 83.50 347 ARG A CA 1
ATOM 2733 C C . ARG A 1 347 ? 9.048 -14.272 -54.051 1.00 83.50 347 ARG A C 1
ATOM 2735 O O . ARG A 1 347 ? 8.116 -15.030 -54.299 1.00 83.50 347 ARG A O 1
ATOM 2742 N N . SER A 1 348 ? 10.091 -14.636 -53.300 1.00 81.12 348 SER A N 1
ATOM 2743 C CA . SER A 1 348 ? 10.246 -15.988 -52.733 1.00 81.12 348 SER A CA 1
ATOM 2744 C C . SER A 1 348 ? 9.395 -16.220 -51.482 1.00 81.12 348 SER A C 1
ATOM 2746 O O . SER A 1 348 ? 8.843 -17.301 -51.295 1.00 81.12 348 SER A O 1
ATOM 2748 N N . TYR A 1 349 ? 9.282 -15.216 -50.607 1.00 80.94 349 TYR A N 1
ATOM 2749 C CA . TYR A 1 349 ? 8.450 -15.290 -49.405 1.00 80.94 349 TYR A CA 1
ATOM 2750 C C . TYR A 1 349 ? 7.850 -13.922 -49.081 1.00 80.94 349 TYR A C 1
ATOM 2752 O O . TYR A 1 349 ? 8.568 -12.974 -48.751 1.00 80.94 349 TYR A O 1
ATOM 2760 N N . ARG A 1 350 ? 6.520 -13.822 -49.157 1.00 83.56 350 ARG A N 1
ATOM 2761 C CA . ARG A 1 350 ? 5.796 -12.562 -48.971 1.00 83.56 350 ARG A CA 1
ATOM 2762 C C . ARG A 1 350 ? 5.471 -12.331 -47.495 1.00 83.56 350 ARG A C 1
ATOM 2764 O O . ARG A 1 350 ? 4.734 -13.107 -46.894 1.00 83.56 350 ARG A O 1
ATOM 2771 N N . LEU A 1 351 ? 6.002 -11.249 -46.935 1.00 85.50 351 LEU A N 1
ATOM 2772 C CA . LEU A 1 351 ? 5.632 -10.702 -45.626 1.00 85.50 351 LEU A CA 1
ATOM 2773 C C . LEU A 1 351 ? 4.850 -9.394 -45.819 1.00 85.50 351 LEU A C 1
ATOM 2775 O O . LEU A 1 351 ? 4.908 -8.793 -46.893 1.00 85.50 351 LEU A O 1
ATOM 2779 N N . GLN A 1 352 ? 4.121 -8.952 -44.789 1.00 85.25 352 GLN A N 1
ATOM 2780 C CA . GLN A 1 352 ? 3.462 -7.635 -44.806 1.00 85.25 352 GLN A CA 1
ATOM 2781 C C . GLN A 1 352 ? 4.488 -6.497 -44.741 1.00 85.25 352 GLN A C 1
ATOM 2783 O O . GLN A 1 352 ? 4.300 -5.447 -45.353 1.00 85.25 352 GLN A O 1
ATOM 2788 N N . HIS A 1 353 ? 5.593 -6.727 -44.026 1.00 86.25 353 HIS A N 1
ATOM 2789 C CA . HIS A 1 353 ? 6.733 -5.817 -43.957 1.00 86.25 353 HIS A CA 1
ATOM 2790 C C . HIS A 1 353 ? 7.827 -6.224 -44.950 1.00 86.25 353 HIS A C 1
ATOM 2792 O O . HIS A 1 353 ? 8.001 -7.417 -45.211 1.00 86.25 353 HIS A O 1
ATOM 2798 N N . PRO A 1 354 ? 8.584 -5.259 -45.503 1.00 85.69 354 PRO A N 1
ATOM 2799 C CA . PRO A 1 354 ? 9.648 -5.555 -46.453 1.00 85.69 354 PRO A CA 1
ATOM 2800 C C . PRO A 1 354 ? 10.802 -6.314 -45.791 1.00 85.69 354 PRO A C 1
ATOM 2802 O O . PRO A 1 354 ? 11.094 -6.135 -44.606 1.00 85.69 354 PRO A O 1
ATOM 2805 N N . TRP A 1 355 ? 11.492 -7.123 -46.590 1.00 88.81 355 TRP A N 1
ATOM 2806 C CA . TRP A 1 355 ? 12.745 -7.749 -46.190 1.00 88.81 355 TRP A CA 1
ATOM 2807 C C . TRP A 1 355 ? 13.875 -6.724 -46.188 1.00 88.81 355 TRP A C 1
ATOM 2809 O O . TRP A 1 355 ? 13.995 -5.920 -47.113 1.00 88.81 355 TRP A O 1
ATOM 2819 N N . VAL A 1 356 ? 14.728 -6.781 -45.165 1.00 90.19 356 VAL A N 1
ATOM 2820 C CA . VAL A 1 356 ? 15.892 -5.894 -45.052 1.00 90.19 356 VAL A CA 1
ATOM 2821 C C . VAL A 1 356 ? 17.175 -6.713 -45.026 1.00 90.19 356 VAL A C 1
ATOM 2823 O O . VAL A 1 356 ? 17.354 -7.593 -44.184 1.00 90.19 356 VAL A O 1
ATOM 2826 N N . GLY A 1 357 ? 18.075 -6.417 -45.958 1.00 90.44 357 GLY A N 1
ATOM 2827 C CA . GLY A 1 357 ? 19.418 -6.978 -46.015 1.00 90.44 357 GLY A CA 1
ATOM 2828 C C . GLY A 1 357 ? 20.389 -6.206 -45.128 1.00 90.44 357 GLY A C 1
ATOM 2829 O O . GLY A 1 357 ? 20.418 -4.977 -45.179 1.00 90.44 357 GLY A O 1
ATOM 2830 N N . ILE A 1 358 ? 21.195 -6.920 -44.342 1.00 90.38 358 ILE A N 1
ATOM 2831 C CA . ILE A 1 358 ? 22.253 -6.357 -43.496 1.00 90.38 358 ILE A CA 1
ATOM 2832 C C . ILE A 1 358 ? 23.585 -7.078 -43.714 1.00 90.38 358 ILE A C 1
ATOM 2834 O O . ILE A 1 358 ? 23.635 -8.305 -43.870 1.00 90.38 358 ILE A O 1
ATOM 2838 N N . VAL A 1 359 ? 24.677 -6.322 -43.643 1.00 89.19 359 VAL A N 1
ATOM 2839 C CA . VAL A 1 359 ? 26.044 -6.855 -43.661 1.00 89.19 359 VAL A CA 1
ATOM 2840 C C . VAL A 1 359 ? 26.696 -6.550 -42.321 1.00 89.19 359 VAL A C 1
ATOM 2842 O O . VAL A 1 359 ? 26.862 -5.403 -41.922 1.00 89.19 359 VAL A O 1
ATOM 2845 N N . ASN A 1 360 ? 27.041 -7.612 -41.597 1.00 87.06 360 ASN A N 1
ATOM 2846 C CA . ASN A 1 360 ? 27.600 -7.521 -40.252 1.00 87.06 360 ASN A CA 1
ATOM 2847 C C . ASN A 1 360 ? 29.130 -7.634 -40.277 1.00 87.06 360 ASN A C 1
ATOM 2849 O O . ASN A 1 360 ? 29.720 -8.086 -41.254 1.00 87.06 360 ASN A O 1
ATOM 2853 N N . ARG A 1 361 ? 29.780 -7.295 -39.155 1.00 86.06 361 ARG A N 1
ATOM 2854 C CA . ARG A 1 361 ? 31.219 -7.550 -38.970 1.00 86.06 361 ARG A CA 1
ATOM 2855 C C . ARG A 1 361 ? 31.525 -9.043 -39.110 1.00 86.06 361 ARG A C 1
ATOM 2857 O O . ARG A 1 361 ? 30.872 -9.872 -38.471 1.00 86.06 361 ARG A O 1
ATOM 2864 N N . SER A 1 362 ? 32.559 -9.371 -39.881 1.00 84.62 362 SER A N 1
ATOM 2865 C CA . SER A 1 362 ? 33.062 -10.741 -39.977 1.00 84.62 362 SER A CA 1
ATOM 2866 C C . SER A 1 362 ? 33.757 -11.167 -38.677 1.00 84.62 362 SER A C 1
ATOM 2868 O O . SER A 1 362 ? 34.176 -10.334 -37.869 1.00 84.62 362 SER A O 1
ATOM 2870 N N . GLN A 1 363 ? 33.953 -12.474 -38.475 1.00 82.44 363 GLN A N 1
ATOM 2871 C CA . GLN A 1 363 ? 34.715 -12.963 -37.317 1.00 82.44 363 GLN A CA 1
ATOM 2872 C C . GLN A 1 363 ? 36.156 -12.418 -37.309 1.00 82.44 363 GLN A C 1
ATOM 2874 O O . GLN A 1 363 ? 36.713 -12.161 -36.244 1.00 82.44 363 GLN A O 1
ATOM 2879 N N . ALA A 1 364 ? 36.742 -12.183 -38.488 1.00 83.56 364 ALA A N 1
ATOM 2880 C CA . ALA A 1 364 ? 38.056 -11.564 -38.617 1.00 83.56 364 ALA A CA 1
ATOM 2881 C C . ALA A 1 364 ? 38.044 -10.081 -38.202 1.00 83.56 364 ALA A C 1
ATOM 2883 O O . ALA A 1 364 ? 38.975 -9.638 -37.534 1.00 83.56 364 ALA A O 1
ATOM 2884 N N . ASP A 1 365 ? 36.993 -9.328 -38.539 1.00 84.12 365 ASP A N 1
ATOM 2885 C CA . ASP A 1 365 ? 36.839 -7.923 -38.130 1.00 84.12 365 ASP A CA 1
ATOM 2886 C C . ASP A 1 365 ? 36.602 -7.782 -36.624 1.00 84.12 365 ASP A C 1
ATOM 2888 O O . ASP A 1 365 ? 37.104 -6.846 -36.003 1.00 84.12 365 ASP A O 1
ATOM 2892 N N . ILE A 1 366 ? 35.880 -8.733 -36.023 1.00 84.44 366 ILE A N 1
ATOM 2893 C CA . ILE A 1 366 ? 35.698 -8.809 -34.569 1.00 84.44 366 ILE A CA 1
ATOM 2894 C C . ILE A 1 366 ? 37.048 -9.061 -33.891 1.00 84.44 366 ILE A C 1
ATOM 2896 O O . ILE A 1 366 ? 37.401 -8.346 -32.960 1.00 84.44 366 ILE A O 1
ATOM 2900 N N . ASN A 1 367 ? 37.838 -10.015 -34.394 1.00 86.31 367 ASN A N 1
ATOM 2901 C CA . ASN A 1 367 ? 39.165 -10.311 -33.844 1.00 86.31 367 ASN A CA 1
ATOM 2902 C C . ASN A 1 367 ? 40.144 -9.131 -34.004 1.00 86.31 367 ASN A C 1
ATOM 2904 O O . ASN A 1 367 ? 41.041 -8.959 -33.183 1.00 86.31 367 ASN A O 1
ATOM 2908 N N . LYS A 1 368 ? 39.966 -8.310 -35.046 1.00 86.19 368 LYS A N 1
ATOM 2909 C CA . LYS A 1 368 ? 40.735 -7.078 -35.289 1.00 86.19 368 LYS A CA 1
ATOM 2910 C C . LYS A 1 368 ? 40.184 -5.852 -34.547 1.00 86.19 368 LYS A C 1
ATOM 2912 O O . LYS A 1 368 ? 40.741 -4.772 -34.707 1.00 86.19 368 LYS A O 1
ATOM 2917 N N . ASN A 1 369 ? 39.116 -6.001 -33.757 1.00 81.62 369 ASN A N 1
ATOM 2918 C CA . ASN A 1 369 ? 38.426 -4.911 -33.060 1.00 81.62 369 ASN A CA 1
ATOM 2919 C C . ASN A 1 369 ? 38.060 -3.731 -33.978 1.00 81.62 369 ASN A C 1
ATOM 2921 O O . ASN A 1 369 ? 38.221 -2.570 -33.608 1.00 81.62 369 ASN A O 1
ATOM 2925 N N . VAL A 1 370 ? 37.561 -4.021 -35.184 1.00 82.88 370 VAL A N 1
ATOM 2926 C CA . VAL A 1 370 ? 37.093 -2.970 -36.098 1.00 82.88 370 VAL A CA 1
ATOM 2927 C C . VAL A 1 370 ? 35.923 -2.222 -35.461 1.00 82.88 370 VAL A C 1
ATOM 2929 O O . VAL A 1 370 ? 34.953 -2.835 -34.989 1.00 82.88 370 VAL A O 1
ATOM 2932 N N . ASP A 1 371 ? 36.024 -0.894 -35.473 1.00 81.56 371 ASP A N 1
ATOM 2933 C CA . ASP A 1 371 ? 35.006 -0.000 -34.937 1.00 81.56 371 ASP A CA 1
ATOM 2934 C C . ASP A 1 371 ? 33.667 -0.134 -35.688 1.00 81.56 371 ASP A C 1
ATOM 2936 O O . ASP A 1 371 ? 33.612 -0.426 -36.886 1.00 81.56 371 ASP A O 1
ATOM 2940 N N . MET A 1 372 ? 32.565 0.079 -34.969 1.00 78.31 372 MET A N 1
ATOM 2941 C CA . MET A 1 372 ? 31.208 -0.032 -35.500 1.00 78.31 372 MET A CA 1
ATOM 2942 C C . MET A 1 372 ? 30.921 1.029 -36.568 1.00 78.31 372 MET A C 1
ATOM 2944 O O . MET A 1 372 ? 30.212 0.740 -37.528 1.00 78.31 372 MET A O 1
ATOM 2948 N N . ILE A 1 373 ? 31.489 2.234 -36.439 1.00 83.62 373 ILE A N 1
ATOM 2949 C CA . ILE A 1 373 ? 31.318 3.306 -37.433 1.00 83.62 373 ILE A CA 1
ATOM 2950 C C . ILE A 1 373 ? 31.930 2.873 -38.768 1.00 83.62 373 ILE A C 1
ATOM 2952 O O . ILE A 1 373 ? 31.271 2.924 -39.803 1.00 83.62 373 ILE A O 1
ATOM 2956 N N . VAL A 1 374 ? 33.153 2.339 -38.729 1.00 84.81 374 VAL A N 1
ATOM 2957 C CA . VAL A 1 374 ? 33.841 1.810 -39.915 1.00 84.81 374 VAL A CA 1
ATOM 2958 C C . VAL A 1 374 ? 33.076 0.628 -40.517 1.00 84.81 374 VAL A C 1
ATOM 2960 O O . VAL A 1 374 ? 32.972 0.522 -41.736 1.00 84.81 374 VAL A O 1
ATOM 2963 N N . ALA A 1 375 ? 32.506 -0.249 -39.686 1.00 83.69 375 ALA A N 1
ATOM 2964 C CA . ALA A 1 375 ? 31.684 -1.361 -40.161 1.00 83.69 375 ALA A CA 1
ATOM 2965 C C . ALA A 1 375 ? 30.417 -0.890 -40.900 1.00 83.69 375 ALA A C 1
ATOM 2967 O O . ALA A 1 375 ? 30.081 -1.456 -41.936 1.00 83.69 375 ALA A O 1
ATOM 2968 N N . ARG A 1 376 ? 29.756 0.170 -40.418 1.00 84.12 376 ARG A N 1
ATOM 2969 C CA . ARG A 1 376 ? 28.589 0.773 -41.086 1.00 84.12 376 ARG A CA 1
ATOM 2970 C C . ARG A 1 376 ? 28.954 1.459 -42.402 1.00 84.12 376 ARG A C 1
ATOM 2972 O O . ARG A 1 376 ? 28.227 1.301 -43.375 1.00 84.12 376 ARG A O 1
ATOM 2979 N N . CYS A 1 377 ? 30.087 2.163 -42.463 1.00 85.75 377 CYS A N 1
ATOM 2980 C CA . CYS A 1 377 ? 30.568 2.739 -43.724 1.00 85.75 377 CYS A CA 1
ATOM 2981 C C . CYS A 1 377 ? 30.830 1.646 -44.769 1.00 85.75 377 CYS A C 1
ATOM 2983 O O . CYS A 1 377 ? 30.381 1.772 -45.902 1.00 85.75 377 CYS A O 1
ATOM 2985 N N . LYS A 1 378 ? 31.465 0.535 -44.369 1.00 87.06 378 LYS A N 1
ATOM 2986 C CA . LYS A 1 378 ? 31.682 -0.627 -45.248 1.00 87.06 378 LYS A CA 1
ATOM 2987 C C . LYS A 1 378 ? 30.376 -1.272 -45.715 1.00 87.06 378 LYS A C 1
ATOM 2989 O O . LYS A 1 378 ? 30.281 -1.678 -46.867 1.00 87.06 378 LYS A O 1
ATOM 2994 N N . GLU A 1 379 ? 29.380 -1.379 -44.835 1.00 89.69 379 GLU A N 1
ATOM 2995 C CA . GLU A 1 379 ? 28.044 -1.871 -45.195 1.00 89.69 379 GLU A CA 1
ATOM 2996 C C . GLU A 1 379 ? 27.399 -0.970 -46.259 1.00 89.69 379 GLU A C 1
ATOM 2998 O O . GLU A 1 379 ? 26.893 -1.462 -47.267 1.00 89.69 379 GLU A O 1
ATOM 3003 N N . TRP A 1 380 ? 27.466 0.349 -46.073 1.00 87.12 380 TRP A N 1
ATOM 3004 C CA . TRP A 1 380 ? 26.939 1.310 -47.039 1.00 87.12 380 TRP A CA 1
ATOM 3005 C C . TRP A 1 380 ? 27.675 1.247 -48.384 1.00 87.12 380 TRP A C 1
ATOM 3007 O O . TRP A 1 380 ? 27.033 1.160 -49.430 1.00 87.12 380 TRP A O 1
ATOM 3017 N N . GLU A 1 381 ? 29.010 1.211 -48.363 1.00 88.69 381 GLU A N 1
ATOM 3018 C CA . GLU A 1 381 ? 29.841 1.054 -49.562 1.00 88.69 381 GLU A CA 1
ATOM 3019 C C . GLU A 1 381 ? 29.527 -0.246 -50.309 1.00 88.69 381 GLU A C 1
ATOM 3021 O O . GLU A 1 381 ? 29.446 -0.239 -51.539 1.00 88.69 381 GLU A O 1
ATOM 3026 N N . TYR A 1 382 ? 29.299 -1.350 -49.588 1.00 88.12 382 TYR A N 1
ATOM 3027 C CA . TYR A 1 382 ? 28.914 -2.629 -50.181 1.00 88.12 382 TYR A CA 1
ATOM 3028 C C . TYR A 1 382 ? 27.598 -2.508 -50.952 1.00 88.12 382 TYR A C 1
ATOM 3030 O O . TYR A 1 382 ? 27.542 -2.882 -52.124 1.00 88.12 382 TYR A O 1
ATOM 3038 N N . PHE A 1 383 ? 26.553 -1.947 -50.340 1.00 89.25 383 PHE A N 1
ATOM 3039 C CA . PHE A 1 383 ? 25.264 -1.792 -51.015 1.00 89.25 383 PHE A CA 1
ATOM 3040 C C . PHE A 1 383 ? 25.307 -0.766 -52.151 1.00 89.25 383 PHE A C 1
ATOM 3042 O O . PHE A 1 383 ? 24.629 -0.967 -53.152 1.00 89.25 383 PHE A O 1
ATOM 3049 N N . ALA A 1 384 ? 26.119 0.289 -52.040 1.00 87.44 384 ALA A N 1
ATOM 3050 C CA . ALA A 1 384 ? 26.275 1.301 -53.085 1.00 87.44 384 ALA A CA 1
ATOM 3051 C C . ALA A 1 384 ? 27.075 0.798 -54.301 1.00 87.44 384 ALA A C 1
ATOM 3053 O O . ALA A 1 384 ? 26.766 1.159 -55.435 1.00 87.44 384 ALA A O 1
ATOM 3054 N N . THR A 1 385 ? 28.093 -0.036 -54.072 1.00 87.00 385 THR A N 1
ATOM 3055 C CA . THR A 1 385 ? 29.011 -0.521 -55.121 1.00 87.00 385 THR A CA 1
ATOM 3056 C C . THR A 1 385 ? 28.517 -1.812 -55.781 1.00 87.00 385 THR A C 1
ATOM 3058 O O . THR A 1 385 ? 28.920 -2.133 -56.899 1.00 87.00 385 THR A O 1
ATOM 3061 N N . SER A 1 386 ? 27.645 -2.572 -55.110 1.00 85.06 386 SER A N 1
ATOM 3062 C CA . SER A 1 386 ? 27.149 -3.851 -55.625 1.00 85.06 386 SER A CA 1
ATOM 3063 C C . SER A 1 386 ? 26.250 -3.668 -56.858 1.00 85.06 386 SER A C 1
ATOM 3065 O O . SER A 1 386 ? 25.240 -2.966 -56.770 1.00 85.06 386 SER A O 1
ATOM 3067 N N . PRO A 1 387 ? 26.528 -4.356 -57.984 1.00 80.94 387 PRO A N 1
ATOM 3068 C CA . PRO A 1 387 ? 25.746 -4.216 -59.217 1.00 80.94 387 PRO A CA 1
ATOM 3069 C C . PRO A 1 387 ? 24.302 -4.719 -59.068 1.00 80.94 387 PRO A C 1
ATOM 3071 O O . PRO A 1 387 ? 23.392 -4.204 -59.710 1.00 80.94 387 PRO A O 1
ATOM 3074 N N . GLU A 1 388 ? 24.081 -5.702 -58.197 1.00 81.62 388 GLU A N 1
ATOM 3075 C CA . GLU A 1 388 ? 22.776 -6.337 -57.986 1.00 81.62 388 GLU A CA 1
ATOM 3076 C C . GLU A 1 388 ? 21.903 -5.556 -56.999 1.00 81.62 388 GLU A C 1
ATOM 3078 O O . GLU A 1 388 ? 20.704 -5.415 -57.213 1.00 81.62 388 GLU A O 1
ATOM 3083 N N . TYR A 1 389 ? 22.499 -5.004 -55.936 1.00 84.56 389 TYR A N 1
ATOM 3084 C CA . TYR A 1 389 ? 21.771 -4.379 -54.824 1.00 84.56 389 TYR A CA 1
ATOM 3085 C C . TYR A 1 389 ? 21.786 -2.843 -54.848 1.00 84.56 389 TYR A C 1
ATOM 3087 O O . TYR A 1 389 ? 21.081 -2.227 -54.048 1.00 84.56 389 TYR A O 1
ATOM 3095 N N . GLY A 1 390 ? 22.522 -2.214 -55.774 1.00 83.12 390 GLY A N 1
ATOM 3096 C CA . GLY A 1 390 ? 22.674 -0.754 -55.847 1.00 83.12 390 GLY A CA 1
ATOM 3097 C C . GLY A 1 390 ? 21.351 0.012 -55.925 1.00 83.12 390 GLY A C 1
ATOM 3098 O O . GLY A 1 390 ? 21.172 1.028 -55.257 1.00 83.12 390 GLY A O 1
ATOM 3099 N N . HIS A 1 391 ? 20.369 -0.522 -56.655 1.00 85.69 391 HIS A N 1
ATOM 3100 C CA . HIS A 1 391 ? 19.034 0.075 -56.764 1.00 85.69 391 HIS A CA 1
ATOM 3101 C C . HIS A 1 391 ? 18.205 -0.009 -55.463 1.00 85.69 391 HIS A C 1
ATOM 3103 O O . HIS A 1 391 ? 17.245 0.742 -55.292 1.00 85.69 391 HIS A O 1
ATOM 3109 N N . LEU A 1 392 ? 18.583 -0.890 -54.530 1.00 84.75 392 LEU A N 1
ATOM 3110 C CA . LEU A 1 392 ? 17.944 -1.076 -53.223 1.00 84.75 392 LEU A CA 1
ATOM 3111 C C . LEU A 1 392 ? 18.739 -0.447 -52.076 1.00 84.75 392 LEU A C 1
ATOM 3113 O O . LEU A 1 392 ? 18.274 -0.498 -50.940 1.00 84.75 392 LEU A O 1
ATOM 3117 N N . ALA A 1 393 ? 19.886 0.185 -52.342 1.00 84.38 393 ALA A N 1
ATOM 3118 C CA . ALA A 1 393 ? 20.781 0.707 -51.309 1.00 84.38 393 ALA A CA 1
ATOM 3119 C C . ALA A 1 393 ? 20.082 1.644 -50.301 1.00 84.38 393 ALA A C 1
ATOM 3121 O O . ALA A 1 393 ? 20.415 1.639 -49.120 1.00 84.38 393 ALA A O 1
ATOM 3122 N N . SER A 1 394 ? 19.052 2.392 -50.720 1.00 85.81 394 SER A N 1
ATOM 3123 C CA . SER A 1 394 ? 18.278 3.275 -49.832 1.00 85.81 394 SER A CA 1
ATOM 3124 C C . SER A 1 394 ? 17.330 2.547 -48.864 1.00 85.81 394 SER A C 1
ATOM 3126 O O . SER A 1 394 ? 16.812 3.169 -47.939 1.00 85.81 394 SER A O 1
ATOM 3128 N N . LYS A 1 395 ? 17.034 1.264 -49.107 1.00 85.50 395 LYS A N 1
ATOM 3129 C CA . LYS A 1 395 ? 16.121 0.409 -48.321 1.00 85.50 395 LYS A CA 1
ATOM 3130 C C . LYS A 1 395 ? 16.852 -0.763 -47.649 1.00 85.50 395 LYS A C 1
ATOM 3132 O O . LYS A 1 395 ? 16.205 -1.691 -47.169 1.00 85.50 395 LYS A O 1
ATOM 3137 N N . MET A 1 396 ? 18.182 -0.738 -47.640 1.00 87.12 396 MET A N 1
ATOM 3138 C CA . MET A 1 396 ? 19.036 -1.784 -47.075 1.00 87.12 396 MET A CA 1
ATOM 3139 C C . MET A 1 396 ? 19.940 -1.219 -45.979 1.00 87.12 396 MET A C 1
ATOM 3141 O O . MET A 1 396 ? 20.091 -0.005 -45.831 1.00 87.12 396 MET A O 1
ATOM 3145 N N . GLY A 1 397 ? 20.539 -2.120 -45.206 1.00 86.75 397 GLY A N 1
ATOM 3146 C CA . GLY A 1 397 ? 21.522 -1.799 -44.184 1.00 86.75 397 GLY A CA 1
ATOM 3147 C C . GLY A 1 397 ? 20.953 -1.642 -42.776 1.00 86.75 397 GLY A C 1
ATOM 3148 O O . GLY A 1 397 ? 19.748 -1.478 -42.546 1.00 86.75 397 GLY A O 1
ATOM 3149 N N . SER A 1 398 ? 21.862 -1.687 -41.805 1.00 84.12 398 SER A N 1
ATOM 3150 C CA . SER A 1 398 ? 21.543 -1.636 -40.378 1.00 84.12 398 SER A CA 1
ATOM 3151 C C . SER A 1 398 ? 20.888 -0.319 -39.942 1.00 84.12 398 SER A C 1
ATOM 3153 O O . SER A 1 398 ? 20.017 -0.325 -39.070 1.00 84.12 398 SER A O 1
ATOM 3155 N N . GLU A 1 399 ? 21.243 0.808 -40.566 1.00 84.06 399 GLU A N 1
ATOM 3156 C CA . GLU A 1 399 ? 20.656 2.117 -40.253 1.00 84.06 399 GLU A CA 1
ATOM 3157 C C . GLU A 1 399 ? 19.194 2.224 -40.711 1.00 84.06 399 GLU A C 1
ATOM 3159 O O . GLU A 1 399 ? 18.340 2.717 -39.967 1.00 84.06 399 GLU A O 1
ATOM 3164 N N . TYR A 1 400 ? 18.884 1.728 -41.913 1.00 87.50 400 TYR A N 1
ATOM 3165 C CA . TYR A 1 400 ? 17.511 1.684 -42.416 1.00 87.50 400 TYR A CA 1
ATOM 3166 C C . TYR A 1 400 ? 16.645 0.753 -41.564 1.00 87.50 400 TYR A C 1
ATOM 3168 O O . TYR A 1 400 ? 15.543 1.137 -41.166 1.00 87.50 400 TYR A O 1
ATOM 3176 N N . LEU A 1 401 ? 17.171 -0.428 -41.215 1.00 85.69 401 LEU A N 1
ATOM 3177 C CA . LEU A 1 401 ? 16.494 -1.375 -40.330 1.00 85.69 401 LEU A CA 1
ATOM 3178 C C . LEU A 1 401 ? 16.150 -0.735 -38.979 1.00 85.69 401 LEU A C 1
ATOM 3180 O O . LEU A 1 401 ? 15.018 -0.856 -38.516 1.00 85.69 401 LEU A O 1
ATOM 3184 N N . ALA A 1 402 ? 17.099 -0.022 -38.368 1.00 81.81 402 ALA A N 1
ATOM 3185 C CA . ALA A 1 402 ? 16.869 0.666 -37.103 1.00 81.81 402 ALA A CA 1
ATOM 3186 C C . ALA A 1 402 ? 15.745 1.709 -37.223 1.00 81.81 402 ALA A C 1
ATOM 3188 O O . ALA A 1 402 ? 14.810 1.686 -36.427 1.00 81.81 402 ALA A O 1
ATOM 3189 N N . LYS A 1 403 ? 15.775 2.566 -38.254 1.00 84.50 403 LYS A N 1
ATOM 3190 C CA . LYS A 1 403 ? 14.724 3.575 -38.495 1.00 84.50 403 LYS A CA 1
ATOM 3191 C C . LYS A 1 403 ? 13.349 2.938 -38.718 1.00 84.50 403 LYS A C 1
ATOM 3193 O O . LYS A 1 403 ? 12.354 3.425 -38.182 1.00 84.50 403 LYS A O 1
ATOM 3198 N N . LEU A 1 404 ? 13.291 1.853 -39.492 1.00 84.75 404 LEU A N 1
ATOM 3199 C CA . LEU A 1 404 ? 12.056 1.121 -39.776 1.00 84.75 404 LEU A CA 1
ATOM 3200 C C . LEU A 1 404 ? 11.452 0.532 -38.496 1.00 84.75 404 LEU A C 1
ATOM 3202 O O . LEU A 1 404 ? 10.266 0.725 -38.222 1.00 84.75 404 LEU A O 1
ATOM 3206 N N . LEU A 1 405 ? 12.280 -0.146 -37.700 1.00 83.12 405 LEU A N 1
ATOM 3207 C CA . LEU A 1 405 ? 11.859 -0.763 -36.449 1.00 83.12 405 LEU A CA 1
ATOM 3208 C C . LEU A 1 405 ? 11.447 0.279 -35.401 1.00 83.12 405 LEU A C 1
ATOM 3210 O O . LEU A 1 405 ? 10.436 0.077 -34.733 1.00 83.12 405 LEU A O 1
ATOM 3214 N N . SER A 1 406 ? 12.167 1.400 -35.287 1.00 81.56 406 SER A N 1
ATOM 3215 C CA . SER A 1 406 ? 11.805 2.501 -34.384 1.00 81.56 406 SER A CA 1
ATOM 3216 C C . SER A 1 406 ? 10.448 3.103 -34.745 1.00 81.56 406 SER A C 1
ATOM 3218 O O . SER A 1 406 ? 9.571 3.166 -33.888 1.00 81.56 406 SER A O 1
ATOM 3220 N N . LYS A 1 407 ? 10.218 3.443 -36.022 1.00 85.38 407 LYS A N 1
ATOM 3221 C CA . LYS A 1 407 ? 8.933 4.000 -36.479 1.00 85.38 407 LYS A CA 1
ATOM 3222 C C . LYS A 1 407 ? 7.766 3.040 -36.229 1.00 85.38 407 LYS A C 1
ATOM 3224 O O . LYS A 1 407 ? 6.677 3.459 -35.837 1.00 85.38 407 LYS A O 1
ATOM 3229 N N . HIS A 1 408 ? 7.976 1.747 -36.472 1.00 81.12 408 HIS A N 1
ATOM 3230 C CA . HIS A 1 408 ? 6.942 0.748 -36.220 1.00 81.12 408 HIS A CA 1
ATOM 3231 C C . HIS A 1 408 ? 6.670 0.585 -34.719 1.00 81.12 408 HIS A C 1
ATOM 3233 O O . HIS A 1 408 ? 5.512 0.549 -34.305 1.00 81.12 408 HIS A O 1
ATOM 3239 N N . LEU A 1 409 ? 7.719 0.553 -33.893 1.00 80.25 409 LEU A N 1
ATOM 3240 C CA . LEU A 1 409 ? 7.594 0.469 -32.441 1.00 80.25 409 LEU A CA 1
ATOM 3241 C C . LEU A 1 409 ? 6.845 1.678 -31.864 1.00 80.25 409 LEU A C 1
ATOM 3243 O O . LEU A 1 409 ? 5.945 1.488 -31.050 1.00 80.25 409 LEU A O 1
ATOM 3247 N N . GLU A 1 410 ? 7.150 2.894 -32.320 1.00 78.88 410 GLU A N 1
ATOM 3248 C CA . GLU A 1 410 ? 6.431 4.117 -31.936 1.00 78.88 410 GLU A CA 1
ATOM 3249 C C . GLU A 1 410 ? 4.937 4.027 -32.260 1.00 78.88 410 GLU A C 1
ATOM 3251 O O . GLU A 1 410 ? 4.100 4.320 -31.407 1.00 78.88 410 GLU A O 1
ATOM 3256 N N . SER A 1 411 ? 4.586 3.558 -33.461 1.00 82.94 411 SER A N 1
ATOM 3257 C CA . SER A 1 411 ? 3.189 3.386 -33.870 1.00 82.94 411 SER A CA 1
ATOM 3258 C C . SER A 1 411 ? 2.449 2.366 -32.996 1.00 82.94 411 SER A C 1
ATOM 3260 O O . SER A 1 411 ? 1.331 2.633 -32.548 1.00 82.94 411 SER A O 1
ATOM 3262 N N . VAL A 1 412 ? 3.080 1.225 -32.700 1.00 78.38 412 VAL A N 1
ATOM 3263 C CA . VAL A 1 412 ? 2.494 0.167 -31.859 1.00 78.38 412 VAL A CA 1
ATOM 3264 C C . VAL A 1 412 ? 2.341 0.625 -30.407 1.00 78.38 412 VAL A C 1
ATOM 3266 O O . VAL A 1 412 ? 1.326 0.329 -29.771 1.00 78.38 412 VAL A O 1
ATOM 3269 N N . ILE A 1 413 ? 3.327 1.350 -29.872 1.00 80.25 413 ILE A N 1
ATOM 3270 C CA . ILE A 1 413 ? 3.261 1.921 -28.524 1.00 80.25 413 ILE A CA 1
ATOM 3271 C C . ILE A 1 413 ? 2.148 2.975 -28.465 1.00 80.25 413 ILE A C 1
ATOM 3273 O O . ILE A 1 413 ? 1.282 2.883 -27.595 1.00 80.25 413 ILE A O 1
ATOM 3277 N N . GLY A 1 414 ? 2.108 3.909 -29.421 1.00 80.06 414 GLY A N 1
ATOM 3278 C CA . GLY A 1 414 ? 1.107 4.977 -29.483 1.00 80.06 414 GLY A CA 1
ATOM 3279 C C . GLY A 1 414 ? -0.331 4.460 -29.548 1.00 80.06 414 GLY A C 1
ATOM 3280 O O . GLY A 1 414 ? -1.192 4.944 -28.819 1.00 80.06 414 GLY A O 1
ATOM 3281 N N . ALA A 1 415 ? -0.587 3.416 -30.340 1.00 84.06 415 ALA A N 1
ATOM 3282 C CA . ALA A 1 415 ? -1.913 2.802 -30.430 1.00 84.06 415 ALA A CA 1
ATOM 3283 C C . ALA A 1 415 ? -2.353 2.104 -29.128 1.00 84.06 415 ALA A C 1
ATOM 3285 O O . ALA A 1 415 ? -3.550 1.957 -28.876 1.00 84.06 415 ALA A O 1
ATOM 3286 N N . ARG A 1 416 ? -1.404 1.653 -28.295 1.00 80.00 416 ARG A N 1
ATOM 3287 C CA . ARG A 1 416 ? -1.694 0.837 -27.107 1.00 80.00 416 ARG A CA 1
ATOM 3288 C C . ARG A 1 416 ? -1.702 1.618 -25.794 1.00 80.00 416 ARG A C 1
ATOM 3290 O O . ARG A 1 416 ? -2.380 1.177 -24.864 1.00 80.00 416 ARG A O 1
ATOM 3297 N N . ILE A 1 417 ? -1.013 2.758 -25.714 1.00 84.44 417 ILE A N 1
ATOM 3298 C CA . ILE A 1 417 ? -1.004 3.626 -24.523 1.00 84.44 417 ILE A CA 1
ATOM 3299 C C . ILE A 1 417 ? -2.423 3.867 -23.973 1.00 84.44 417 ILE A C 1
ATOM 3301 O O . ILE A 1 417 ? -2.621 3.576 -22.796 1.00 84.44 417 ILE A O 1
ATOM 3305 N N . PRO A 1 418 ? -3.443 4.243 -24.777 1.00 87.75 418 PRO A N 1
ATOM 3306 C CA . PRO A 1 418 ? -4.783 4.516 -24.244 1.00 87.75 418 PRO A CA 1
ATOM 3307 C C . PRO A 1 418 ? -5.420 3.312 -23.535 1.00 87.75 418 PRO A C 1
ATOM 3309 O O . PRO A 1 418 ? -6.052 3.452 -22.488 1.00 87.75 418 PRO A O 1
ATOM 3312 N N . SER A 1 419 ? -5.223 2.107 -24.080 1.00 84.50 419 SER A N 1
ATOM 3313 C CA . SER A 1 419 ? -5.728 0.869 -23.477 1.00 84.50 419 SER A CA 1
ATOM 3314 C C . SER A 1 419 ? -5.002 0.541 -22.170 1.00 84.50 419 SER A C 1
ATOM 3316 O O . SER A 1 419 ? -5.646 0.148 -21.199 1.00 84.50 419 SER A O 1
ATOM 3318 N N . ILE A 1 420 ? -3.681 0.740 -22.117 1.00 85.75 420 ILE A N 1
ATOM 3319 C CA . ILE A 1 420 ? -2.891 0.541 -20.895 1.00 85.75 420 ILE A CA 1
ATOM 3320 C C . ILE A 1 420 ? -3.310 1.544 -19.819 1.00 85.75 420 ILE A C 1
ATOM 3322 O O . ILE A 1 420 ? -3.528 1.134 -18.683 1.00 85.75 420 ILE A O 1
ATOM 3326 N N . THR A 1 421 ? -3.487 2.820 -20.166 1.00 86.56 421 THR A N 1
ATOM 3327 C CA . THR A 1 421 ? -3.955 3.853 -19.232 1.00 86.56 421 THR A CA 1
ATOM 3328 C C . THR A 1 421 ? -5.322 3.493 -18.652 1.00 86.56 421 THR A C 1
ATOM 3330 O O . THR A 1 421 ? -5.499 3.531 -17.439 1.00 86.56 421 THR A O 1
ATOM 3333 N N . SER A 1 422 ? -6.268 3.037 -19.482 1.00 89.38 422 SER A N 1
ATOM 3334 C CA . SER A 1 422 ? -7.577 2.573 -19.002 1.00 89.38 422 SER A CA 1
ATOM 3335 C C . SER A 1 422 ? -7.467 1.381 -18.038 1.00 89.38 422 SER A C 1
ATOM 3337 O O . SER A 1 422 ? -8.126 1.371 -16.999 1.00 89.38 422 SER A O 1
ATOM 3339 N N . LEU A 1 423 ? -6.601 0.403 -18.330 1.00 89.50 423 LEU A N 1
ATOM 3340 C CA . LEU A 1 423 ? -6.356 -0.741 -17.441 1.00 89.50 423 LEU A CA 1
ATOM 3341 C C . LEU A 1 423 ? -5.690 -0.333 -16.120 1.00 89.50 423 LEU A C 1
ATOM 3343 O O . LEU A 1 423 ? -5.994 -0.910 -15.075 1.00 89.50 423 LEU A O 1
ATOM 3347 N N . ILE A 1 424 ? -4.773 0.637 -16.158 1.00 89.31 424 ILE A N 1
ATOM 3348 C CA . ILE A 1 424 ? -4.136 1.186 -14.958 1.00 89.31 424 ILE A CA 1
ATOM 3349 C C . ILE A 1 424 ? -5.190 1.873 -14.097 1.00 89.31 424 ILE A C 1
ATOM 3351 O O . ILE A 1 424 ? -5.296 1.510 -12.930 1.00 89.31 424 ILE A O 1
ATOM 3355 N N . ASN A 1 425 ? -6.001 2.760 -14.676 1.00 90.94 425 ASN A N 1
ATOM 3356 C CA . ASN A 1 425 ? -7.037 3.508 -13.961 1.00 90.94 425 ASN A CA 1
ATOM 3357 C C . ASN A 1 425 ? -8.075 2.584 -13.328 1.00 90.94 425 ASN A C 1
ATOM 3359 O O . ASN A 1 425 ? -8.307 2.666 -12.128 1.00 90.94 425 ASN A O 1
ATOM 3363 N N . LYS A 1 426 ? -8.597 1.611 -14.084 1.00 92.31 426 LYS A N 1
ATOM 3364 C CA . LYS A 1 426 ? -9.511 0.602 -13.534 1.00 92.31 426 LYS A CA 1
ATOM 3365 C C . LYS A 1 426 ? -8.891 -0.142 -12.349 1.00 92.31 426 LYS A C 1
ATOM 3367 O O . LYS A 1 426 ? -9.545 -0.417 -11.353 1.00 92.31 426 LYS A O 1
ATOM 3372 N N . SER A 1 427 ? -7.609 -0.479 -12.447 1.00 90.50 427 SER A N 1
ATOM 3373 C CA . SER A 1 427 ? -6.938 -1.184 -11.362 1.00 90.50 427 SER A CA 1
ATOM 3374 C C . SER A 1 427 ? -6.540 -0.273 -10.193 1.00 90.50 427 SER A C 1
ATOM 3376 O O . SER A 1 427 ? -6.287 -0.790 -9.109 1.00 90.50 427 SER A O 1
ATOM 3378 N N . ILE A 1 428 ? -6.463 1.047 -10.388 1.00 91.69 428 ILE A N 1
ATOM 3379 C CA . ILE A 1 428 ? -6.378 2.024 -9.295 1.00 91.69 428 ILE A CA 1
ATOM 3380 C C . ILE A 1 428 ? -7.709 2.036 -8.545 1.00 91.69 428 ILE A C 1
ATOM 3382 O O . ILE A 1 428 ? -7.686 1.827 -7.341 1.00 91.69 428 ILE A O 1
ATOM 3386 N N . GLU A 1 429 ? -8.842 2.142 -9.245 1.00 91.25 429 GLU A N 1
ATOM 3387 C CA . GLU A 1 429 ? -10.184 2.111 -8.636 1.00 91.25 429 GLU A CA 1
ATOM 3388 C C . GLU A 1 429 ? -10.414 0.829 -7.813 1.00 91.25 429 GLU A C 1
ATOM 3390 O O . GLU A 1 429 ? -10.897 0.875 -6.682 1.00 91.25 429 GLU A O 1
ATOM 3395 N N . GLU A 1 430 ? -10.012 -0.332 -8.343 1.00 91.69 430 GLU A N 1
ATOM 3396 C CA . GLU A 1 430 ? -10.083 -1.611 -7.621 1.00 91.69 430 GLU A CA 1
ATOM 3397 C C . GLU A 1 430 ? -9.215 -1.613 -6.348 1.00 91.69 430 GLU A C 1
ATOM 3399 O O . GLU A 1 430 ? -9.644 -2.115 -5.309 1.00 91.69 430 GLU A O 1
ATOM 3404 N N . LEU A 1 431 ? -8.001 -1.052 -6.411 1.00 89.31 431 LEU A N 1
ATOM 3405 C CA . LEU A 1 431 ? -7.094 -0.972 -5.261 1.00 89.31 431 LEU A CA 1
ATOM 3406 C C . LEU A 1 431 ? -7.546 0.065 -4.229 1.00 89.31 431 LEU A C 1
ATOM 3408 O O . LEU A 1 431 ? -7.355 -0.161 -3.038 1.00 89.31 431 LEU A O 1
ATOM 3412 N N . GLU A 1 432 ? -8.127 1.181 -4.665 1.00 89.56 432 GLU A N 1
ATOM 3413 C CA . GLU A 1 432 ? -8.733 2.192 -3.796 1.00 89.56 432 GLU A CA 1
ATOM 3414 C C . GLU A 1 432 ? -9.914 1.591 -3.035 1.00 89.56 432 GLU A C 1
ATOM 3416 O O . GLU A 1 432 ? -9.949 1.668 -1.810 1.00 89.56 432 GLU A O 1
ATOM 3421 N N . SER A 1 433 ? -10.805 0.875 -3.727 1.00 87.88 433 SER A N 1
ATOM 3422 C CA . SER A 1 433 ? -11.917 0.168 -3.085 1.00 87.88 433 SER A CA 1
ATOM 3423 C C . SER A 1 433 ? -11.446 -0.924 -2.114 1.00 87.88 433 SER A C 1
ATOM 3425 O O . SER A 1 433 ? -12.027 -1.078 -1.037 1.00 87.88 433 SER A O 1
ATOM 3427 N N . GLU A 1 434 ? -10.388 -1.674 -2.451 1.00 87.00 434 GLU A N 1
ATOM 3428 C CA . GLU A 1 434 ? -9.789 -2.652 -1.531 1.00 87.00 434 GLU A CA 1
ATOM 3429 C C . GLU A 1 434 ? -9.175 -1.957 -0.304 1.00 87.00 434 GLU A C 1
ATOM 3431 O O . GLU A 1 434 ? -9.331 -2.437 0.818 1.00 87.00 434 GLU A O 1
ATOM 3436 N N . MET A 1 435 ? -8.519 -0.810 -0.489 1.00 83.56 435 MET A N 1
ATOM 3437 C CA . MET A 1 435 ? -7.931 -0.025 0.597 1.00 83.56 435 MET A CA 1
ATOM 3438 C C . MET A 1 435 ? -8.996 0.569 1.526 1.00 83.56 435 MET A C 1
ATOM 3440 O O . MET A 1 435 ? -8.816 0.529 2.743 1.00 83.56 435 MET A O 1
ATOM 3444 N N . ASP A 1 436 ? -10.114 1.047 0.978 1.00 82.19 436 ASP A N 1
ATOM 3445 C CA . ASP A 1 436 ? -11.261 1.516 1.760 1.00 82.19 436 ASP A CA 1
ATOM 3446 C C . ASP A 1 436 ? -11.855 0.387 2.609 1.00 82.19 436 ASP A C 1
ATOM 3448 O O . ASP A 1 436 ? -12.183 0.593 3.778 1.00 82.19 436 ASP A O 1
ATOM 3452 N N . HIS A 1 437 ? -11.932 -0.831 2.061 1.00 81.44 437 HIS A N 1
ATOM 3453 C CA . HIS A 1 437 ? -12.410 -1.998 2.802 1.00 81.44 437 HIS A CA 1
ATOM 3454 C C . HIS A 1 437 ? -11.441 -2.447 3.905 1.00 81.44 437 HIS A C 1
ATOM 3456 O O . HIS A 1 437 ? -11.879 -2.852 4.979 1.00 81.44 437 HIS A O 1
ATOM 3462 N N . LEU A 1 438 ? -10.130 -2.368 3.653 1.00 78.44 438 LEU A N 1
ATOM 3463 C CA . LEU A 1 438 ? -9.093 -2.694 4.637 1.00 78.44 438 LEU A CA 1
ATOM 3464 C C . LEU A 1 438 ? -8.972 -1.635 5.744 1.00 78.44 438 LEU A C 1
ATOM 3466 O O . LEU A 1 438 ? -8.327 -1.898 6.755 1.00 78.44 438 LEU A O 1
ATOM 3470 N N . GLY A 1 439 ? -9.555 -0.447 5.577 1.00 75.19 439 GLY A N 1
ATOM 3471 C CA . GLY A 1 439 ? -9.535 0.619 6.573 1.00 75.19 439 GLY A CA 1
ATOM 3472 C C . GLY A 1 439 ? -8.207 1.379 6.662 1.00 75.19 439 GLY A C 1
ATOM 3473 O O . GLY A 1 439 ? -7.204 1.060 6.014 1.00 75.19 439 GLY A O 1
ATOM 3474 N N . ARG A 1 440 ? -8.203 2.437 7.483 1.00 72.12 440 ARG A N 1
ATOM 3475 C CA . ARG A 1 440 ? -7.071 3.368 7.599 1.00 72.12 440 ARG A CA 1
ATOM 3476 C C . ARG A 1 440 ? -5.909 2.768 8.399 1.00 72.12 440 ARG A C 1
ATOM 3478 O O . ARG A 1 440 ? -6.144 2.064 9.377 1.00 72.12 440 ARG A O 1
ATOM 3485 N N . PRO A 1 441 ? -4.653 3.080 8.033 1.00 69.81 441 PRO A N 1
ATOM 3486 C CA . PRO A 1 441 ? -3.503 2.675 8.825 1.00 69.81 441 PRO A CA 1
ATOM 3487 C C . PRO A 1 441 ? -3.527 3.343 10.203 1.00 69.81 441 PRO A C 1
ATOM 3489 O O . PRO A 1 441 ? -3.805 4.537 10.332 1.00 69.81 441 PRO A O 1
ATOM 3492 N N . ILE A 1 442 ? -3.190 2.561 11.225 1.00 71.88 442 ILE A N 1
ATOM 3493 C CA . ILE A 1 442 ? -3.082 3.030 12.604 1.00 71.88 442 ILE A CA 1
ATOM 3494 C C . ILE A 1 442 ? -1.822 3.886 12.723 1.00 71.88 442 ILE A C 1
ATOM 3496 O O . ILE A 1 442 ? -0.730 3.481 12.317 1.00 71.88 442 ILE A O 1
ATOM 3500 N N . ALA A 1 443 ? -1.969 5.089 13.267 1.00 68.31 443 ALA A N 1
ATOM 3501 C CA . ALA A 1 443 ? -0.846 5.985 13.489 1.00 68.31 443 ALA A CA 1
ATOM 3502 C C . ALA A 1 443 ? 0.086 5.462 14.600 1.00 68.31 443 ALA A C 1
ATOM 3504 O O . ALA A 1 443 ? -0.334 4.786 15.540 1.00 68.31 443 ALA A O 1
ATOM 3505 N N . VAL A 1 444 ? 1.373 5.803 14.506 1.00 70.56 444 VAL A N 1
ATOM 3506 C CA . VAL A 1 444 ? 2.394 5.408 15.498 1.00 70.56 444 VAL A CA 1
ATOM 3507 C C . VAL A 1 444 ? 2.279 6.243 16.782 1.00 70.56 444 VAL A C 1
ATOM 3509 O O . VAL A 1 444 ? 2.696 5.811 17.855 1.00 70.56 444 VAL A O 1
ATOM 3512 N N . ASP A 1 445 ? 1.695 7.437 16.682 1.00 81.38 445 ASP A N 1
ATOM 3513 C CA . ASP A 1 445 ? 1.572 8.371 17.794 1.00 81.38 445 ASP A CA 1
ATOM 3514 C C . ASP A 1 445 ? 0.477 7.937 18.773 1.00 81.38 445 ASP A C 1
ATOM 3516 O O . ASP A 1 445 ? -0.676 7.739 18.390 1.00 81.38 445 ASP A O 1
ATOM 3520 N N . ALA A 1 446 ? 0.804 7.892 20.066 1.00 78.81 446 ALA A N 1
ATOM 3521 C CA . ALA A 1 446 ? -0.140 7.505 21.118 1.00 78.81 446 ALA A CA 1
ATOM 3522 C C . ALA A 1 446 ? -1.420 8.366 21.135 1.00 78.81 446 ALA A C 1
ATOM 3524 O O . ALA A 1 446 ? -2.509 7.867 21.403 1.00 78.81 446 ALA A O 1
ATOM 3525 N N . GLY A 1 447 ? -1.305 9.661 20.814 1.00 82.88 447 GLY A N 1
ATOM 3526 C CA . GLY A 1 447 ? -2.462 10.558 20.719 1.00 82.88 447 GLY A CA 1
ATOM 3527 C C . GLY A 1 447 ? -3.377 10.232 19.537 1.00 82.88 447 GLY A C 1
ATOM 3528 O O . GLY A 1 447 ? -4.596 10.314 19.658 1.00 82.88 447 GLY A O 1
ATOM 3529 N N . ALA A 1 448 ? -2.799 9.815 18.411 1.00 82.56 448 ALA A N 1
ATOM 3530 C CA . ALA A 1 448 ? -3.563 9.414 17.239 1.00 82.56 448 ALA A CA 1
ATOM 3531 C C . ALA A 1 448 ? -4.200 8.026 17.431 1.00 82.56 448 ALA A C 1
ATOM 3533 O O . ALA A 1 448 ? -5.352 7.842 17.063 1.00 82.56 448 ALA A O 1
ATOM 3534 N N . GLN A 1 449 ? -3.516 7.096 18.106 1.00 83.31 449 GLN A N 1
ATOM 3535 C CA . GLN A 1 449 ? -4.089 5.807 18.527 1.00 83.31 449 GLN A CA 1
ATOM 3536 C C . GLN A 1 449 ? -5.295 5.996 19.448 1.00 83.31 449 GLN A C 1
ATOM 3538 O O . GLN A 1 449 ? -6.343 5.389 19.238 1.00 83.31 449 GLN A O 1
ATOM 3543 N N . LEU A 1 450 ? -5.172 6.889 20.437 1.00 85.25 450 LEU A N 1
ATOM 3544 C CA . LEU A 1 450 ? -6.281 7.253 21.312 1.00 85.25 450 LEU A CA 1
ATOM 3545 C C . LEU A 1 450 ? -7.455 7.826 20.510 1.00 85.25 450 LEU A C 1
ATOM 3547 O O . LEU A 1 450 ? -8.597 7.436 20.734 1.00 85.25 450 LEU A O 1
ATOM 3551 N N . TYR A 1 451 ? -7.183 8.724 19.563 1.00 84.94 451 TYR A N 1
ATOM 3552 C CA . TYR A 1 451 ? -8.217 9.284 18.697 1.00 84.94 451 TYR A CA 1
ATOM 3553 C C . TYR A 1 451 ? -8.940 8.199 17.887 1.00 84.94 451 TYR A C 1
ATOM 3555 O O . TYR A 1 451 ? -10.168 8.169 17.897 1.00 84.94 451 TYR A O 1
ATOM 3563 N N . THR A 1 452 ? -8.203 7.267 17.277 1.00 84.50 452 THR A N 1
ATOM 3564 C CA . THR A 1 452 ? -8.780 6.135 16.538 1.00 84.50 452 THR A CA 1
ATOM 3565 C C . THR A 1 452 ? -9.668 5.271 17.431 1.00 84.50 452 THR A C 1
ATOM 3567 O O . THR A 1 452 ? -10.796 4.968 17.055 1.00 84.50 452 THR A O 1
ATOM 3570 N N . ILE A 1 453 ? -9.220 4.927 18.644 1.00 85.94 453 ILE A N 1
ATOM 3571 C CA . ILE A 1 453 ? -10.046 4.170 19.599 1.00 85.94 453 ILE A CA 1
ATOM 3572 C C . ILE A 1 453 ? -11.330 4.941 19.924 1.00 85.94 453 ILE A C 1
ATOM 3574 O O . ILE A 1 453 ? -12.411 4.359 19.924 1.00 85.94 453 ILE A O 1
ATOM 3578 N N . LEU A 1 454 ? -11.246 6.252 20.166 1.00 86.19 454 LEU A N 1
ATOM 3579 C CA . LEU A 1 454 ? -12.418 7.078 20.464 1.00 86.19 454 LEU A CA 1
ATOM 3580 C C . LEU A 1 454 ? -13.396 7.168 19.283 1.00 86.19 454 LEU A C 1
ATOM 3582 O O . LEU A 1 454 ? -14.606 7.187 19.507 1.00 86.19 454 LEU A O 1
ATOM 3586 N N . GLU A 1 455 ? -12.909 7.213 18.042 1.00 85.75 455 GLU A N 1
ATOM 3587 C CA . GLU A 1 455 ? -13.763 7.134 16.851 1.00 85.75 455 GLU A CA 1
ATOM 3588 C C . GLU A 1 455 ? -14.486 5.787 16.761 1.00 85.75 455 GLU A C 1
ATOM 3590 O O . GLU A 1 455 ? -15.709 5.768 16.622 1.00 85.75 455 GLU A O 1
ATOM 3595 N N . LEU A 1 456 ? -13.766 4.677 16.958 1.00 86.56 456 LEU A N 1
ATOM 3596 C CA . LEU A 1 456 ? -14.342 3.328 16.994 1.00 86.56 456 LEU A CA 1
ATOM 3597 C C . LEU A 1 456 ? -15.412 3.191 18.091 1.00 86.56 456 LEU A C 1
ATOM 3599 O O . LEU A 1 456 ? -16.474 2.607 17.872 1.00 86.56 456 LEU A O 1
ATOM 3603 N N . CYS A 1 457 ? -15.176 3.787 19.264 1.00 85.69 457 CYS A N 1
ATOM 3604 C CA . CYS A 1 457 ? -16.150 3.823 20.358 1.00 85.69 457 CYS A CA 1
ATOM 3605 C C . CYS A 1 457 ? -17.420 4.594 19.985 1.00 85.69 457 CYS A C 1
ATOM 3607 O O . CYS A 1 457 ? -18.518 4.169 20.341 1.00 85.69 457 CYS A O 1
ATOM 3609 N N . ARG A 1 458 ? -17.293 5.723 19.276 1.00 86.50 458 ARG A N 1
ATOM 3610 C CA . ARG A 1 458 ? -18.445 6.516 18.811 1.00 86.50 458 ARG A CA 1
ATOM 3611 C C . ARG A 1 458 ? -19.254 5.772 17.754 1.00 86.50 458 ARG A C 1
ATOM 3613 O O . ARG A 1 458 ? -20.481 5.844 17.776 1.00 86.50 458 ARG A O 1
ATOM 3620 N N . ALA A 1 459 ? -18.585 5.055 16.853 1.00 86.50 459 ALA A N 1
ATOM 3621 C CA . ALA A 1 459 ? -19.249 4.211 15.867 1.00 86.50 459 ALA A CA 1
ATOM 3622 C C . ALA A 1 459 ? -20.046 3.084 16.543 1.00 86.50 459 ALA A C 1
ATOM 3624 O O . ALA A 1 459 ? -21.221 2.886 16.224 1.00 86.50 459 ALA A O 1
ATOM 3625 N N . PHE A 1 460 ? -19.443 2.423 17.538 1.00 88.19 460 PHE A N 1
ATOM 3626 C CA . PHE A 1 460 ? -20.132 1.451 18.385 1.00 88.19 460 PHE A CA 1
ATOM 3627 C C . PHE A 1 460 ? -21.329 2.072 19.121 1.00 88.19 460 PHE A C 1
ATOM 3629 O O . PHE A 1 460 ? -22.414 1.500 19.077 1.00 88.19 460 PHE A O 1
ATOM 3636 N N . ASP A 1 461 ? -21.173 3.240 19.756 1.00 86.06 461 ASP A N 1
ATOM 3637 C CA . ASP A 1 461 ? -22.253 3.917 20.494 1.00 86.06 461 ASP A CA 1
ATOM 3638 C C . ASP A 1 461 ? -23.453 4.232 19.587 1.00 86.06 461 ASP A C 1
ATOM 3640 O O . ASP A 1 461 ? -24.598 3.983 19.962 1.00 86.06 461 ASP A O 1
ATOM 3644 N N . ARG A 1 462 ? -23.216 4.688 18.349 1.00 86.38 462 ARG A N 1
ATOM 3645 C CA . ARG A 1 462 ? -24.292 4.918 17.371 1.00 86.38 462 ARG A CA 1
ATOM 3646 C C . ARG A 1 462 ? -25.095 3.643 17.095 1.00 86.38 462 ARG A C 1
ATOM 3648 O O . ARG A 1 462 ? -26.315 3.654 17.233 1.00 86.38 462 ARG A O 1
ATOM 3655 N N . ILE A 1 463 ? -24.415 2.547 16.754 1.00 86.50 463 ILE A N 1
ATOM 3656 C CA . ILE A 1 463 ? -25.060 1.260 16.441 1.00 86.50 463 ILE A CA 1
ATOM 3657 C C . ILE A 1 463 ? -25.748 0.685 17.683 1.00 86.50 463 ILE A C 1
ATOM 3659 O O . ILE A 1 463 ? -26.854 0.153 17.606 1.00 86.50 463 ILE A O 1
ATOM 3663 N N . PHE A 1 464 ? -25.120 0.810 18.849 1.00 85.06 464 PHE A N 1
ATOM 3664 C CA . PHE A 1 464 ? -25.689 0.364 20.113 1.00 85.06 464 PHE A CA 1
ATOM 3665 C C . PHE A 1 464 ? -26.978 1.125 20.458 1.00 85.06 464 PHE A C 1
ATOM 3667 O O . PHE A 1 464 ? -27.947 0.519 20.915 1.00 85.06 464 PHE A O 1
ATOM 3674 N N . ASN A 1 465 ? -27.037 2.428 20.171 1.00 83.38 465 ASN A N 1
ATOM 3675 C CA . ASN A 1 465 ? -28.236 3.242 20.374 1.00 83.38 465 ASN A CA 1
ATOM 3676 C C . ASN A 1 465 ? -29.381 2.855 19.446 1.00 83.38 465 ASN A C 1
ATOM 3678 O O . ASN A 1 465 ? -30.505 2.702 19.918 1.00 83.38 465 ASN A O 1
ATOM 3682 N N . GLU A 1 466 ? -29.089 2.599 18.173 1.00 84.06 466 GLU A N 1
ATOM 3683 C CA . GLU A 1 466 ? -30.081 2.096 17.216 1.00 84.06 466 GLU A CA 1
ATOM 3684 C C . GLU A 1 466 ? -30.704 0.773 17.703 1.00 84.06 466 GLU A C 1
ATOM 3686 O O . GLU A 1 466 ? -31.921 0.586 17.640 1.00 84.06 466 GLU A O 1
ATOM 3691 N N . HIS A 1 467 ? -29.898 -0.122 18.283 1.00 80.69 467 HIS A N 1
ATOM 3692 C CA . HIS A 1 467 ? -30.392 -1.375 18.855 1.00 80.69 467 HIS A CA 1
ATOM 3693 C C . HIS A 1 467 ? -31.225 -1.205 20.128 1.00 80.69 467 HIS A C 1
ATOM 3695 O O . HIS A 1 467 ? -32.177 -1.961 20.342 1.00 80.69 467 HIS A O 1
ATOM 3701 N N . LEU A 1 468 ? -30.858 -0.253 20.987 1.00 76.94 468 LEU A N 1
ATOM 3702 C CA . LEU A 1 468 ? -31.582 0.024 22.227 1.00 76.94 468 LEU A CA 1
ATOM 3703 C C . LEU A 1 468 ? -32.928 0.712 21.966 1.00 76.94 468 LEU A C 1
ATOM 3705 O O . LEU A 1 468 ? -33.910 0.388 22.634 1.00 76.94 468 LEU A O 1
ATOM 3709 N N . GLU A 1 469 ? -32.988 1.631 21.001 1.00 73.25 469 GLU A N 1
ATOM 3710 C CA . GLU A 1 469 ? -34.204 2.374 20.642 1.00 73.25 469 GLU A CA 1
ATOM 3711 C C . GLU A 1 469 ? -35.142 1.568 19.731 1.00 73.25 469 GLU A C 1
ATOM 3713 O O . GLU A 1 469 ? -36.360 1.701 19.839 1.00 73.25 469 GLU A O 1
ATOM 3718 N N . GLY A 1 470 ? -34.607 0.660 18.904 1.00 65.88 470 GLY A N 1
ATOM 3719 C CA . GLY A 1 470 ? -35.355 -0.197 17.972 1.00 65.88 470 GLY A CA 1
ATOM 3720 C C . GLY A 1 470 ? -36.277 -1.253 18.606 1.00 65.88 470 GLY A C 1
ATOM 3721 O O . GLY A 1 470 ? -36.732 -2.165 17.919 1.00 65.88 470 GLY A O 1
ATOM 3722 N N . GLY A 1 471 ? -36.556 -1.172 19.911 1.00 56.88 471 GLY A N 1
ATOM 3723 C CA . GLY A 1 471 ? -37.604 -1.954 20.575 1.00 56.88 471 GLY A CA 1
ATOM 3724 C C . GLY A 1 471 ? -37.294 -3.434 20.824 1.00 56.88 471 GLY A C 1
ATOM 3725 O O . GLY A 1 471 ? -38.154 -4.148 21.333 1.00 56.88 471 GLY A O 1
ATOM 3726 N N . SER A 1 472 ? -36.082 -3.923 20.534 1.00 49.50 472 SER A N 1
ATOM 3727 C CA . SER A 1 472 ? -35.724 -5.328 20.804 1.00 49.50 472 SER A CA 1
ATOM 3728 C C . SER A 1 472 ? -35.426 -5.616 22.288 1.00 49.50 472 SER A C 1
ATOM 3730 O O . SER A 1 472 ? -35.321 -6.782 22.670 1.00 49.50 472 SER A O 1
ATOM 3732 N N . CYS A 1 473 ? -35.314 -4.581 23.127 1.00 49.75 473 CYS A N 1
ATOM 3733 C CA . CYS A 1 473 ? -34.899 -4.654 24.532 1.00 49.75 473 CYS A CA 1
ATOM 3734 C C . CYS A 1 473 ? -36.057 -4.375 25.500 1.00 49.75 473 CYS A C 1
ATOM 3736 O O . CYS A 1 473 ? -36.004 -3.426 26.276 1.00 49.75 473 CYS A O 1
ATOM 3738 N N . ILE A 1 474 ? -37.123 -5.180 25.467 1.00 48.47 474 ILE A N 1
ATOM 3739 C CA . ILE A 1 474 ? -38.251 -5.008 26.409 1.00 48.47 474 ILE A CA 1
ATOM 3740 C C . ILE A 1 474 ? -38.192 -6.028 27.564 1.00 48.47 474 ILE A C 1
ATOM 3742 O O . ILE A 1 474 ? -38.913 -5.886 28.547 1.00 48.47 474 ILE A O 1
ATOM 3746 N N . VAL A 1 475 ? -37.305 -7.038 27.525 1.00 47.50 475 VAL A N 1
ATOM 3747 C CA . VAL A 1 475 ? -37.321 -8.112 28.539 1.00 47.50 475 VAL A CA 1
ATOM 3748 C C . VAL A 1 475 ? -35.916 -8.611 28.935 1.00 47.50 475 VAL A C 1
ATOM 3750 O O . VAL A 1 475 ? -35.330 -9.459 28.268 1.00 47.50 475 VAL A O 1
ATOM 3753 N N . GLY A 1 476 ? -35.407 -8.140 30.083 1.00 53.59 476 GLY A N 1
ATOM 3754 C CA . GLY A 1 476 ? -34.435 -8.857 30.931 1.00 53.59 476 GLY A CA 1
ATOM 3755 C C . GLY A 1 476 ? -32.922 -8.635 30.714 1.00 53.59 476 GLY A C 1
ATOM 3756 O O . GLY A 1 476 ? -32.463 -8.192 29.666 1.00 53.59 476 GLY A O 1
ATOM 3757 N N . SER A 1 477 ? -32.140 -9.020 31.737 1.00 50.34 477 SER A N 1
ATOM 3758 C CA . SER A 1 477 ? -30.663 -8.937 31.826 1.00 50.34 477 SER A CA 1
ATOM 3759 C C . SER A 1 477 ? -29.915 -9.653 30.683 1.00 50.34 477 SER A C 1
ATOM 3761 O O . SER A 1 477 ? -28.897 -9.149 30.215 1.00 50.34 477 SER A O 1
ATOM 3763 N N . LEU A 1 478 ? -30.461 -10.755 30.152 1.00 54.47 478 LEU A N 1
ATOM 3764 C CA . LEU A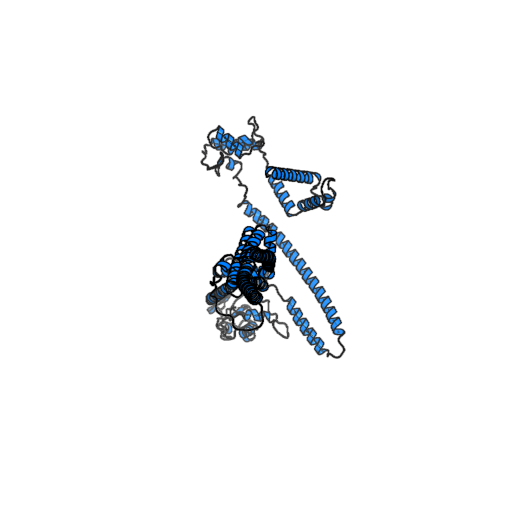 1 478 ? -29.931 -11.472 28.977 1.00 54.47 478 LEU A CA 1
ATOM 3765 C C .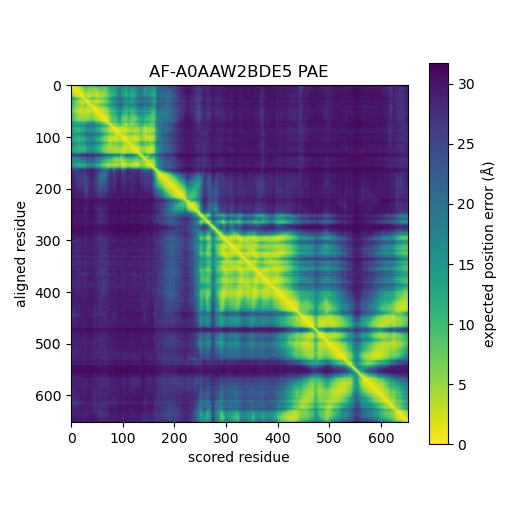 LEU A 1 478 ? -29.978 -10.645 27.678 1.00 54.47 478 LEU A C 1
ATOM 3767 O O . LEU A 1 478 ? -29.261 -10.947 26.724 1.00 54.47 478 LEU A O 1
ATOM 3771 N N . CYS A 1 479 ? -30.822 -9.612 27.618 1.00 66.62 479 CYS A N 1
ATOM 3772 C CA . CYS A 1 479 ? -30.991 -8.796 26.423 1.00 66.62 479 CYS A CA 1
ATOM 3773 C C . CYS A 1 479 ? -29.857 -7.774 26.265 1.00 66.62 479 CYS A C 1
ATOM 3775 O O . CYS A 1 479 ? -29.388 -7.563 25.149 1.00 66.62 479 CYS A O 1
ATOM 3777 N N . PHE A 1 480 ? -29.356 -7.194 27.363 1.00 72.12 480 PHE A N 1
ATOM 3778 C CA . PHE A 1 480 ? -28.296 -6.179 27.316 1.00 72.12 480 PHE A CA 1
ATOM 3779 C C . PHE A 1 480 ? -26.980 -6.758 26.784 1.00 72.12 480 PHE A C 1
ATOM 3781 O O . PHE A 1 480 ? -26.441 -6.256 25.802 1.00 72.12 480 PHE A O 1
ATOM 3788 N N . GLU A 1 481 ? -26.507 -7.870 27.351 1.00 75.00 481 GLU A N 1
ATOM 3789 C CA . GLU A 1 481 ? -25.268 -8.523 26.906 1.00 75.00 481 GLU A CA 1
ATOM 3790 C C . GLU A 1 481 ? -25.359 -8.994 25.446 1.00 75.00 481 GLU A C 1
ATOM 3792 O O . GLU A 1 481 ? -24.438 -8.794 24.649 1.00 75.00 481 GLU A O 1
ATOM 3797 N N . ARG A 1 482 ? -26.505 -9.564 25.056 1.00 77.94 482 ARG A N 1
ATOM 3798 C CA . ARG A 1 482 ? -26.760 -9.965 23.668 1.00 77.94 482 ARG A CA 1
ATOM 3799 C C . ARG A 1 482 ? -26.760 -8.765 22.722 1.00 77.94 482 ARG A C 1
ATOM 3801 O O . ARG A 1 482 ? -26.248 -8.878 21.612 1.00 77.94 482 ARG A O 1
ATOM 3808 N N . THR A 1 483 ? -27.291 -7.629 23.164 1.00 79.31 483 THR A N 1
ATOM 3809 C CA . THR A 1 483 ? -27.327 -6.382 22.391 1.00 79.31 483 THR A CA 1
ATOM 3810 C C . THR A 1 483 ? -25.940 -5.776 22.235 1.00 79.31 483 THR A C 1
ATOM 3812 O O . THR A 1 483 ? -25.587 -5.367 21.131 1.00 79.31 483 THR A O 1
ATOM 3815 N N . VAL A 1 484 ? -25.119 -5.796 23.288 1.00 82.50 484 VAL A N 1
ATOM 3816 C CA . VAL A 1 484 ? -23.709 -5.383 23.218 1.00 82.50 484 VAL A CA 1
ATOM 3817 C C . VAL A 1 484 ? -22.963 -6.247 22.199 1.00 82.50 484 VAL A C 1
ATOM 3819 O O . VAL A 1 484 ? -22.376 -5.712 21.263 1.00 82.50 484 VAL A O 1
ATOM 3822 N N . ARG A 1 485 ? -23.061 -7.580 22.296 1.00 84.94 485 ARG A N 1
ATOM 3823 C CA . ARG A 1 485 ? -22.403 -8.497 21.344 1.00 84.94 485 ARG A CA 1
ATOM 3824 C C . ARG A 1 485 ? -22.898 -8.320 19.907 1.00 84.94 485 ARG A C 1
ATOM 3826 O O . ARG A 1 485 ? -22.094 -8.353 18.980 1.00 84.94 485 ARG A O 1
ATOM 3833 N N . LYS A 1 486 ? -24.204 -8.112 19.712 1.00 84.88 486 LYS A N 1
ATOM 3834 C CA . LYS A 1 486 ? -24.789 -7.850 18.389 1.00 84.88 486 LYS A CA 1
ATOM 3835 C C . LYS A 1 486 ? -24.267 -6.539 17.797 1.00 84.88 486 LYS A C 1
ATOM 3837 O O . LYS A 1 486 ? -23.854 -6.518 16.644 1.00 84.88 486 LYS A O 1
ATOM 3842 N N . SER A 1 487 ? -24.201 -5.487 18.609 1.00 84.81 487 SER A N 1
ATOM 3843 C CA . SER A 1 487 ? -23.701 -4.174 18.190 1.00 84.81 487 SER A CA 1
ATOM 3844 C C . SER A 1 487 ? -22.214 -4.227 17.826 1.00 84.81 487 SER A C 1
ATOM 3846 O O . SER A 1 487 ? -21.811 -3.665 16.811 1.00 84.81 487 SER A O 1
ATOM 3848 N N . ILE A 1 488 ? -21.409 -4.977 18.591 1.00 85.62 488 ILE A N 1
ATOM 3849 C CA . ILE A 1 488 ? -20.001 -5.255 18.263 1.00 85.62 488 ILE A CA 1
ATOM 3850 C C . ILE A 1 488 ? -19.880 -5.965 16.903 1.00 85.62 488 ILE A C 1
ATOM 3852 O O . ILE A 1 488 ? -19.075 -5.556 16.072 1.00 85.62 488 ILE A O 1
ATOM 3856 N N . ALA A 1 489 ? -20.695 -6.993 16.644 1.00 84.12 489 ALA A N 1
ATOM 3857 C CA . ALA A 1 489 ? -20.634 -7.770 15.402 1.00 84.12 489 ALA A CA 1
ATOM 3858 C C . ALA A 1 489 ? -21.067 -6.983 14.149 1.00 84.12 489 ALA A C 1
ATOM 3860 O O . ALA A 1 489 ? -20.558 -7.232 13.051 1.00 84.12 489 ALA A O 1
ATOM 3861 N N . GLU A 1 490 ? -22.006 -6.046 14.294 1.00 85.31 490 GLU A N 1
ATOM 3862 C CA . GLU A 1 490 ? -22.483 -5.194 13.197 1.00 85.31 490 GLU A CA 1
ATOM 3863 C C . GLU A 1 490 ? -21.527 -4.029 12.890 1.00 85.31 490 GLU A C 1
ATOM 3865 O O . GLU A 1 490 ? -21.505 -3.530 11.763 1.00 85.31 490 GLU A O 1
ATOM 3870 N N . THR A 1 491 ? -20.675 -3.644 13.842 1.00 83.19 491 THR A N 1
ATOM 3871 C CA . THR A 1 491 ? -19.708 -2.556 13.654 1.00 83.19 491 THR A CA 1
ATOM 3872 C C . THR A 1 491 ? -18.542 -3.046 12.787 1.00 83.19 491 THR A C 1
ATOM 3874 O O . THR A 1 491 ? -17.647 -3.740 13.266 1.00 83.19 491 THR A O 1
ATOM 3877 N N . GLN A 1 492 ? -18.545 -2.700 11.492 1.00 76.88 492 GLN A N 1
ATOM 3878 C CA . GLN A 1 492 ? -17.530 -3.150 10.522 1.00 76.88 492 GLN A CA 1
ATOM 3879 C C . GLN A 1 492 ? -16.107 -2.756 10.931 1.00 76.88 492 GLN A C 1
ATOM 3881 O O . GLN A 1 492 ? -15.186 -3.553 10.798 1.00 76.88 492 GLN A O 1
ATOM 3886 N N . GLU A 1 493 ? -15.937 -1.558 11.479 1.00 77.19 493 GLU A N 1
ATOM 3887 C CA . GLU A 1 493 ? -14.631 -1.011 11.847 1.00 77.19 493 GLU A CA 1
ATOM 3888 C C . GLU A 1 493 ? -14.017 -1.772 13.034 1.00 77.19 493 GLU A C 1
ATOM 3890 O O . GLU A 1 493 ? -12.825 -2.072 13.026 1.00 77.19 493 GLU A O 1
ATOM 3895 N N . LEU A 1 494 ? -14.848 -2.190 13.999 1.00 81.12 494 LEU A N 1
ATOM 3896 C CA . LEU A 1 494 ? -14.431 -2.980 15.161 1.00 81.12 494 LEU A CA 1
ATOM 3897 C C . LEU A 1 494 ? -14.017 -4.411 14.795 1.00 81.12 494 LEU A C 1
ATOM 3899 O O . LEU A 1 494 ? -13.344 -5.050 15.600 1.00 81.12 494 LEU A O 1
ATOM 3903 N N . LYS A 1 495 ? -14.418 -4.950 13.630 1.00 79.06 495 LYS A N 1
ATOM 3904 C CA . LYS A 1 495 ? -14.104 -6.339 13.218 1.00 79.06 495 LYS A CA 1
ATOM 3905 C C . LYS A 1 495 ? -12.610 -6.628 13.150 1.00 79.06 495 LYS A C 1
ATOM 3907 O O . LYS A 1 495 ? -12.209 -7.765 13.365 1.00 79.06 495 LYS A O 1
ATOM 3912 N N . HIS A 1 496 ? -11.818 -5.600 12.879 1.00 78.31 496 HIS A N 1
ATOM 3913 C CA . HIS A 1 496 ? -10.372 -5.688 12.715 1.00 78.31 496 HIS A CA 1
ATOM 3914 C C . HIS A 1 496 ? -9.622 -5.788 14.053 1.00 78.31 496 HIS A C 1
ATOM 3916 O O . HIS A 1 496 ? -8.459 -6.178 14.058 1.00 78.31 496 HIS A O 1
ATOM 3922 N N . PHE A 1 497 ? -10.284 -5.472 15.176 1.00 85.25 497 PHE A N 1
ATOM 3923 C CA . PHE A 1 497 ? -9.662 -5.316 16.496 1.00 85.25 497 PHE A CA 1
ATOM 3924 C C . PHE A 1 497 ? -10.274 -6.272 17.533 1.00 85.25 497 PHE A C 1
ATOM 3926 O O . PHE A 1 497 ? -11.093 -5.853 18.357 1.00 85.25 497 PHE A O 1
ATOM 3933 N N . PRO A 1 498 ? -9.910 -7.567 17.523 1.00 83.94 498 PRO A N 1
ATOM 3934 C CA . PRO A 1 498 ? -10.493 -8.562 18.425 1.00 83.94 498 PRO A CA 1
ATOM 3935 C C . PRO A 1 498 ? -10.232 -8.263 19.909 1.00 83.94 498 PRO A C 1
ATOM 3937 O O . PRO A 1 498 ? -11.098 -8.526 20.745 1.00 83.94 498 PRO A O 1
ATOM 3940 N N . THR A 1 499 ? -9.079 -7.678 20.251 1.00 86.81 499 THR A N 1
ATOM 3941 C CA . THR A 1 499 ? -8.762 -7.281 21.632 1.00 86.81 499 THR A CA 1
ATOM 3942 C C . THR A 1 499 ? -9.696 -6.171 22.110 1.00 86.81 499 THR A C 1
ATOM 3944 O O . THR A 1 499 ? -10.352 -6.331 23.138 1.00 86.81 499 THR A O 1
ATOM 3947 N N . LEU A 1 500 ? -9.876 -5.107 21.319 1.00 86.88 500 LEU A N 1
ATOM 3948 C CA . LEU A 1 500 ? -10.829 -4.035 21.626 1.00 86.88 500 LEU A CA 1
ATOM 3949 C C . LEU A 1 500 ? -12.272 -4.547 21.765 1.00 86.88 500 LEU A C 1
ATOM 3951 O O . LEU A 1 500 ? -12.998 -4.117 22.661 1.00 86.88 500 LEU A O 1
ATOM 3955 N N . GLN A 1 501 ? -12.696 -5.489 20.916 1.00 88.00 501 GLN A N 1
ATOM 3956 C CA . GLN A 1 501 ? -14.016 -6.119 21.032 1.00 88.00 501 GLN A CA 1
ATOM 3957 C C . GLN A 1 501 ? -14.195 -6.847 22.366 1.00 88.00 501 GLN A C 1
ATOM 3959 O O . GLN A 1 501 ? -15.229 -6.694 23.021 1.00 88.00 501 GLN A O 1
ATOM 3964 N N . ALA A 1 502 ? -13.196 -7.640 22.764 1.00 87.56 502 ALA A N 1
ATOM 3965 C CA . ALA A 1 502 ? -13.219 -8.376 24.021 1.00 87.56 502 ALA A CA 1
ATOM 3966 C C . ALA A 1 502 ? -13.277 -7.423 25.221 1.00 87.56 502 ALA A C 1
ATOM 3968 O O . ALA A 1 502 ? -14.025 -7.666 26.167 1.00 87.56 502 ALA A O 1
ATOM 3969 N N . GLU A 1 503 ? -12.556 -6.305 25.158 1.00 86.62 503 GLU A N 1
ATOM 3970 C CA . GLU A 1 503 ? -12.573 -5.283 26.202 1.00 86.62 503 GLU A CA 1
ATOM 3971 C C . GLU A 1 503 ? -13.917 -4.562 26.317 1.00 86.62 503 GLU A C 1
ATOM 3973 O O . GLU A 1 503 ? -14.416 -4.385 27.428 1.00 86.62 503 GLU A O 1
ATOM 3978 N N . ILE A 1 504 ? -14.536 -4.182 25.194 1.00 87.31 504 ILE A N 1
ATOM 3979 C CA . ILE A 1 504 ? -15.871 -3.561 25.192 1.00 87.31 504 ILE A CA 1
ATOM 3980 C C . ILE A 1 504 ? -16.910 -4.545 25.739 1.00 87.31 504 ILE A C 1
ATOM 3982 O O . ILE A 1 504 ? -17.762 -4.166 26.545 1.00 87.31 504 ILE A O 1
ATOM 3986 N N . ALA A 1 505 ? -16.826 -5.821 25.352 1.00 87.06 505 ALA A N 1
ATOM 3987 C CA . ALA A 1 505 ? -17.707 -6.862 25.868 1.00 87.06 505 ALA A CA 1
ATOM 3988 C C . ALA A 1 505 ? -17.523 -7.077 27.381 1.00 87.06 505 ALA A C 1
ATOM 3990 O O . ALA A 1 505 ? -18.513 -7.162 28.110 1.00 87.06 505 ALA A O 1
ATOM 3991 N N . ALA A 1 506 ? -16.276 -7.114 27.863 1.00 87.69 506 ALA A N 1
ATOM 3992 C CA . ALA A 1 506 ? -15.960 -7.249 29.283 1.00 87.69 506 ALA A CA 1
ATOM 3993 C C . ALA A 1 506 ? -16.455 -6.043 30.097 1.00 87.69 506 ALA A C 1
ATOM 3995 O O . ALA A 1 506 ? -17.121 -6.226 31.116 1.00 87.69 506 ALA A O 1
ATOM 3996 N N . ALA A 1 507 ? -16.215 -4.820 29.611 1.00 87.00 507 ALA A N 1
ATOM 3997 C CA . ALA A 1 507 ? -16.710 -3.595 30.235 1.00 87.00 507 ALA A CA 1
ATOM 3998 C C . ALA A 1 507 ? -18.248 -3.559 30.277 1.00 87.00 507 ALA A C 1
ATOM 4000 O O . ALA A 1 507 ? -18.836 -3.133 31.272 1.00 87.00 507 ALA A O 1
ATOM 4001 N N . GLY A 1 508 ? -18.910 -4.047 29.221 1.00 84.56 508 GLY A N 1
ATOM 4002 C CA . GLY A 1 508 ? -20.363 -4.211 29.172 1.00 84.56 508 GLY A CA 1
ATOM 4003 C C . GLY A 1 508 ? -20.884 -5.175 30.239 1.00 84.56 508 GLY A C 1
ATOM 4004 O O . GLY A 1 508 ? -21.870 -4.869 30.911 1.00 84.56 508 GLY A O 1
ATOM 4005 N N . GLY A 1 509 ? -20.202 -6.308 30.427 1.00 84.38 509 GLY A N 1
ATOM 4006 C CA . GLY A 1 509 ? -20.521 -7.284 31.470 1.00 84.38 509 GLY A CA 1
ATOM 4007 C C . GLY A 1 509 ? -20.336 -6.729 32.885 1.00 84.38 509 GLY A C 1
ATOM 4008 O O . GLY A 1 509 ? -21.232 -6.858 33.718 1.00 84.38 509 GLY A O 1
ATOM 4009 N N . GLU A 1 510 ? -19.217 -6.048 33.148 1.00 86.12 510 GLU A N 1
ATOM 4010 C CA . GLU A 1 510 ? -18.941 -5.426 34.451 1.00 86.12 510 GLU A CA 1
ATOM 4011 C C . GLU A 1 510 ? -19.971 -4.340 34.794 1.00 86.12 510 GLU A C 1
ATOM 4013 O O . GLU A 1 510 ? -20.489 -4.296 35.915 1.00 86.12 510 GLU A O 1
ATOM 4018 N N . ALA A 1 511 ? -20.316 -3.487 33.822 1.00 86.56 511 ALA A N 1
ATOM 4019 C CA . ALA A 1 511 ? -21.351 -2.476 33.999 1.00 86.56 511 ALA A CA 1
ATOM 4020 C C . ALA A 1 511 ? -22.692 -3.130 34.363 1.00 86.56 511 ALA A C 1
ATOM 4022 O O . ALA A 1 511 ? -23.324 -2.732 35.341 1.00 86.56 511 ALA A O 1
ATOM 4023 N N . LEU A 1 512 ? -23.106 -4.170 33.634 1.00 83.56 512 LEU A N 1
ATOM 4024 C CA . LEU A 1 512 ? -24.371 -4.857 33.884 1.00 83.56 512 LEU A CA 1
ATOM 4025 C C . LEU A 1 512 ? -24.441 -5.465 35.293 1.00 83.56 512 LEU A C 1
ATOM 4027 O O . LEU A 1 512 ? -25.437 -5.258 35.987 1.00 83.56 512 LEU A O 1
ATOM 4031 N N . GLU A 1 513 ? -23.397 -6.167 35.741 1.00 84.50 513 GLU A N 1
ATOM 4032 C CA . GLU A 1 513 ? -23.367 -6.769 37.083 1.00 84.50 513 GLU A CA 1
ATOM 4033 C C . GLU A 1 513 ? -23.419 -5.708 38.189 1.00 84.50 513 GLU A C 1
ATOM 4035 O O . GLU A 1 513 ? -24.156 -5.847 39.170 1.00 84.50 513 GLU A O 1
ATOM 4040 N N . ARG A 1 514 ? -22.739 -4.572 37.997 1.00 85.50 514 ARG A N 1
ATOM 4041 C CA . ARG A 1 514 ? -22.817 -3.446 38.932 1.00 85.50 514 ARG A CA 1
ATOM 4042 C C . ARG A 1 514 ? -24.239 -2.889 39.053 1.00 85.50 514 ARG A C 1
ATOM 4044 O O . ARG A 1 514 ? -24.714 -2.662 40.168 1.00 85.50 514 ARG A O 1
ATOM 4051 N N . PHE A 1 515 ? -24.940 -2.683 37.936 1.00 85.12 515 PHE A N 1
ATOM 4052 C CA . PHE A 1 515 ? -26.318 -2.173 37.970 1.00 85.12 515 PHE A CA 1
ATOM 4053 C C . PHE A 1 515 ? -27.349 -3.222 38.363 1.00 85.12 515 PHE A C 1
ATOM 4055 O O . PHE A 1 515 ? -28.430 -2.862 38.830 1.00 85.12 515 PHE A O 1
ATOM 4062 N N . ARG A 1 516 ? -27.026 -4.510 38.248 1.00 84.94 516 ARG A N 1
ATOM 4063 C CA . ARG A 1 516 ? -27.852 -5.584 38.792 1.00 84.94 516 ARG A CA 1
ATOM 4064 C C . ARG A 1 516 ? -27.964 -5.459 40.310 1.00 84.94 516 ARG A C 1
ATOM 4066 O O . ARG A 1 516 ? -29.083 -5.414 40.824 1.00 84.94 516 ARG A O 1
ATOM 4073 N N . GLU A 1 517 ? -26.846 -5.291 41.008 1.00 86.81 517 GLU A N 1
ATOM 4074 C CA . GLU A 1 517 ? -26.844 -5.093 42.463 1.00 86.81 517 GLU A CA 1
ATOM 4075 C C . GLU A 1 517 ? -27.510 -3.771 42.882 1.00 86.81 517 GLU A C 1
ATOM 4077 O O . GLU A 1 517 ? -28.316 -3.753 43.815 1.00 86.81 517 GLU A O 1
ATOM 4082 N N . GLU A 1 518 ? -27.268 -2.671 42.163 1.00 87.38 518 GLU A N 1
ATOM 4083 C CA . GLU A 1 518 ? -27.939 -1.393 42.450 1.00 87.38 518 GLU A CA 1
ATOM 4084 C C . GLU A 1 518 ? -29.452 -1.444 42.183 1.00 87.38 518 GLU A C 1
ATOM 4086 O O . GLU A 1 518 ? -30.238 -0.913 42.973 1.00 87.38 518 GLU A O 1
ATOM 4091 N N . SER A 1 519 ? -29.890 -2.146 41.130 1.00 88.31 519 SER A N 1
ATOM 4092 C CA . SER A 1 519 ? -31.317 -2.357 40.858 1.00 88.31 519 SER A CA 1
ATOM 4093 C C . SER A 1 519 ? -31.979 -3.158 41.980 1.00 88.31 519 SER A C 1
ATOM 4095 O O . SER A 1 519 ? -33.060 -2.795 42.438 1.00 88.31 519 SER A O 1
ATOM 4097 N N . LYS A 1 520 ? -31.296 -4.185 42.506 1.00 88.50 520 LYS A N 1
ATOM 4098 C CA . LYS A 1 520 ? -31.780 -4.998 43.626 1.00 88.50 520 LYS A CA 1
ATOM 4099 C C . LYS A 1 520 ? -31.946 -4.161 44.893 1.00 88.50 520 LYS A C 1
ATOM 4101 O O . LYS A 1 520 ? -33.013 -4.194 45.500 1.00 88.50 520 LYS A O 1
ATOM 4106 N N . LYS A 1 521 ? -30.936 -3.365 45.265 1.00 91.50 521 LYS A N 1
ATOM 4107 C CA . LYS A 1 521 ? -31.020 -2.449 46.418 1.00 91.50 521 LYS A CA 1
ATOM 4108 C C . LYS A 1 521 ? -32.145 -1.426 46.253 1.00 91.50 521 LYS A C 1
ATOM 4110 O O . LYS A 1 521 ? -32.868 -1.161 47.207 1.00 91.50 521 LYS A O 1
ATOM 4115 N N . THR A 1 522 ? -32.302 -0.867 45.055 1.00 89.56 522 THR A N 1
ATOM 4116 C CA . THR A 1 522 ? -33.355 0.114 44.753 1.00 89.56 522 THR A CA 1
ATOM 4117 C C . THR A 1 522 ? -34.748 -0.499 44.874 1.00 89.56 522 THR A C 1
ATOM 4119 O O . THR A 1 522 ? -35.616 0.092 45.507 1.00 89.56 522 THR A O 1
ATOM 4122 N N . VAL A 1 523 ? -34.959 -1.705 44.336 1.00 90.38 523 VAL A N 1
ATOM 4123 C CA . VAL A 1 523 ? -36.238 -2.423 44.454 1.00 90.38 523 VAL A CA 1
ATOM 4124 C C . VAL A 1 523 ? -36.557 -2.759 45.908 1.00 90.38 523 VAL A C 1
ATOM 4126 O O . VAL A 1 523 ? -37.685 -2.537 46.333 1.00 90.38 523 VAL A O 1
ATOM 4129 N N . ILE A 1 524 ? -35.574 -3.222 46.688 1.00 91.62 524 ILE A N 1
ATOM 4130 C CA . ILE A 1 524 ? -35.762 -3.482 48.124 1.00 91.62 524 ILE A CA 1
ATOM 4131 C C . ILE A 1 524 ? -36.190 -2.197 48.843 1.00 91.62 524 ILE A C 1
ATOM 4133 O O . ILE A 1 524 ? -37.209 -2.200 49.519 1.00 91.62 524 ILE A O 1
ATOM 4137 N N . ARG A 1 525 ? -35.503 -1.071 48.606 1.00 89.06 525 ARG A N 1
ATOM 4138 C CA . ARG A 1 525 ? -35.879 0.227 49.194 1.00 89.06 525 ARG A CA 1
ATOM 4139 C C . ARG A 1 525 ? -37.280 0.691 48.793 1.00 89.06 525 ARG A C 1
ATOM 4141 O O . ARG A 1 525 ? -37.971 1.276 49.618 1.00 89.06 525 ARG A O 1
ATOM 4148 N N . LEU A 1 526 ? -37.695 0.456 47.545 1.00 88.38 526 LEU A N 1
ATOM 4149 C CA . LEU A 1 526 ? -39.049 0.782 47.085 1.00 88.38 526 LEU A CA 1
ATOM 4150 C C . LEU A 1 526 ? -40.103 -0.029 47.847 1.00 88.38 526 LEU A C 1
ATOM 4152 O O . LEU A 1 526 ? -41.103 0.533 48.278 1.00 88.38 526 LEU A O 1
ATOM 4156 N N . VAL A 1 527 ? -39.862 -1.325 48.052 1.00 88.44 527 VAL A N 1
ATOM 4157 C CA . VAL A 1 527 ? -40.760 -2.189 48.833 1.00 88.44 527 VAL A CA 1
ATOM 4158 C C . VAL A 1 527 ? -40.759 -1.791 50.312 1.00 88.44 527 VAL A C 1
ATOM 4160 O O . VAL A 1 527 ? -41.828 -1.674 50.909 1.00 88.44 527 VAL A O 1
ATOM 4163 N N . ASP A 1 528 ? -39.589 -1.509 50.889 1.00 87.81 528 ASP A N 1
ATOM 4164 C CA . ASP A 1 528 ? -39.459 -1.065 52.280 1.00 87.81 528 ASP A CA 1
ATOM 4165 C C . ASP A 1 528 ? -40.212 0.255 52.517 1.00 87.81 528 ASP A C 1
ATOM 4167 O O . ASP A 1 528 ? -40.888 0.410 53.537 1.00 87.81 528 ASP A O 1
ATOM 4171 N N . MET A 1 529 ? -40.158 1.186 51.559 1.00 85.75 529 MET A N 1
ATOM 4172 C CA . MET A 1 529 ? -40.887 2.457 51.611 1.00 85.75 529 MET A CA 1
ATOM 4173 C C . MET A 1 529 ? -42.409 2.249 51.626 1.00 85.75 529 MET A C 1
ATOM 4175 O O . MET A 1 529 ? -43.082 2.842 52.468 1.00 85.75 529 MET A O 1
ATOM 4179 N N . GLU A 1 530 ? -42.943 1.380 50.759 1.00 82.88 530 GLU A N 1
ATOM 4180 C CA . GLU A 1 530 ? -44.377 1.029 50.735 1.00 82.88 530 GLU A CA 1
ATOM 4181 C C . GLU A 1 530 ? -44.814 0.278 52.002 1.00 82.88 530 GLU A C 1
ATOM 4183 O O . GLU A 1 530 ? -45.953 0.403 52.448 1.00 82.88 530 GLU A O 1
ATOM 4188 N N . SER A 1 531 ? -43.905 -0.486 52.619 1.00 82.88 531 SER A N 1
ATOM 4189 C CA . SER A 1 531 ? -44.175 -1.162 53.894 1.00 82.88 531 SER A CA 1
ATOM 4190 C C . SER A 1 531 ? -44.188 -0.205 55.094 1.00 82.88 531 SER A C 1
ATOM 4192 O O . SER A 1 531 ? -44.876 -0.463 56.080 1.00 82.88 531 SER A O 1
ATOM 4194 N N . SER A 1 532 ? -43.447 0.907 55.012 1.00 83.38 532 SER A N 1
ATOM 4195 C CA . SER A 1 532 ? -43.255 1.849 56.122 1.00 83.38 532 SER A CA 1
ATOM 4196 C C . SER A 1 532 ? -44.333 2.933 56.198 1.00 83.38 532 SER A C 1
ATOM 4198 O O . SER A 1 532 ? -44.570 3.483 57.273 1.00 83.38 532 SER A O 1
ATOM 4200 N N . TYR A 1 533 ? -44.990 3.256 55.079 1.00 74.69 533 TYR A N 1
ATOM 4201 C CA . TYR A 1 533 ? -45.976 4.335 55.001 1.00 74.69 533 TYR A CA 1
ATOM 4202 C C . TYR A 1 533 ? -47.285 3.858 54.366 1.00 74.69 533 TYR A C 1
ATOM 4204 O O . TYR A 1 533 ? -47.303 3.402 53.228 1.00 74.69 533 TYR A O 1
ATOM 4212 N N . LEU A 1 534 ? -48.410 4.033 55.073 1.00 76.12 534 LEU A N 1
ATOM 4213 C CA . LEU A 1 534 ? -49.734 3.868 54.469 1.00 76.12 534 LEU A CA 1
ATOM 4214 C C . LEU A 1 534 ? -50.120 5.108 53.661 1.00 76.12 534 LEU A C 1
ATOM 4216 O O . LEU A 1 534 ? -50.053 6.239 54.151 1.00 76.12 534 LEU A O 1
ATOM 4220 N N . THR A 1 535 ? -50.601 4.899 52.439 1.00 69.50 535 THR A N 1
ATOM 4221 C CA . THR A 1 535 ? -51.091 5.993 51.596 1.00 69.50 535 THR A CA 1
ATOM 4222 C C . THR A 1 535 ? -52.432 6.523 52.119 1.00 69.50 535 THR A C 1
ATOM 4224 O O . THR A 1 535 ? -53.483 5.894 52.004 1.00 69.50 535 THR A O 1
ATOM 4227 N N . VAL A 1 536 ? -52.402 7.726 52.705 1.00 67.81 536 VAL A N 1
ATOM 4228 C CA . VAL A 1 536 ? -53.569 8.377 53.338 1.00 67.81 536 VAL A CA 1
ATOM 4229 C C . VAL A 1 536 ? -54.676 8.702 52.324 1.00 67.81 536 VAL A C 1
ATOM 4231 O O . VAL A 1 536 ? -55.860 8.687 52.661 1.00 67.81 536 VAL A O 1
ATOM 4234 N N . ASP A 1 537 ? -54.314 8.947 51.063 1.00 67.50 537 ASP A N 1
ATOM 4235 C CA . ASP A 1 537 ? -55.271 9.292 50.007 1.00 67.50 537 ASP A CA 1
ATOM 4236 C C . ASP A 1 537 ? -56.209 8.141 49.623 1.00 67.50 537 ASP A C 1
ATOM 4238 O O . ASP A 1 537 ? -57.322 8.402 49.167 1.00 67.50 537 ASP A O 1
ATOM 4242 N N . PHE A 1 538 ? -55.821 6.884 49.864 1.00 74.00 538 PHE A N 1
ATOM 4243 C CA . PHE A 1 538 ? -56.727 5.745 49.705 1.00 74.00 538 PHE A CA 1
ATOM 4244 C C . PHE A 1 538 ? -57.874 5.810 50.723 1.00 74.00 538 PHE A C 1
ATOM 4246 O O . PHE A 1 538 ? -59.044 5.694 50.361 1.00 74.00 538 PHE A O 1
ATOM 4253 N N . PHE A 1 539 ? -57.555 6.090 51.990 1.00 69.38 539 PHE A N 1
ATOM 4254 C CA . PHE A 1 539 ? -58.547 6.139 53.066 1.00 69.38 539 PHE A CA 1
ATOM 4255 C C . PHE A 1 539 ? -59.484 7.345 52.969 1.00 69.38 539 PHE A C 1
ATOM 4257 O O . PHE A 1 539 ? -60.628 7.262 53.406 1.00 69.38 539 PHE A O 1
ATOM 4264 N N . ARG A 1 540 ? -59.043 8.442 52.340 1.00 69.81 540 ARG A N 1
ATOM 4265 C CA . ARG A 1 540 ? -59.900 9.604 52.042 1.00 69.81 540 ARG A CA 1
ATOM 4266 C C . ARG A 1 540 ? -60.942 9.341 50.950 1.00 69.81 540 ARG A C 1
ATOM 4268 O O . ARG A 1 540 ? -61.903 10.095 50.855 1.00 69.81 540 ARG A O 1
ATOM 4275 N N . ARG A 1 541 ? -60.743 8.318 50.111 1.00 67.62 541 ARG A N 1
ATOM 4276 C CA . ARG A 1 541 ? -61.615 7.980 48.969 1.00 67.62 541 ARG A CA 1
ATOM 4277 C C . ARG A 1 541 ? -62.588 6.834 49.256 1.00 67.62 541 ARG A C 1
ATOM 4279 O O . ARG A 1 541 ? -63.410 6.520 48.399 1.00 67.62 541 ARG A O 1
ATOM 4286 N N . LEU A 1 542 ? -62.506 6.213 50.435 1.00 68.75 542 LEU A N 1
ATOM 4287 C CA . LEU A 1 542 ? -63.489 5.224 50.875 1.00 68.75 542 LEU A CA 1
ATOM 4288 C C . LEU A 1 542 ? -64.861 5.905 51.036 1.00 68.75 542 LEU A C 1
ATOM 4290 O O . LEU A 1 542 ? -64.930 6.960 51.671 1.00 68.75 542 LEU A O 1
ATOM 4294 N N . PRO A 1 543 ? -65.954 5.336 50.496 1.00 60.78 543 PRO A N 1
ATOM 4295 C CA . PRO A 1 543 ? -67.290 5.888 50.692 1.00 60.78 543 PRO A CA 1
ATOM 4296 C C . PRO A 1 543 ? -67.626 5.981 52.190 1.00 60.78 543 PRO A C 1
ATOM 4298 O O . PRO A 1 543 ? -67.664 4.964 52.884 1.00 60.78 543 PRO A O 1
ATOM 4301 N N . GLN A 1 544 ? -67.880 7.189 52.703 1.00 56.97 544 GLN A N 1
ATOM 4302 C CA . GLN A 1 544 ? -68.557 7.368 53.990 1.00 56.97 544 GLN A CA 1
ATOM 4303 C C . GLN A 1 544 ? -70.052 7.130 53.770 1.00 56.97 544 GLN A C 1
ATOM 4305 O O . GLN A 1 544 ? -70.787 8.049 53.415 1.00 56.97 544 GLN A O 1
ATOM 4310 N N . GLU A 1 545 ? -70.520 5.897 53.951 1.00 52.34 545 GLU A N 1
ATOM 4311 C CA . GLU A 1 545 ? -71.961 5.655 54.012 1.00 52.34 545 GLU A CA 1
ATOM 4312 C C . GLU A 1 545 ? -72.482 5.918 55.428 1.00 52.34 545 GLU A C 1
ATOM 4314 O O . GLU A 1 545 ? -72.078 5.278 56.399 1.00 52.34 545 GLU A O 1
ATOM 4319 N N . VAL A 1 546 ? -73.392 6.888 55.522 1.00 50.53 546 VAL A N 1
ATOM 4320 C CA . VAL A 1 546 ? -74.223 7.157 56.696 1.00 50.53 546 VAL A CA 1
ATOM 4321 C C . VAL A 1 546 ? -75.185 5.982 56.870 1.00 50.53 546 VAL A C 1
ATOM 4323 O O . VAL A 1 546 ? -75.921 5.647 55.941 1.00 50.53 546 VAL A O 1
ATOM 4326 N N . GLU A 1 547 ? -75.185 5.359 58.050 1.00 45.72 547 GLU A N 1
ATOM 4327 C CA . GLU A 1 547 ? -76.104 4.276 58.415 1.00 45.72 547 GLU A CA 1
ATOM 4328 C C . GLU A 1 547 ? -77.564 4.657 58.109 1.00 45.72 547 GLU A C 1
ATOM 4330 O O . GLU A 1 547 ? -78.173 5.466 58.808 1.00 45.72 547 GLU A O 1
ATOM 4335 N N . LYS A 1 548 ? -78.169 4.045 57.085 1.00 44.97 548 LYS A N 1
ATOM 4336 C CA . LYS A 1 548 ? -79.630 3.958 56.986 1.00 44.97 548 LYS A CA 1
ATOM 4337 C C . LYS A 1 548 ? -80.074 2.630 57.584 1.00 44.97 548 LYS A C 1
ATOM 4339 O O . LYS A 1 548 ? -79.971 1.581 56.954 1.00 44.97 548 LYS A O 1
ATOM 4344 N N . ALA A 1 549 ? -80.563 2.704 58.820 1.00 48.75 549 ALA A N 1
ATOM 4345 C CA . ALA A 1 549 ? -81.248 1.618 59.506 1.00 48.75 549 ALA A CA 1
ATOM 4346 C C . ALA A 1 549 ? -82.455 1.129 58.678 1.00 48.75 549 ALA A C 1
ATOM 4348 O O . ALA A 1 549 ? -83.323 1.923 58.314 1.00 48.75 549 ALA A O 1
ATOM 4349 N N . GLY A 1 550 ? -82.516 -0.175 58.391 1.00 41.44 550 GLY A N 1
ATOM 4350 C CA . GLY A 1 550 ? -83.605 -0.794 57.631 1.00 41.44 550 GLY A CA 1
ATOM 4351 C C . GLY A 1 550 ? -83.823 -2.272 57.977 1.00 41.44 550 GLY A C 1
ATOM 4352 O O . GLY A 1 550 ? -83.183 -3.134 57.393 1.00 41.44 550 GLY A O 1
ATOM 4353 N N . ASN A 1 551 ? -84.750 -2.492 58.919 1.00 42.12 551 ASN A N 1
ATOM 4354 C CA . ASN A 1 551 ? -85.547 -3.671 59.320 1.00 42.12 551 ASN A CA 1
ATOM 4355 C C . ASN A 1 551 ? -84.936 -5.084 59.548 1.00 42.12 551 ASN A C 1
ATOM 4357 O O . ASN A 1 551 ? -84.336 -5.665 58.645 1.00 42.12 551 ASN A O 1
ATOM 4361 N N . PRO A 1 552 ? -85.232 -5.731 60.707 1.00 51.62 552 PRO A N 1
ATOM 4362 C CA . PRO A 1 552 ? -84.850 -7.110 61.004 1.00 51.62 552 PRO A CA 1
ATOM 4363 C C . PRO A 1 552 ? -85.982 -8.103 60.679 1.00 51.62 552 PRO A C 1
ATOM 4365 O O . PRO A 1 552 ? -86.997 -8.152 61.368 1.00 51.62 552 PRO A O 1
ATOM 4368 N N . ALA A 1 553 ? -85.792 -8.960 59.677 1.00 45.50 553 ALA A N 1
ATOM 4369 C CA . ALA A 1 553 ? -86.589 -10.179 59.519 1.00 45.50 553 ALA A CA 1
ATOM 4370 C C . ALA A 1 553 ? -85.718 -11.301 58.928 1.00 45.50 553 ALA A C 1
ATOM 4372 O O . ALA A 1 553 ? -85.443 -11.327 57.734 1.00 45.50 553 ALA A O 1
ATOM 4373 N N . GLY A 1 554 ? -85.245 -12.215 59.783 1.00 48.03 554 GLY A N 1
ATOM 4374 C CA . GLY A 1 554 ? -84.509 -13.423 59.386 1.00 48.03 554 GLY A CA 1
ATOM 4375 C C . GLY A 1 554 ? -83.809 -14.087 60.584 1.00 48.03 554 GLY A C 1
ATOM 4376 O O . GLY A 1 554 ? -83.025 -13.398 61.251 1.00 48.03 554 GLY A O 1
ATOM 4377 N N . PRO A 1 555 ? -84.066 -15.377 60.889 1.00 56.59 555 PRO A N 1
ATOM 4378 C CA . PRO A 1 555 ? -83.731 -15.975 62.182 1.00 56.59 555 PRO A CA 1
ATOM 4379 C C . PRO A 1 555 ? -82.253 -16.390 62.308 1.00 56.59 555 PRO A C 1
ATOM 4381 O O . PRO A 1 555 ? -81.558 -16.560 61.310 1.00 56.59 555 PRO A O 1
ATOM 4384 N N . ALA A 1 556 ? -81.839 -16.576 63.567 1.00 47.50 556 ALA A N 1
ATOM 4385 C CA . ALA A 1 556 ? -80.570 -17.115 64.081 1.00 47.50 556 ALA A CA 1
ATOM 4386 C C . ALA A 1 556 ? -79.321 -16.206 63.988 1.00 47.50 556 ALA A C 1
ATOM 4388 O O . ALA A 1 556 ? -78.549 -16.246 63.035 1.00 47.50 556 ALA A O 1
ATOM 4389 N N . GLY A 1 557 ? -79.115 -15.411 65.043 1.00 52.53 557 GLY A N 1
ATOM 4390 C CA . GLY A 1 557 ? -77.889 -14.667 65.356 1.00 52.53 557 GLY A CA 1
ATOM 4391 C C . GLY A 1 557 ? -78.203 -13.490 66.281 1.00 52.53 557 GLY A C 1
ATOM 4392 O O . GLY A 1 557 ? -79.172 -12.772 66.028 1.00 52.53 557 GLY A O 1
ATOM 4393 N N . THR A 1 558 ? -77.440 -13.289 67.363 1.00 55.97 558 THR A N 1
ATOM 4394 C CA . THR A 1 558 ? -77.611 -12.085 68.196 1.00 55.97 558 THR A CA 1
ATOM 4395 C C . THR A 1 558 ? -77.335 -10.832 67.339 1.00 55.97 558 THR A C 1
ATOM 4397 O O . THR A 1 558 ? -76.498 -10.887 66.435 1.00 55.97 558 THR A O 1
ATOM 4400 N N . PRO A 1 559 ? -78.016 -9.689 67.562 1.00 55.28 559 PRO A N 1
ATOM 4401 C CA . PRO A 1 559 ? -77.819 -8.473 66.754 1.00 55.28 559 PRO A CA 1
ATOM 4402 C C . PRO A 1 559 ? -76.359 -7.994 66.727 1.00 55.28 559 PRO A C 1
ATOM 4404 O O . PRO A 1 559 ? -75.905 -7.405 65.749 1.00 55.28 559 PRO A O 1
ATOM 4407 N N . ILE A 1 560 ? -75.630 -8.300 67.802 1.00 55.44 560 ILE A N 1
ATOM 4408 C CA . ILE A 1 560 ? -74.219 -7.989 68.011 1.00 55.44 560 ILE A CA 1
ATOM 4409 C C . ILE A 1 560 ? -73.332 -8.811 67.059 1.00 55.44 560 ILE A C 1
ATOM 4411 O O . ILE A 1 560 ? -72.472 -8.232 66.402 1.00 55.44 560 ILE A O 1
ATOM 4415 N N . ASP A 1 561 ? -73.595 -10.110 66.873 1.00 54.19 561 ASP A N 1
ATOM 4416 C CA . ASP A 1 561 ? -72.807 -10.965 65.969 1.00 54.19 561 ASP A CA 1
ATOM 4417 C C . ASP A 1 561 ? -72.952 -10.576 64.491 1.00 54.19 561 ASP A C 1
ATOM 4419 O O . ASP A 1 561 ? -71.965 -10.560 63.760 1.00 54.19 561 ASP A O 1
ATOM 4423 N N . ARG A 1 562 ? -74.153 -10.190 64.029 1.00 56.00 562 ARG A N 1
ATOM 4424 C CA . ARG A 1 562 ? -74.345 -9.711 62.641 1.00 56.00 562 ARG A CA 1
ATOM 4425 C C . ARG A 1 562 ? -73.620 -8.391 62.372 1.00 56.00 562 ARG A C 1
ATOM 4427 O O . ARG A 1 562 ? -73.116 -8.183 61.269 1.00 56.00 562 ARG A O 1
ATOM 4434 N N . TYR A 1 563 ? -73.573 -7.510 63.368 1.00 59.41 563 TYR A N 1
ATOM 4435 C CA . TYR A 1 563 ? -72.872 -6.232 63.278 1.00 59.41 563 TYR A CA 1
ATOM 4436 C C . TYR A 1 563 ? -71.348 -6.428 63.262 1.00 59.41 563 TYR A C 1
ATOM 4438 O O . TYR A 1 563 ? -70.654 -5.820 62.446 1.00 59.41 563 TYR A O 1
ATOM 4446 N N . ILE A 1 564 ? -70.838 -7.332 64.103 1.00 63.09 564 ILE A N 1
ATOM 4447 C CA . ILE A 1 564 ? -69.415 -7.679 64.192 1.00 63.09 564 ILE A CA 1
ATOM 4448 C C . ILE A 1 564 ? -68.934 -8.386 62.910 1.00 63.09 564 ILE A C 1
ATOM 4450 O O . ILE A 1 564 ? -67.931 -7.981 62.322 1.00 63.09 564 ILE A O 1
ATOM 4454 N N . GLU A 1 565 ? -69.684 -9.374 62.417 1.00 67.38 565 GLU A N 1
ATOM 4455 C CA . GLU A 1 565 ? -69.392 -10.107 61.175 1.00 67.38 565 GLU A CA 1
ATOM 4456 C C . GLU A 1 565 ? -69.400 -9.180 59.942 1.00 67.38 565 GLU A C 1
ATOM 4458 O O . GLU A 1 565 ? -68.518 -9.256 59.083 1.00 67.38 565 GLU A O 1
ATOM 4463 N N . GLY A 1 566 ? -70.362 -8.249 59.861 1.00 69.50 566 GLY A N 1
ATOM 4464 C CA . GLY A 1 566 ? -70.431 -7.246 58.794 1.00 69.50 566 GLY A CA 1
ATOM 4465 C C . GLY A 1 566 ? -69.261 -6.254 58.812 1.00 69.50 566 GLY A C 1
ATOM 4466 O O . GLY A 1 566 ? -68.727 -5.915 57.751 1.00 69.50 566 GLY A O 1
ATOM 4467 N N . HIS A 1 567 ? -68.817 -5.829 60.001 1.00 72.62 567 HIS A N 1
ATOM 4468 C CA . HIS A 1 567 ? -67.638 -4.970 60.177 1.00 72.62 567 HIS A CA 1
ATOM 4469 C C . HIS A 1 567 ? -66.344 -5.672 59.761 1.00 72.62 567 HIS A C 1
ATOM 4471 O O . HIS A 1 567 ? -65.579 -5.110 58.976 1.00 72.62 567 HIS A O 1
ATOM 4477 N N . PHE A 1 568 ? -66.116 -6.916 6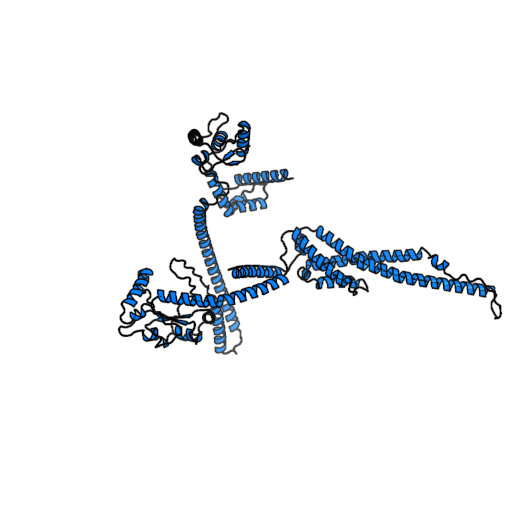0.194 1.00 77.06 568 PHE A N 1
ATOM 4478 C CA . PHE A 1 568 ? -64.925 -7.676 59.795 1.00 77.06 568 PHE A CA 1
ATOM 4479 C C . PHE A 1 568 ? -64.871 -7.941 58.289 1.00 77.06 568 PHE A C 1
ATOM 4481 O O . PHE A 1 568 ? -63.810 -7.806 57.676 1.00 77.06 568 PHE A O 1
ATOM 4488 N N . ARG A 1 569 ? -66.013 -8.235 57.660 1.00 78.12 569 ARG A N 1
ATOM 4489 C CA . ARG A 1 569 ? -66.092 -8.434 56.206 1.00 78.12 569 ARG A CA 1
ATOM 4490 C C . ARG A 1 569 ? -65.760 -7.152 55.431 1.00 78.12 569 ARG A C 1
ATOM 4492 O O . ARG A 1 569 ? -65.092 -7.206 54.399 1.00 78.12 569 ARG A O 1
ATOM 4499 N N . ARG A 1 570 ? -66.160 -5.990 55.958 1.00 78.00 570 ARG A N 1
ATOM 4500 C CA . ARG A 1 570 ? -65.852 -4.666 55.392 1.00 78.00 570 ARG A CA 1
ATOM 4501 C C . ARG A 1 570 ? -64.374 -4.299 55.559 1.00 78.00 570 ARG A C 1
ATOM 4503 O O . ARG A 1 570 ? -63.758 -3.827 54.607 1.00 78.00 570 ARG A O 1
ATOM 4510 N N . ILE A 1 571 ? -63.785 -4.588 56.723 1.00 80.06 571 ILE A N 1
ATOM 4511 C CA . ILE A 1 571 ? -62.337 -4.460 56.955 1.00 80.06 571 ILE A CA 1
ATOM 4512 C C . ILE A 1 571 ? -61.570 -5.343 55.964 1.00 80.06 571 ILE A C 1
ATOM 4514 O O . ILE A 1 571 ? -60.662 -4.855 55.296 1.00 80.06 571 ILE A O 1
ATOM 4518 N N . GLY A 1 572 ? -61.985 -6.603 55.793 1.00 80.19 572 GLY A N 1
ATOM 4519 C CA . GLY A 1 572 ? -61.393 -7.521 54.818 1.00 80.19 572 GLY A CA 1
ATOM 4520 C C . GLY A 1 572 ? -61.454 -6.993 53.380 1.00 80.19 572 GLY A C 1
ATOM 4521 O O . GLY A 1 572 ? -60.444 -7.009 52.679 1.00 80.19 572 GLY A O 1
ATOM 4522 N N . SER A 1 573 ? -62.601 -6.449 52.958 1.00 82.94 573 SER A N 1
ATOM 4523 C CA . SER A 1 573 ? -62.755 -5.836 51.630 1.00 82.94 573 SER A CA 1
ATOM 4524 C C . SER A 1 573 ? -61.854 -4.611 51.441 1.00 82.94 573 SER A C 1
ATOM 4526 O O . SER A 1 573 ? -61.236 -4.466 50.390 1.00 82.94 573 SER A O 1
ATOM 4528 N N . ASN A 1 574 ? -61.743 -3.740 52.448 1.00 82.38 574 ASN A N 1
ATOM 4529 C CA . ASN A 1 574 ? -60.912 -2.534 52.372 1.00 82.38 574 ASN A CA 1
ATOM 4530 C C . ASN A 1 574 ? -59.415 -2.870 52.335 1.00 82.38 574 ASN A C 1
ATOM 4532 O O . ASN A 1 574 ? -58.674 -2.277 51.552 1.00 82.38 574 ASN A O 1
ATOM 4536 N N . VAL A 1 575 ? -58.979 -3.847 53.138 1.00 84.69 575 VAL A N 1
ATOM 4537 C CA . VAL A 1 575 ? -57.600 -4.357 53.119 1.00 84.69 575 VAL A CA 1
ATOM 4538 C C . VAL A 1 575 ? -57.288 -5.000 51.768 1.00 84.69 575 VAL A C 1
ATOM 4540 O O . VAL A 1 575 ? -56.239 -4.719 51.196 1.00 84.69 575 VAL A O 1
ATOM 4543 N N . SER A 1 576 ? -58.204 -5.797 51.210 1.00 83.44 576 SER A N 1
ATOM 4544 C CA . SER A 1 576 ? -58.028 -6.407 49.885 1.00 83.44 576 SER A CA 1
ATOM 4545 C C . SER A 1 576 ? -57.894 -5.355 48.775 1.00 83.44 576 SER A C 1
ATOM 4547 O O . SER A 1 576 ? -56.971 -5.444 47.964 1.00 83.44 576 SER A O 1
ATOM 4549 N N . SER A 1 577 ? -58.733 -4.315 48.786 1.00 84.25 577 SER A N 1
ATOM 4550 C CA . SER A 1 577 ? -58.641 -3.193 47.841 1.00 84.25 577 SER A CA 1
ATOM 4551 C C . SER A 1 577 ? -57.332 -2.405 47.981 1.00 84.25 577 SER A C 1
ATOM 4553 O O . SER A 1 577 ? -56.728 -2.042 46.971 1.00 84.25 577 SER A O 1
ATOM 4555 N N . TYR A 1 578 ? -56.853 -2.178 49.211 1.00 85.38 578 TYR A N 1
ATOM 4556 C CA . TYR A 1 578 ? -55.565 -1.520 49.459 1.00 85.38 578 TYR A CA 1
ATOM 4557 C C . TYR A 1 578 ? -54.390 -2.355 48.933 1.00 85.38 578 TYR A C 1
ATOM 4559 O O . TYR A 1 578 ? -53.541 -1.846 48.202 1.00 85.38 578 TYR A O 1
ATOM 4567 N N . VAL A 1 579 ? -54.369 -3.657 49.242 1.00 85.62 579 VAL A N 1
ATOM 4568 C CA . VAL A 1 579 ? -53.346 -4.595 48.752 1.00 85.62 579 VAL A CA 1
ATOM 4569 C C . VAL A 1 579 ? -53.352 -4.666 47.223 1.00 85.62 579 VAL A C 1
ATOM 4571 O O . VAL A 1 579 ? -52.281 -4.690 46.614 1.00 85.62 579 VAL A O 1
ATOM 4574 N N . GLY A 1 580 ? -54.531 -4.645 46.594 1.00 85.88 580 GLY A N 1
ATOM 4575 C CA . GLY A 1 580 ? -54.670 -4.585 45.138 1.00 85.88 580 GLY A CA 1
ATOM 4576 C C . GLY A 1 580 ? -54.020 -3.335 44.535 1.00 85.88 580 GLY A C 1
ATOM 4577 O O . GLY A 1 580 ? -53.181 -3.450 43.642 1.00 85.88 580 GLY A O 1
ATOM 4578 N N . MET A 1 581 ? -54.328 -2.154 45.081 1.00 86.06 581 MET A N 1
ATOM 4579 C CA . MET A 1 581 ? -53.751 -0.876 44.644 1.00 86.06 581 MET A CA 1
ATOM 4580 C C . MET A 1 581 ? -52.222 -0.830 44.811 1.00 86.06 581 MET A C 1
ATOM 4582 O O . MET A 1 581 ? -51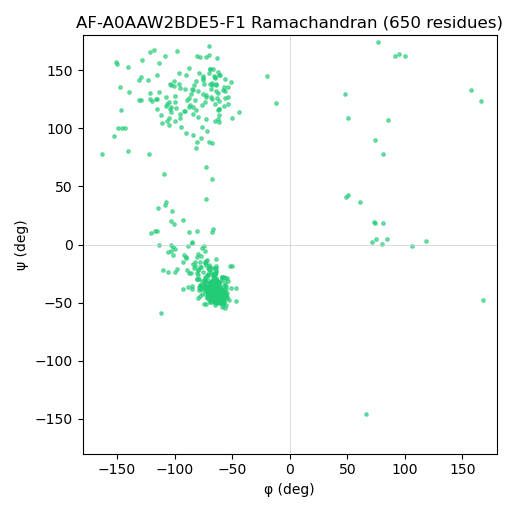.505 -0.414 43.894 1.00 86.06 581 MET A O 1
ATOM 4586 N N . VAL A 1 582 ? -51.702 -1.266 45.964 1.00 85.62 582 VAL A N 1
ATOM 4587 C CA . VAL A 1 582 ? -50.251 -1.295 46.225 1.00 85.62 582 VAL A CA 1
ATOM 4588 C C . VAL A 1 582 ? -49.556 -2.287 45.291 1.00 85.62 582 VAL A C 1
ATOM 4590 O O . VAL A 1 582 ? -48.516 -1.965 44.723 1.00 85.62 582 VAL A O 1
ATOM 4593 N N . SER A 1 583 ? -50.152 -3.457 45.048 1.00 86.56 583 SER A N 1
ATOM 4594 C CA . SER A 1 583 ? -49.605 -4.458 44.120 1.00 86.56 583 SER A CA 1
ATOM 4595 C C . SER A 1 583 ? -49.508 -3.927 42.686 1.00 86.56 583 SER A C 1
ATOM 4597 O O . SER A 1 583 ? -48.502 -4.147 42.009 1.00 86.56 583 SER A O 1
ATOM 4599 N N . GLU A 1 584 ? -50.519 -3.194 42.216 1.00 87.69 584 GLU A N 1
ATOM 4600 C CA . GLU A 1 584 ? -50.511 -2.569 40.890 1.00 87.69 584 GLU A CA 1
ATOM 4601 C C . GLU A 1 584 ? -49.477 -1.436 40.787 1.00 87.69 584 GLU A C 1
ATOM 4603 O O . GLU A 1 584 ? -48.760 -1.316 39.786 1.00 87.69 584 GLU A O 1
ATOM 4608 N N . THR A 1 585 ? -49.327 -0.654 41.857 1.00 86.50 585 THR A N 1
ATOM 4609 C CA . THR A 1 585 ? -48.308 0.399 41.958 1.00 86.50 585 THR A CA 1
ATOM 4610 C C . THR A 1 585 ? -46.899 -0.196 41.933 1.00 86.50 585 THR A C 1
ATOM 4612 O O . THR A 1 585 ? -46.073 0.208 41.111 1.00 86.50 585 THR A O 1
ATOM 4615 N N . LEU A 1 586 ? -46.634 -1.216 42.756 1.00 87.25 586 LEU A N 1
ATOM 4616 C CA . LEU A 1 586 ? -45.355 -1.925 42.799 1.00 87.25 586 LEU A CA 1
ATOM 4617 C C . LEU A 1 586 ? -45.020 -2.567 41.451 1.00 87.25 586 LEU A C 1
ATOM 4619 O O . LEU A 1 586 ? -43.890 -2.434 40.987 1.00 87.25 586 LEU A O 1
ATOM 4623 N N . LYS A 1 587 ? -45.994 -3.188 40.773 1.00 86.19 587 LYS A N 1
ATOM 4624 C CA . LYS A 1 587 ? -45.795 -3.777 39.439 1.00 86.19 587 LYS A CA 1
ATOM 4625 C C . LYS A 1 587 ? -45.228 -2.756 38.450 1.00 86.19 587 LYS A C 1
ATOM 4627 O O . LYS A 1 587 ? -44.266 -3.053 37.748 1.00 86.19 587 LYS A O 1
ATOM 4632 N N . ASN A 1 588 ? -45.777 -1.544 38.419 1.00 87.62 588 ASN A N 1
ATOM 4633 C CA . ASN A 1 588 ? -45.324 -0.502 37.498 1.00 87.62 588 ASN A CA 1
ATOM 4634 C C . ASN A 1 588 ? -44.004 0.147 37.939 1.00 87.62 588 ASN A C 1
ATOM 4636 O O . ASN A 1 588 ? -43.122 0.382 37.111 1.00 87.62 588 ASN A O 1
ATOM 4640 N N . THR A 1 589 ? -43.851 0.440 39.230 1.00 87.56 589 THR A N 1
ATOM 4641 C CA . THR A 1 589 ? -42.677 1.148 39.760 1.00 87.56 589 THR A CA 1
ATOM 4642 C C . THR A 1 589 ? -41.430 0.266 39.753 1.00 87.56 589 THR A C 1
ATOM 4644 O O . THR A 1 589 ? -40.368 0.733 39.347 1.00 87.56 589 THR A O 1
ATOM 4647 N N . ILE A 1 590 ? -41.553 -1.021 40.102 1.00 88.19 590 ILE A N 1
ATOM 4648 C CA . ILE A 1 590 ? -40.440 -1.982 40.052 1.00 88.19 590 ILE A CA 1
ATOM 4649 C C . ILE A 1 590 ? -39.966 -2.163 38.610 1.00 88.19 590 ILE A C 1
ATOM 4651 O O . ILE A 1 590 ? -38.767 -2.077 38.356 1.00 88.19 590 ILE A O 1
ATOM 4655 N N . LEU A 1 591 ? -40.883 -2.349 37.652 1.00 85.62 591 LEU A N 1
ATOM 4656 C CA . LEU A 1 591 ? -40.513 -2.484 36.240 1.00 85.62 591 LEU A CA 1
ATOM 4657 C C . LEU A 1 591 ? -39.771 -1.240 35.731 1.00 85.62 591 LEU A C 1
ATOM 4659 O O . LEU A 1 591 ? -38.719 -1.367 35.106 1.00 85.62 591 LEU A O 1
ATOM 4663 N N . LYS A 1 592 ? -40.262 -0.037 36.056 1.00 85.75 592 LYS A N 1
ATOM 4664 C CA . LYS A 1 592 ? -39.590 1.223 35.699 1.00 85.75 592 LYS A CA 1
ATOM 4665 C C . LYS A 1 592 ? -38.205 1.342 36.338 1.00 85.75 592 LYS A C 1
ATOM 4667 O O . LYS A 1 592 ? -37.264 1.719 35.645 1.00 85.75 592 LYS A O 1
ATOM 4672 N N . ALA A 1 593 ? -38.066 1.001 37.619 1.00 86.56 593 ALA A N 1
ATOM 4673 C CA . ALA A 1 593 ? -36.791 1.060 38.332 1.00 86.56 593 ALA A CA 1
ATOM 4674 C C . ALA A 1 593 ? -35.765 0.075 37.754 1.00 86.56 593 ALA A C 1
ATOM 4676 O O . ALA A 1 593 ? -34.619 0.446 37.512 1.00 86.56 593 ALA A O 1
ATOM 4677 N N . VAL A 1 594 ? -36.183 -1.161 37.464 1.00 85.00 594 VAL A N 1
ATOM 4678 C CA . VAL A 1 594 ? -35.314 -2.184 36.870 1.00 85.00 594 VAL A CA 1
ATOM 4679 C C . VAL A 1 594 ? -34.844 -1.758 35.480 1.00 85.00 594 VAL A C 1
ATOM 4681 O O . VAL A 1 594 ? -33.647 -1.809 35.217 1.00 85.00 594 VAL A O 1
ATOM 4684 N N . VAL A 1 595 ? -35.742 -1.280 34.611 1.00 82.44 595 VAL A N 1
ATOM 4685 C CA . VAL A 1 595 ? -35.369 -0.802 33.266 1.00 82.44 595 VAL A CA 1
ATOM 4686 C C . VAL A 1 595 ? -34.447 0.415 33.347 1.00 82.44 595 VAL A C 1
ATOM 4688 O O . VAL A 1 595 ? -33.437 0.475 32.646 1.00 82.44 595 VAL A O 1
ATOM 4691 N N . TYR A 1 596 ? -34.749 1.370 34.228 1.00 83.69 596 TYR A N 1
ATOM 4692 C CA . TYR A 1 596 ? -33.921 2.557 34.422 1.00 83.69 596 TYR A CA 1
ATOM 4693 C C . TYR A 1 596 ? -32.490 2.185 34.844 1.00 83.69 596 TYR A C 1
ATOM 4695 O O . TYR A 1 596 ? -31.530 2.610 34.201 1.00 83.69 596 TYR A O 1
ATOM 4703 N N . CYS A 1 597 ? -32.340 1.338 35.866 1.00 82.81 597 CYS A N 1
ATOM 4704 C CA . CYS A 1 597 ? -31.031 0.925 36.365 1.00 82.81 597 CYS A CA 1
ATOM 4705 C C . CYS A 1 597 ? -30.283 0.014 35.379 1.00 82.81 597 CYS A C 1
ATOM 4707 O O . CYS A 1 597 ? -29.110 0.240 35.102 1.00 82.81 597 CYS A O 1
ATOM 4709 N N . GLN A 1 598 ? -30.937 -1.017 34.842 1.00 81.38 598 GLN A N 1
ATOM 4710 C CA . GLN A 1 598 ? -30.250 -2.056 34.064 1.00 81.38 598 GLN A CA 1
ATOM 4711 C C . GLN A 1 598 ? -30.012 -1.683 32.599 1.00 81.38 598 GLN A C 1
ATOM 4713 O O . GLN A 1 598 ? -29.154 -2.291 31.968 1.00 81.38 598 GLN A O 1
ATOM 4718 N N . VAL A 1 599 ? -30.747 -0.714 32.045 1.00 79.00 599 VAL A N 1
ATOM 4719 C CA . VAL A 1 599 ? -30.608 -0.316 30.634 1.00 79.00 599 VAL A CA 1
ATOM 4720 C C . VAL A 1 599 ? -30.018 1.084 30.520 1.00 79.00 599 VAL A C 1
ATOM 4722 O O . VAL A 1 599 ? -28.957 1.262 29.923 1.00 79.00 599 VAL A O 1
ATOM 4725 N N . LYS A 1 600 ? -30.680 2.088 31.106 1.00 80.38 600 LYS A N 1
ATOM 4726 C CA . LYS A 1 600 ? -30.298 3.495 30.919 1.00 80.38 600 LYS A CA 1
ATOM 4727 C C . LYS A 1 600 ? -29.011 3.845 31.667 1.00 80.38 600 LYS A C 1
ATOM 4729 O O . LYS A 1 600 ? -28.081 4.379 31.064 1.00 80.38 600 LYS A O 1
ATOM 4734 N N . GLU A 1 601 ? -28.941 3.517 32.954 1.00 82.81 601 GLU A N 1
ATOM 4735 C CA . GLU A 1 601 ? -27.751 3.783 33.775 1.00 82.81 601 GLU A CA 1
ATOM 4736 C C . GLU A 1 601 ? -26.571 2.885 33.377 1.00 82.81 601 GLU A C 1
ATOM 4738 O O . GLU A 1 601 ? -25.443 3.366 33.252 1.00 82.81 601 GLU A O 1
ATOM 4743 N N . ALA A 1 602 ? -26.832 1.610 33.064 1.00 80.62 602 ALA A N 1
ATOM 4744 C CA . ALA A 1 602 ? -25.810 0.690 32.563 1.00 80.62 602 ALA A CA 1
ATOM 4745 C C . ALA A 1 602 ? -25.142 1.187 31.274 1.00 80.62 602 ALA A C 1
ATOM 4747 O O . ALA A 1 602 ? -23.914 1.176 31.187 1.00 80.62 602 ALA A O 1
ATOM 4748 N N . LYS A 1 603 ? -25.917 1.706 30.311 1.00 82.56 603 LYS A N 1
ATOM 4749 C CA . LYS A 1 603 ? -25.376 2.355 29.106 1.00 82.56 603 LYS A CA 1
ATOM 4750 C C . LYS A 1 603 ? -24.479 3.545 29.458 1.00 82.56 603 LYS A C 1
ATOM 4752 O O . LYS A 1 603 ? -23.342 3.618 28.993 1.00 82.56 603 LYS A O 1
ATOM 4757 N N . GLN A 1 604 ? -24.988 4.487 30.255 1.00 82.88 604 GLN A N 1
ATOM 4758 C CA . GLN A 1 604 ? -24.259 5.720 30.567 1.00 82.88 604 GLN A CA 1
ATOM 4759 C C . GLN A 1 604 ? -22.945 5.420 31.299 1.00 82.88 604 GLN A C 1
ATOM 4761 O O . GLN A 1 604 ? -21.907 6.024 31.023 1.00 82.88 604 GLN A O 1
ATOM 4766 N N . SER A 1 605 ? -22.982 4.452 32.211 1.00 83.50 605 SER A N 1
ATOM 4767 C CA . SER A 1 605 ? -21.812 4.008 32.950 1.00 83.50 605 SER A CA 1
ATOM 4768 C C . SER A 1 605 ? -20.833 3.219 32.096 1.00 83.50 605 SER A C 1
ATOM 4770 O O . SER A 1 605 ? -19.638 3.382 32.310 1.00 83.50 605 SER A O 1
ATOM 4772 N N . LEU A 1 606 ? -21.292 2.384 31.157 1.00 82.44 606 LEU A N 1
ATOM 4773 C CA . LEU A 1 606 ? -20.410 1.659 30.241 1.00 82.44 606 LEU A CA 1
ATOM 4774 C C . LEU A 1 606 ? -19.519 2.644 29.486 1.00 82.44 606 LEU A C 1
ATOM 4776 O O . LEU A 1 606 ? -18.299 2.550 29.568 1.00 82.44 606 LEU A O 1
ATOM 4780 N N . LEU A 1 607 ? -20.125 3.634 28.827 1.00 79.62 607 LEU A N 1
ATOM 4781 C CA . LEU A 1 607 ? -19.394 4.630 28.045 1.00 79.62 607 LEU A CA 1
ATOM 4782 C C . LEU A 1 607 ? -18.454 5.453 28.929 1.00 79.62 607 LEU A C 1
ATOM 4784 O O . LEU A 1 607 ? -17.263 5.541 28.649 1.00 79.62 607 LEU A O 1
ATOM 4788 N N . ASN A 1 608 ? -18.958 6.005 30.036 1.00 84.25 608 ASN A N 1
ATOM 4789 C CA . ASN A 1 608 ? -18.146 6.827 30.935 1.00 84.25 608 ASN A CA 1
ATOM 4790 C C . ASN A 1 608 ? -16.979 6.036 31.539 1.00 84.25 608 ASN A C 1
ATOM 4792 O O . ASN A 1 608 ? -15.853 6.529 31.578 1.00 84.25 608 ASN A O 1
ATOM 4796 N N . HIS A 1 609 ? -17.230 4.811 32.003 1.00 82.62 609 HIS A N 1
ATOM 4797 C CA . HIS A 1 609 ? -16.195 3.964 32.580 1.00 82.62 609 HIS A CA 1
ATOM 4798 C C . HIS A 1 609 ? -15.164 3.575 31.525 1.00 82.62 609 HIS A C 1
ATOM 4800 O O . HIS A 1 609 ? -13.970 3.714 31.770 1.00 82.62 609 HIS A O 1
ATOM 4806 N N . PHE A 1 610 ? -15.610 3.175 30.336 1.00 83.50 610 PHE A N 1
ATOM 4807 C CA . PHE A 1 610 ? -14.727 2.792 29.245 1.00 83.50 610 PHE A CA 1
ATOM 4808 C C . PHE A 1 610 ? -13.850 3.961 28.773 1.00 83.50 610 PHE A C 1
ATOM 4810 O O . PHE A 1 610 ? -12.635 3.805 28.676 1.00 83.50 610 PHE A O 1
ATOM 4817 N N . TYR A 1 611 ? -14.413 5.165 28.608 1.00 84.19 611 TYR A N 1
ATOM 4818 C CA . TYR A 1 611 ? -13.638 6.365 28.272 1.00 84.19 611 TYR A CA 1
ATOM 4819 C C . TYR A 1 611 ? -12.610 6.725 29.352 1.00 84.19 611 TYR A C 1
ATOM 4821 O O . TYR A 1 611 ? -11.477 7.082 29.028 1.00 84.19 611 TYR A O 1
ATOM 4829 N N . ILE A 1 612 ? -12.966 6.596 30.635 1.00 85.38 612 ILE A N 1
ATOM 4830 C CA . ILE A 1 612 ? -12.029 6.820 31.746 1.00 85.38 612 ILE A CA 1
ATOM 4831 C C . ILE A 1 612 ? -10.920 5.760 31.751 1.00 85.38 612 ILE A C 1
ATOM 4833 O O . ILE A 1 612 ? -9.767 6.097 32.016 1.00 85.38 612 ILE A O 1
ATOM 4837 N N . GLN A 1 613 ? -11.246 4.494 31.477 1.00 84.50 613 GLN A N 1
ATOM 4838 C CA . GLN A 1 613 ? -10.264 3.411 31.412 1.00 84.50 613 GLN A CA 1
ATOM 4839 C C . GLN A 1 613 ? -9.290 3.623 30.256 1.00 84.50 613 GLN A C 1
ATOM 4841 O O . GLN A 1 613 ? -8.084 3.581 30.473 1.00 84.50 613 GLN A O 1
ATOM 4846 N N . ILE A 1 614 ? -9.787 3.934 29.056 1.00 85.12 614 ILE A N 1
ATOM 4847 C CA . ILE A 1 614 ? -8.949 4.231 27.889 1.00 85.12 614 ILE A CA 1
ATOM 4848 C C . ILE A 1 614 ? -8.062 5.454 28.150 1.00 85.12 614 ILE A C 1
ATOM 4850 O O . ILE A 1 614 ? -6.867 5.413 27.872 1.00 85.12 614 ILE A O 1
ATOM 4854 N N . GLY A 1 615 ? -8.609 6.523 28.739 1.00 82.38 615 GLY A N 1
ATOM 4855 C CA . GLY A 1 615 ? -7.850 7.739 29.044 1.00 82.38 615 GLY A CA 1
ATOM 4856 C C . GLY A 1 615 ? -6.724 7.550 30.069 1.00 82.38 615 GLY A C 1
ATOM 4857 O O . GLY A 1 615 ? -5.825 8.384 30.145 1.00 82.38 615 GLY A O 1
ATOM 4858 N N . LYS A 1 616 ? -6.754 6.465 30.853 1.00 85.50 616 LYS A N 1
ATOM 4859 C CA . LYS A 1 616 ? -5.699 6.103 31.813 1.00 85.50 616 LYS A CA 1
ATOM 4860 C C . LYS A 1 616 ? -4.607 5.210 31.219 1.00 85.50 616 LYS A C 1
ATOM 4862 O O . LYS A 1 616 ? -3.599 4.998 31.889 1.00 85.50 616 LYS A O 1
ATOM 4867 N N . ARG A 1 617 ? -4.802 4.660 30.018 1.00 83.44 617 ARG A N 1
ATOM 4868 C CA . ARG A 1 617 ? -3.866 3.702 29.419 1.00 83.44 617 ARG A CA 1
ATOM 4869 C C . ARG A 1 617 ? -2.613 4.387 28.897 1.00 83.44 617 ARG A C 1
ATOM 4871 O O . ARG A 1 617 ? -2.657 5.465 28.308 1.00 83.44 617 ARG A O 1
ATOM 4878 N N . GLU A 1 618 ? -1.486 3.712 29.080 1.00 82.00 618 GLU A N 1
ATOM 4879 C CA . GLU A 1 618 ? -0.223 4.111 28.467 1.00 82.00 618 GLU A CA 1
ATOM 4880 C C . GLU A 1 618 ? -0.176 3.705 26.987 1.00 82.00 618 GLU A C 1
ATOM 4882 O O . GLU A 1 618 ? -0.869 2.784 26.555 1.00 82.00 618 GLU A O 1
ATOM 4887 N N . ALA A 1 619 ? 0.716 4.329 26.210 1.00 79.19 619 ALA A N 1
ATOM 4888 C CA . ALA A 1 619 ? 0.870 4.067 24.775 1.00 79.19 619 ALA A CA 1
ATOM 4889 C C . ALA A 1 619 ? 1.019 2.573 24.429 1.00 79.19 619 ALA A C 1
ATOM 4891 O O . ALA A 1 619 ? 0.468 2.109 23.440 1.00 79.19 619 ALA A O 1
ATOM 4892 N N . LYS A 1 620 ? 1.720 1.795 25.264 1.00 81.06 620 LYS A N 1
ATOM 4893 C CA . LYS A 1 620 ? 1.895 0.350 25.043 1.00 81.06 620 LYS A CA 1
ATOM 4894 C C . LYS A 1 620 ? 0.582 -0.427 25.141 1.00 81.06 620 LYS A C 1
ATOM 4896 O O . LYS A 1 620 ? 0.341 -1.308 24.328 1.00 81.06 620 LYS A O 1
ATOM 4901 N N . GLN A 1 621 ? -0.259 -0.070 26.108 1.00 82.81 621 GLN A N 1
ATOM 4902 C CA . GLN A 1 621 ? -1.559 -0.706 26.316 1.00 82.81 621 GLN A CA 1
ATOM 4903 C C . GLN A 1 621 ? -2.546 -0.308 25.215 1.00 82.81 621 GLN A C 1
ATOM 4905 O O . GLN A 1 621 ? -3.367 -1.121 24.808 1.00 82.81 621 GLN A O 1
ATOM 4910 N N . LEU A 1 622 ? -2.453 0.924 24.697 1.00 82.25 622 LEU A N 1
ATOM 4911 C CA . LEU A 1 622 ? -3.261 1.371 23.556 1.00 82.25 622 LEU A CA 1
ATOM 4912 C C . LEU A 1 622 ? -2.925 0.588 22.279 1.00 82.25 622 LEU A C 1
ATOM 4914 O O . LEU A 1 622 ? -3.837 0.213 21.551 1.00 82.25 622 LEU A O 1
ATOM 4918 N N . VAL A 1 623 ? -1.644 0.289 22.039 1.00 80.75 623 VAL A N 1
ATOM 4919 C CA . VAL A 1 623 ? -1.216 -0.556 20.909 1.00 80.75 623 VAL A CA 1
ATOM 4920 C C . VAL A 1 623 ? -1.753 -1.979 21.044 1.00 80.75 623 VAL A C 1
ATOM 4922 O O . VAL A 1 623 ? -2.270 -2.518 20.078 1.00 80.75 623 VAL A O 1
ATOM 4925 N N . GLU A 1 624 ? -1.690 -2.566 22.238 1.00 82.50 624 GLU A N 1
ATOM 4926 C CA . GLU A 1 624 ? -2.229 -3.909 22.508 1.00 82.50 624 GLU A CA 1
ATOM 4927 C C . GLU A 1 624 ? -3.762 -3.973 22.335 1.00 82.50 624 GLU A C 1
ATOM 4929 O O . GLU A 1 624 ? -4.322 -4.970 21.880 1.00 82.50 624 GLU A O 1
ATOM 4934 N N . SER A 1 625 ? -4.450 -2.863 22.617 1.00 78.88 625 SER A N 1
ATOM 4935 C CA . SER A 1 625 ? -5.894 -2.725 22.357 1.00 78.88 625 SER A CA 1
ATOM 4936 C C . SER A 1 625 ? -6.210 -2.646 20.858 1.00 78.88 625 SER A C 1
ATOM 4938 O O . SER A 1 625 ? -7.324 -2.938 20.442 1.00 78.88 625 SER A O 1
ATOM 4940 N N . LEU A 1 626 ? -5.237 -2.228 20.049 1.00 81.44 626 LEU A N 1
ATOM 4941 C CA . LEU A 1 626 ? -5.320 -2.070 18.598 1.00 81.44 626 LEU A CA 1
ATOM 4942 C C . LEU A 1 626 ? -4.529 -3.174 17.876 1.00 81.44 626 LEU A C 1
ATOM 4944 O O . LEU A 1 626 ? -3.890 -2.919 16.854 1.00 81.44 626 LEU A O 1
ATOM 4948 N N . ASP A 1 627 ? -4.554 -4.391 18.424 1.00 76.25 627 ASP A N 1
ATOM 4949 C CA . ASP A 1 627 ? -3.870 -5.548 17.849 1.00 76.25 627 ASP A CA 1
ATOM 4950 C C . ASP A 1 627 ? -4.609 -6.011 16.588 1.00 76.25 627 ASP A C 1
ATOM 4952 O O . ASP A 1 627 ? -5.650 -6.669 16.639 1.00 76.25 627 ASP A O 1
ATOM 4956 N N . GLU A 1 628 ? -4.103 -5.564 15.444 1.00 74.69 628 GLU A N 1
ATOM 4957 C CA . GLU A 1 628 ? -4.612 -5.914 14.126 1.00 74.69 628 GLU A CA 1
ATOM 4958 C C . GLU A 1 628 ? -3.904 -7.164 13.594 1.00 74.69 628 GLU A C 1
ATOM 4960 O O . GLU A 1 628 ? -2.705 -7.349 13.808 1.00 74.69 628 GLU A O 1
ATOM 4965 N N . ASP A 1 629 ? -4.626 -8.001 12.839 1.00 76.75 629 ASP A N 1
ATOM 4966 C CA . ASP A 1 629 ? -4.037 -9.174 12.188 1.00 76.75 629 ASP A CA 1
ATOM 4967 C C . ASP A 1 629 ? -2.819 -8.759 11.328 1.00 76.75 629 ASP A C 1
ATOM 4969 O O . ASP A 1 629 ? -2.964 -7.959 10.389 1.00 76.75 629 ASP A O 1
ATOM 4973 N N . PRO A 1 630 ? -1.611 -9.298 11.592 1.00 77.12 630 PRO A N 1
ATOM 4974 C CA . PRO A 1 630 ? -0.414 -8.961 10.827 1.00 77.12 630 PRO A CA 1
ATOM 4975 C C . PRO A 1 630 ? -0.572 -9.231 9.323 1.00 77.12 630 PRO A C 1
ATOM 4977 O O . PRO A 1 630 ? 0.023 -8.516 8.514 1.00 77.12 630 PRO A O 1
ATOM 4980 N N . ALA A 1 631 ? -1.409 -10.197 8.925 1.00 79.69 631 ALA A N 1
ATOM 4981 C CA . ALA A 1 631 ? -1.704 -10.457 7.518 1.00 79.69 631 ALA A CA 1
ATOM 4982 C C . ALA A 1 631 ? -2.489 -9.306 6.862 1.00 79.69 631 ALA A C 1
ATOM 4984 O O . ALA A 1 631 ? -2.224 -8.951 5.709 1.00 79.69 631 ALA A O 1
ATOM 4985 N N . LEU A 1 632 ? -3.425 -8.683 7.590 1.00 80.31 632 LEU A N 1
ATOM 4986 C CA . LEU A 1 632 ? -4.163 -7.506 7.118 1.00 80.31 632 LEU A CA 1
ATOM 4987 C C . LEU A 1 632 ? -3.247 -6.286 7.016 1.00 80.31 632 LEU A C 1
ATOM 4989 O O . LEU A 1 632 ? -3.294 -5.569 6.013 1.00 80.31 632 LEU A O 1
ATOM 4993 N N . MET A 1 633 ? -2.362 -6.089 7.997 1.00 79.56 633 MET A N 1
ATOM 4994 C CA . MET A 1 633 ? -1.373 -5.011 7.970 1.00 79.56 633 MET A CA 1
ATOM 4995 C C . MET A 1 633 ? -0.441 -5.134 6.758 1.00 79.56 633 MET A C 1
ATOM 4997 O O . MET A 1 633 ? -0.212 -4.152 6.043 1.00 79.56 633 MET A O 1
ATOM 5001 N N . GLU A 1 634 ? 0.070 -6.339 6.490 1.00 83.38 634 GLU A N 1
ATOM 5002 C CA . GLU A 1 634 ? 0.919 -6.596 5.329 1.00 83.38 634 GLU A CA 1
ATOM 5003 C C . GLU A 1 634 ? 0.154 -6.349 4.023 1.00 83.38 634 GLU A C 1
ATOM 5005 O O . GLU A 1 634 ? 0.647 -5.647 3.135 1.00 83.38 634 GLU A O 1
ATOM 5010 N N . ARG A 1 635 ? -1.082 -6.851 3.922 1.00 84.19 635 ARG A N 1
ATOM 5011 C CA . ARG A 1 635 ? -1.931 -6.657 2.742 1.00 84.19 635 ARG A CA 1
ATOM 5012 C C . ARG A 1 635 ? -2.227 -5.179 2.484 1.00 84.19 635 ARG A C 1
ATOM 5014 O O . ARG A 1 635 ? -2.120 -4.741 1.337 1.00 84.19 635 ARG A O 1
ATOM 5021 N N . ARG A 1 636 ? -2.504 -4.387 3.527 1.00 84.81 636 ARG A N 1
ATOM 5022 C CA . ARG A 1 636 ? -2.694 -2.929 3.423 1.00 84.81 636 ARG A CA 1
ATOM 5023 C C . ARG A 1 636 ? -1.429 -2.241 2.913 1.00 84.81 636 ARG A C 1
ATOM 5025 O O . ARG A 1 636 ? -1.502 -1.431 1.992 1.00 84.81 636 ARG A O 1
ATOM 5032 N N . GLN A 1 637 ? -0.258 -2.590 3.451 1.00 85.62 637 GLN A N 1
ATOM 5033 C CA . GLN A 1 637 ? 1.016 -2.029 2.987 1.00 85.62 637 GLN A CA 1
ATOM 5034 C C . GLN A 1 637 ? 1.320 -2.394 1.529 1.00 85.62 637 GLN A C 1
ATOM 5036 O O . GLN A 1 637 ? 1.821 -1.559 0.774 1.00 85.62 637 GLN A O 1
ATOM 5041 N N . GLN A 1 638 ? 1.029 -3.630 1.118 1.00 87.38 638 GLN A N 1
ATOM 5042 C CA . GLN A 1 638 ? 1.195 -4.062 -0.268 1.00 87.38 638 GLN A CA 1
ATOM 5043 C C . GLN A 1 638 ? 0.252 -3.299 -1.208 1.00 87.38 638 GLN A C 1
ATOM 5045 O O . GLN A 1 638 ? 0.694 -2.846 -2.265 1.00 87.38 638 GLN A O 1
ATOM 5050 N N . CYS A 1 639 ? -1.014 -3.109 -0.824 1.00 87.06 639 CYS A N 1
ATOM 5051 C CA . CYS A 1 639 ? -1.978 -2.326 -1.600 1.00 87.06 639 CYS A CA 1
ATOM 5052 C C . CYS A 1 639 ? -1.546 -0.862 -1.719 1.00 87.06 639 CYS A C 1
ATOM 5054 O O . CYS A 1 639 ? -1.466 -0.357 -2.836 1.00 87.06 639 CYS A O 1
ATOM 5056 N N . ALA A 1 640 ? -1.148 -0.225 -0.614 1.00 86.81 640 ALA A N 1
ATOM 5057 C CA . ALA A 1 640 ? -0.669 1.158 -0.607 1.00 86.81 640 ALA A CA 1
ATOM 5058 C C . ALA A 1 640 ? 0.544 1.358 -1.533 1.00 86.81 640 ALA A C 1
ATOM 5060 O O . ALA A 1 640 ? 0.543 2.261 -2.366 1.00 86.81 640 ALA A O 1
ATOM 5061 N N . LYS A 1 641 ? 1.541 0.462 -1.473 1.00 88.38 641 LYS A N 1
ATOM 5062 C CA . LYS A 1 641 ? 2.705 0.500 -2.380 1.00 88.38 641 LYS A CA 1
ATOM 5063 C C . LYS A 1 641 ? 2.306 0.323 -3.845 1.00 88.38 641 LYS A C 1
ATOM 5065 O O . LYS A 1 641 ? 2.844 0.991 -4.723 1.00 88.38 641 LYS A O 1
ATOM 5070 N N . ARG A 1 642 ? 1.386 -0.602 -4.139 1.00 88.88 642 ARG A N 1
ATOM 5071 C CA . ARG A 1 642 ? 0.902 -0.833 -5.512 1.00 88.88 642 ARG A CA 1
ATOM 5072 C C . ARG A 1 642 ? 0.131 0.372 -6.041 1.00 88.88 642 ARG A C 1
ATOM 5074 O O . ARG A 1 642 ? 0.289 0.700 -7.213 1.00 88.88 642 ARG A O 1
ATOM 5081 N N . LEU A 1 643 ? -0.670 1.009 -5.195 1.00 90.25 643 LEU A N 1
ATOM 5082 C CA . LEU A 1 643 ? -1.441 2.201 -5.523 1.00 90.25 643 LEU A CA 1
ATOM 5083 C C . LEU A 1 643 ? -0.512 3.390 -5.784 1.00 90.25 643 LEU A C 1
ATOM 5085 O O . LEU A 1 643 ? -0.648 4.029 -6.819 1.00 90.25 643 LEU A O 1
ATOM 5089 N N . GLU A 1 644 ? 0.506 3.604 -4.946 1.00 88.31 644 GLU A N 1
ATOM 5090 C CA . GLU A 1 644 ? 1.545 4.622 -5.162 1.00 88.31 644 GLU A CA 1
ATOM 5091 C C . GLU A 1 644 ? 2.252 4.424 -6.512 1.00 88.31 644 GLU A C 1
ATOM 5093 O O . GLU A 1 644 ? 2.318 5.342 -7.328 1.00 88.31 644 GLU A O 1
ATOM 5098 N N . LEU A 1 645 ? 2.701 3.198 -6.806 1.00 87.56 645 LEU A N 1
ATOM 5099 C CA . LEU A 1 645 ? 3.346 2.879 -8.083 1.00 87.56 645 LEU A CA 1
ATOM 5100 C C . LEU A 1 645 ? 2.425 3.131 -9.284 1.00 87.56 645 LEU A C 1
ATOM 5102 O O . LEU A 1 645 ? 2.877 3.644 -10.306 1.00 87.56 645 LEU A O 1
ATOM 5106 N N . LYS A 1 646 ? 1.145 2.761 -9.188 1.00 86.25 646 LYS A N 1
ATOM 5107 C CA . LYS A 1 646 ? 0.184 2.949 -10.283 1.00 86.25 646 LYS A CA 1
ATOM 5108 C C . LYS A 1 646 ? -0.244 4.401 -10.455 1.00 86.25 646 LYS A C 1
ATOM 5110 O O . LYS A 1 646 ? -0.392 4.837 -11.590 1.00 86.25 646 LYS A O 1
ATOM 5115 N N . SER A 1 647 ? -0.381 5.144 -9.363 1.00 83.19 647 SER A N 1
ATOM 5116 C CA . SER A 1 647 ? -0.660 6.580 -9.376 1.00 83.19 647 SER A CA 1
ATOM 5117 C C . SER A 1 647 ? 0.477 7.344 -10.058 1.00 83.19 647 SER A C 1
ATOM 5119 O O . SER A 1 647 ? 0.232 8.119 -10.981 1.00 83.19 647 SER A O 1
ATOM 5121 N N . LEU A 1 648 ? 1.731 7.023 -9.714 1.00 84.94 648 LEU A N 1
ATOM 5122 C CA . LEU A 1 648 ? 2.907 7.569 -10.398 1.00 84.94 648 LEU A CA 1
ATOM 5123 C C . LEU A 1 648 ? 2.896 7.240 -11.897 1.00 84.94 648 LEU A C 1
ATOM 5125 O O . LEU A 1 648 ? 3.135 8.121 -12.717 1.00 84.94 648 LEU A O 1
ATOM 5129 N N . LEU A 1 649 ? 2.566 5.997 -12.265 1.00 79.94 649 LEU A N 1
ATOM 5130 C CA . LEU A 1 649 ? 2.454 5.584 -13.669 1.00 79.94 649 LEU A CA 1
ATOM 5131 C C . LEU A 1 649 ? 1.317 6.275 -14.429 1.00 79.94 649 LEU A C 1
ATOM 5133 O O . LEU A 1 649 ? 1.432 6.415 -15.637 1.00 79.94 649 LEU A O 1
ATOM 5137 N N . SER A 1 650 ? 0.237 6.678 -13.757 1.00 76.31 650 SER A N 1
ATOM 5138 C CA . SER A 1 650 ? -0.852 7.442 -14.376 1.00 76.31 650 SER A CA 1
ATOM 5139 C C . SER A 1 650 ? -0.526 8.931 -14.524 1.00 76.31 650 SER A C 1
ATOM 5141 O O . SER A 1 650 ? -1.182 9.610 -15.310 1.00 76.31 650 SER A O 1
ATOM 5143 N N . SER A 1 651 ? 0.413 9.451 -13.728 1.00 72.69 651 SER A N 1
ATOM 5144 C CA . SER A 1 651 ? 0.847 10.854 -13.783 1.00 72.69 651 SER A CA 1
ATOM 5145 C C . SER A 1 651 ? 1.920 11.131 -14.844 1.00 72.69 651 SER A C 1
ATOM 5147 O O . SER A 1 651 ? 2.152 12.292 -15.183 1.00 72.69 651 SER A O 1
ATOM 5149 N N . LEU A 1 652 ? 2.571 10.068 -15.330 1.00 62.78 652 LEU A N 1
ATOM 5150 C CA . LEU A 1 652 ? 3.507 10.056 -16.457 1.00 62.78 652 LEU A CA 1
ATOM 5151 C C . LEU A 1 652 ? 2.740 9.918 -17.773 1.00 62.78 652 LEU A C 1
ATOM 5153 O O . LEU A 1 652 ? 3.170 10.570 -18.750 1.00 62.78 652 LEU A O 1
#

Mean predicted aligned error: 22.07 Å

Foldseek 3Di:
DVVVVVVVVVVVVVVLVVLCVVQPDPPDDLVSSLVPDDPPDDSVVSNVSSVCCPDPVNVVVVVVVVVVVVPCPADWQPPPDDLLRQLLVVCVVVVAQAEPLRSLQVRQADPVSHGVDPVSVVLNVQLVVVVVVPPDDDADDDSSHGDDQPHSNCVRVNGDDDVPDDDVCCVVVVVVVVVVVCVVVVVVVVVVVVVVVVVVVVVVVVVVVVVVVVVVVVVPPDPPDDPVVVVVVVVVVVVVVVVVVPPDDPDDDDDDDPPADDDDDDDDPDDDDDDDDDDDDPVVVVVLLPPLDAQEQEDELQDQPVPRPSVVVNCVSCVLQPRYEAEYEDQVVDDPPDHCVCVQCCVSHNHPYGYEYEYADDPVCVVVVPDPVVRQVVRLCCQCVDPRNNVVSVCYYPVNVSVVVSVVNVVSCVVCVVVVLVVLVVVLVVLVVVLVLLDDDQDLDLVSLLVLLVVLVVLLLVLLVCLLVVPPPLDDLVSQLVSLLVSCVPSSSNVQFVLLSVVLSVLLVVLQVVLVVVLVVVLVVVVVVPVVDDDVVLVVPPDPDDDDDDDDDDDDDDPVRVVVVVVVVVVVVSVVVSCVVVVVVSVVVSSVSSCCSNPVVSSVCSSVVVSVVSVPDDSVVSVNSSDGDVVSVVVSVVSVVSSVVSVVVSVD

InterPro domains:
  IPR000375 Dynamin stalk domain [PF01031] (339-471)
  IPR001401 Dynamin, GTPase domain [SM00053] (124-369)
  IPR003130 Dynamin GTPase effector [PF02212] (566-645)
  IPR003130 Dynamin GTPase effector [SM00302] (563-652)
  IPR004252 Probable transposase, Ptta/En/Spm, plant [PF03004] (43-164)
  IPR020850 GTPase effector domain [PS51388] (568-652)
  IPR022812 Dynamin [PR00195] (300-318)
  IPR022812 Dynamin [PR00195] (319-335)
  IPR022812 Dynamin [PR00195] (342-361)
  IPR022812 Dynamin [PTHR11566] (290-471)
  IPR027417 P-loop containing nucleoside triphosphate hydrolase [G3DSA:3.40.50.300] (285-469)
  IPR027417 P-loop containing nucleoside triphosphate hydrolase [SSF52540] (287-426)
  IPR045063 Dynamin, N-terminal [PF00350] (290-331)

Nearest PDB structures (foldseek):
  7ax3-assembly1_C2  TM=4.995E-01  e=4.666E-16  Homo sapiens
  7ax3-assembly1_D2  TM=4.614E-01  e=4.931E-15  Homo sapiens
  8sxz-assembly1_c  TM=4.338E-01  e=3.737E-15  Homo sapiens
  8sxz-assembly1_f  TM=4.733E-01  e=1.092E-13  Homo sapiens
  8sxz-assembly1_b  TM=4.417E-01  e=1.816E-13  Homo sapiens

Sequence (652 aa):
MSWALHLLGELRRNRRTKLKKKCYLPNALKEEVIGKILRWADEQDYAALVDYWFLPSTKTLIDKNKRSRGFQKDIARSGPISFAQTADKMAKESGQAVERATLFAKVYSTKDGAPVSTAVKEKIDKMTAILNNGCTLHGERRDGILWAKDDAFAQVIGAERSGRSEQRHKEEIAEALAEAKRQSDAQHKEQLAEAKRQFDAQHRVQMEEMMSSMKAALDHLSPGVSQLCRDKVLSSLLKKMKLLSILCVMKRYEMGSFGYGEMRLIDFSKFCCKVGICELPFHSRRSWWNPNCIILAISPANQDIATSDAIKLAREVDPSGERTFGVLTKLDLMDKGTNALDVIEGRSYRLQHPWVGIVNRSQADINKNVDMIVARCKEWEYFATSPEYGHLASKMGSEYLAKLLSKHLESVIGARIPSITSLINKSIEELESEMDHLGRPIAVDAGAQLYTILELCRAFDRIFNEHLEGGSCIVGSLCFERTVRKSIAETQELKHFPTLQAEIAAAGGEALERFREESKKTVIRLVDMESSYLTVDFFRRLPQEVEKAGNPAGPAGTPIDRYIEGHFRRIGSNVSSYVGMVSETLKNTILKAVVYCQVKEAKQSLLNHFYIQIGKREAKQLVESLDEDPALMERRQQCAKRLELKSLLSSL

Radius of gyration: 48.68 Å; Cα contacts (8 Å, |Δi|>4): 420; chains: 1; bounding box: 142×108×128 Å